Protein AF-A0A091HSC1-F1 (afdb_monomer_lite)

Secondary structure (DSSP, 8-state):
--HHHHHHHHHHHHHHHHHHHHHHHHHHHHHHHHHHHHHHHHHTT-HHHHHHHHHHHHHHHHHHHH-----GGGSHHHHHHHHHHHHHHHHHHHHHHH--S---------SSSTTTHHHHHHHHHHHHHHHHHHHHHHHHHHHHHHHHHHHHHHHHHHHHHHHHHHHHHHHHHHHHHHHHHHHHHTTS-HHHHHHHHHHHHHHHHHHTTS-S--SPPHHHHHHHHHHHHHHHHHHHHHHHHHHHHHHHHHHHHHHHHHHHHHHHHHHHHHHHHHTT-HHHHHHHHHHHHHHHHHHHHHHHHHHHHHHHHHHHHHHHHHHHHHHHHHHHHHHHHHHHHHHHHHHHHHHHHHHHHHHHHH---HHHHHHHHHHHHHHHHHHHHHHHHHHHTT-S-----------------------------------GGGHHHHHHHHHHHHHHHHHHHHHHHHHHHHHHHHHHHHHTT--

InterPro domains:
  IPR001943 UVR domain [PS50151] (28-63)
  IPR026081 Disrupted in schizophrenia 1 [PTHR14332] (1-469)
  IPR060137 DISC1, C-terminal domain [PF28234] (448-470)

pLDDT: mean 78.93, std 20.66, range [26.44, 97.94]

Radius of gyration: 44.0 Å; chains: 1; bounding box: 107×89×117 Å

Foldseek 3Di:
DCVCVVCVVCVVVQVVLVVLQVVLVVLVVVLVVLVVVLVVCVVVVVVVSNVVSVVVSVVSVVVNVVGDRDHSCPPPVNVVVVVVVVVVVVVVVVVVVVDDDDDDDDDDDDDPCPPVCVVVVVVVVVVVVVVVVVVVVVVVVVVVVVVVVVVVVVVVVVVVVVVVVVVVVVVVVVVVVVVVVVVVVVPDDPVLVVVVVVLVVVLVVLVVQQPPDPDAPPVLVVLVVVLVVLVVVLVVLVVLLVVLVVVLVVLVVLLVVLVVVLVVLVVVLVVCVVVVVVVSNVVSVVVSVVSVVVSVVSVVVSVVSVVVSVVSVVVSVVSVVVSVVSVVVSVVSVVVVLVSNLVSLVVSLVSLVVCLVVHPDPVSNVVSVVSNVVSVVSNVVSVVVVVVVPPDPPDDDDDDDDDDDDDDDDDDDDDDDDDDDDDPDDDPPPVVVVVVVVVVVVVVVVVVVVVVVVVVVVVVVVVVVVVVVVD

Organism: Calypte anna (NCBI:txid9244)

Sequence (471 aa):
HNWDSVMKKYEPVLQDCLLGNRSALKVKSLILQLQRLQEKAIEEDDYDRADKFRQRLEDLEEEKNSLKFQLPSRHPSVSSFLDKFVTQVQAALRWAAEHRVRHEETQLWHENEHKLLRSTYQERMQVWATRRNQLLQEKKCLQQEIEDLRARLAGLEAKDEQLRKEIEEQDGLIQSQDCELAAVLGCISLRELQEISKALDDTLAFSYQIPFSLELPGTIKSLQEKDQSFSMSIKETTAKVCTNQKLCSTLRSRVSAIETQLPALLQAKMLAVSGSNFGTAKDLAEDIKSLTSEKEGLEGVLNELLILSARNIQKLERIKDDYSRLKEELEEGEAAFVTSVKENAEKYMEMLEDKLHSCRSQLLQRVWEADLEACQLLIQGLQLKESSCGFEEEENHMDEMEVTADDPSAPEKRKDALLPEVFPCPKQTKLEEEFFVFSAKLGEKCAAISEKLVQLEDQLQTSICRVDEGV

Structure (mmCIF, N/CA/C/O backbone):
data_AF-A0A091HSC1-F1
#
_entry.id   AF-A0A091HSC1-F1
#
loop_
_atom_site.group_PDB
_atom_site.id
_atom_site.type_symbol
_atom_site.label_atom_id
_atom_site.label_alt_id
_atom_site.label_comp_id
_atom_site.label_asym_id
_atom_site.label_entity_id
_atom_site.label_seq_id
_atom_site.pdbx_PDB_ins_code
_atom_site.Cartn_x
_atom_site.Cartn_y
_atom_site.Cartn_z
_atom_site.occupancy
_atom_site.B_iso_or_equiv
_atom_site.auth_seq_id
_atom_site.auth_comp_id
_atom_site.auth_asym_id
_atom_site.auth_atom_id
_atom_site.pdbx_PDB_model_num
ATOM 1 N N . HIS A 1 1 ? 40.976 57.116 12.786 1.00 50.53 1 HIS A N 1
ATOM 2 C CA . HIS A 1 1 ? 41.980 56.442 11.932 1.00 50.53 1 HIS A CA 1
ATOM 3 C C . HIS A 1 1 ? 43.094 55.797 12.745 1.00 50.53 1 HIS A C 1
ATOM 5 O O . HIS A 1 1 ? 44.222 56.267 12.744 1.00 50.53 1 HIS A O 1
ATOM 11 N N . ASN A 1 2 ? 42.787 54.693 13.425 1.00 54.94 2 ASN A N 1
ATOM 12 C CA . ASN A 1 2 ? 43.822 53.814 13.979 1.00 54.94 2 ASN A CA 1
ATOM 13 C C . ASN A 1 2 ? 43.594 52.344 13.576 1.00 54.94 2 ASN A C 1
ATOM 15 O O . ASN A 1 2 ? 44.349 51.470 13.981 1.00 54.94 2 ASN A O 1
ATOM 19 N N . TRP A 1 3 ? 42.573 52.065 12.751 1.00 65.06 3 TRP A N 1
ATOM 20 C CA . TRP A 1 3 ? 42.193 50.699 12.404 1.00 65.06 3 TRP A CA 1
ATOM 21 C C . TRP A 1 3 ? 43.116 50.046 11.372 1.00 65.06 3 TRP A C 1
ATOM 23 O O . TRP A 1 3 ? 43.343 48.871 11.537 1.00 65.06 3 TRP A O 1
ATOM 33 N N . ASP A 1 4 ? 43.752 50.736 10.414 1.00 68.12 4 ASP A N 1
ATOM 34 C CA . ASP A 1 4 ? 44.707 50.096 9.470 1.00 68.12 4 ASP A CA 1
ATOM 35 C C . ASP A 1 4 ? 46.060 49.766 10.090 1.00 68.12 4 ASP A C 1
ATOM 37 O O . ASP A 1 4 ? 46.687 48.776 9.740 1.00 68.12 4 ASP A O 1
ATOM 41 N N . SER A 1 5 ? 46.520 50.588 11.033 1.00 73.19 5 SER A N 1
ATOM 42 C CA . SER A 1 5 ? 47.677 50.251 11.871 1.00 73.19 5 SER A CA 1
ATOM 43 C C . SER A 1 5 ? 47.411 48.961 12.651 1.00 73.19 5 SER A C 1
ATOM 45 O O . SER A 1 5 ? 48.294 48.123 12.813 1.00 73.19 5 SER A O 1
ATOM 47 N N . VAL A 1 6 ? 46.169 48.786 13.104 1.00 71.25 6 VAL A N 1
ATOM 48 C CA . VAL A 1 6 ? 45.699 47.611 13.834 1.00 71.25 6 VAL A CA 1
ATOM 49 C C . VAL A 1 6 ? 45.429 46.437 12.885 1.00 71.25 6 VAL A C 1
ATOM 51 O O . VAL A 1 6 ? 45.900 45.341 13.146 1.00 71.25 6 VAL A O 1
ATOM 54 N N . MET A 1 7 ? 44.782 46.656 11.744 1.00 72.94 7 MET A N 1
ATOM 55 C CA . MET A 1 7 ? 44.455 45.640 10.747 1.00 72.94 7 MET A CA 1
ATOM 56 C C . MET A 1 7 ? 45.705 45.159 10.034 1.00 72.94 7 MET A C 1
ATOM 58 O O . MET A 1 7 ? 45.887 43.962 9.977 1.00 72.94 7 MET A O 1
ATOM 62 N N . LYS A 1 8 ? 46.659 46.014 9.644 1.00 80.56 8 LYS A N 1
ATOM 63 C CA . LYS A 1 8 ? 47.961 45.570 9.104 1.00 80.56 8 LYS A CA 1
ATOM 64 C C . LYS A 1 8 ? 48.747 44.678 10.070 1.00 80.56 8 LYS A C 1
ATOM 66 O O . LYS A 1 8 ? 49.558 43.882 9.610 1.00 80.56 8 LYS A O 1
ATOM 71 N N . LYS A 1 9 ? 48.519 44.782 11.388 1.00 81.50 9 LYS A N 1
ATOM 72 C CA . LYS A 1 9 ? 49.118 43.865 12.379 1.00 81.50 9 LYS A CA 1
ATOM 73 C C . LYS A 1 9 ? 48.462 42.484 12.378 1.00 81.50 9 LYS A C 1
ATOM 75 O O . LYS A 1 9 ? 49.135 41.513 12.703 1.00 81.50 9 LYS A O 1
ATOM 80 N N . TYR A 1 10 ? 47.182 42.394 12.018 1.00 82.25 10 TYR A N 1
ATOM 81 C CA . TYR A 1 10 ? 46.435 41.135 11.958 1.00 82.25 10 TYR A CA 1
ATOM 82 C C . TYR A 1 10 ? 46.251 40.604 10.527 1.00 82.25 10 TYR A C 1
ATOM 84 O O . TYR A 1 10 ? 45.984 39.424 10.369 1.00 82.25 10 TYR A O 1
ATOM 92 N N . GLU A 1 11 ? 46.472 41.414 9.494 1.00 83.44 11 GLU A N 1
ATOM 93 C CA . GLU A 1 11 ? 46.351 41.090 8.069 1.00 83.44 11 GLU A CA 1
ATOM 94 C C . GLU A 1 11 ? 47.158 39.857 7.660 1.00 83.44 11 GLU A C 1
ATOM 96 O O . GLU A 1 11 ? 46.567 38.954 7.076 1.00 83.44 11 GLU A O 1
ATOM 101 N N . PRO A 1 12 ? 48.452 39.721 8.014 1.00 84.00 12 PRO A N 1
ATOM 102 C CA . PRO A 1 12 ? 49.180 38.503 7.672 1.00 84.00 12 PRO A CA 1
ATOM 103 C C . PRO A 1 12 ? 48.570 37.263 8.337 1.00 84.00 12 PRO A C 1
ATOM 105 O O . PRO A 1 12 ? 48.524 36.206 7.725 1.00 84.00 12 PRO A O 1
ATOM 108 N N . VAL A 1 13 ? 48.038 37.391 9.557 1.00 83.75 13 VAL A N 1
ATOM 109 C CA . VAL A 1 13 ? 47.386 36.292 10.289 1.00 83.75 13 VAL A CA 1
ATOM 110 C C . VAL A 1 13 ? 46.025 35.944 9.678 1.00 83.75 13 VAL A C 1
ATOM 112 O O . VAL A 1 13 ? 45.666 34.773 9.579 1.00 83.75 13 VAL A O 1
ATOM 115 N N . LEU A 1 14 ? 45.260 36.951 9.249 1.00 84.75 14 LEU A N 1
ATOM 116 C CA . LEU A 1 14 ? 43.990 36.768 8.551 1.00 84.75 14 LEU A CA 1
ATOM 117 C C . LEU A 1 14 ? 44.221 36.108 7.190 1.00 84.75 14 LEU A C 1
ATOM 119 O O . LEU A 1 14 ? 43.524 35.157 6.848 1.00 84.75 14 LEU A O 1
ATOM 123 N N . GLN A 1 15 ? 45.224 36.566 6.447 1.00 86.56 15 GLN A N 1
ATOM 124 C CA . GLN A 1 15 ? 45.562 36.047 5.132 1.00 86.56 15 GLN A CA 1
ATOM 125 C C . GLN A 1 15 ? 46.121 34.623 5.208 1.00 86.56 15 GLN A C 1
ATOM 127 O O . GLN A 1 15 ? 45.699 33.780 4.424 1.00 86.56 15 GLN A O 1
ATOM 132 N N . ASP A 1 16 ? 46.983 34.322 6.179 1.00 85.69 16 ASP A N 1
ATOM 133 C CA . ASP A 1 16 ? 47.495 32.968 6.416 1.00 85.69 16 ASP A CA 1
ATOM 134 C C . ASP A 1 16 ? 46.371 31.999 6.816 1.00 85.69 16 ASP A C 1
ATOM 136 O O . ASP A 1 16 ? 46.233 30.917 6.249 1.00 85.69 16 ASP A O 1
ATOM 140 N N . CYS A 1 17 ? 45.464 32.433 7.696 1.00 86.62 17 CYS A N 1
ATOM 141 C CA . CYS A 1 17 ? 44.279 31.660 8.065 1.00 86.62 17 CYS A CA 1
ATOM 142 C C . CYS A 1 17 ? 43.355 31.402 6.861 1.00 86.62 17 CYS A C 1
ATOM 144 O O . CYS A 1 17 ? 42.900 30.278 6.642 1.00 86.62 17 CYS A O 1
ATOM 146 N N . LEU A 1 18 ? 43.108 32.418 6.030 1.00 85.00 18 LEU A N 1
ATOM 147 C CA . LEU A 1 18 ? 42.306 32.278 4.813 1.00 85.00 18 LEU A CA 1
ATOM 148 C C . LEU A 1 18 ? 42.979 31.372 3.778 1.00 85.00 18 LEU A C 1
ATOM 150 O O . LEU A 1 18 ? 42.295 30.580 3.130 1.00 85.00 18 LEU A O 1
ATOM 154 N N . LEU A 1 19 ? 44.302 31.452 3.632 1.00 88.00 19 LEU A N 1
ATOM 155 C CA . LEU A 1 19 ? 45.068 30.577 2.750 1.00 88.00 19 LEU A CA 1
ATOM 156 C C . LEU A 1 19 ? 45.033 29.129 3.245 1.00 88.00 19 LEU A C 1
ATOM 158 O O . LEU A 1 19 ? 44.719 28.244 2.453 1.00 88.00 19 LEU A O 1
ATOM 162 N N . GLY A 1 20 ? 45.242 28.888 4.542 1.00 87.12 20 GLY A N 1
ATOM 163 C CA . GLY A 1 20 ? 45.118 27.566 5.159 1.00 87.12 20 GLY A CA 1
ATOM 164 C C . GLY A 1 20 ? 43.717 26.971 4.996 1.00 87.12 20 GLY A C 1
ATOM 165 O O . GLY A 1 20 ? 43.573 25.824 4.573 1.00 87.12 20 GLY A O 1
ATOM 166 N N . ASN A 1 21 ? 42.671 27.774 5.213 1.00 88.25 21 ASN A N 1
ATOM 167 C CA . ASN A 1 21 ? 41.283 27.367 4.980 1.00 88.25 21 ASN A CA 1
ATOM 168 C C . ASN A 1 21 ? 41.020 27.035 3.512 1.00 88.25 21 ASN A C 1
ATOM 170 O O . ASN A 1 21 ? 40.364 26.039 3.208 1.00 88.25 21 ASN A O 1
ATOM 174 N N . ARG A 1 22 ? 41.543 27.849 2.589 1.00 86.94 22 ARG A N 1
ATOM 175 C CA . ARG A 1 22 ? 41.398 27.617 1.152 1.00 86.94 22 ARG A CA 1
ATOM 176 C C . ARG A 1 22 ? 42.115 26.341 0.724 1.00 86.94 22 ARG A C 1
ATOM 178 O O . ARG A 1 22 ? 41.572 25.604 -0.091 1.00 86.94 22 ARG A O 1
ATOM 185 N N . SER A 1 23 ? 43.292 26.060 1.273 1.00 87.44 23 SER A N 1
ATOM 186 C CA . SER A 1 23 ? 44.015 24.809 1.032 1.00 87.44 23 SER A CA 1
ATOM 187 C C . SER A 1 23 ? 43.254 23.608 1.596 1.00 87.44 23 SER A C 1
ATOM 189 O O . SER A 1 23 ? 43.029 22.648 0.868 1.00 87.44 23 SER A O 1
ATOM 191 N N . ALA A 1 24 ? 42.735 23.692 2.823 1.00 88.50 24 ALA A N 1
ATOM 192 C CA . ALA A 1 24 ? 41.932 22.625 3.423 1.00 88.50 24 ALA A CA 1
ATOM 193 C C . ALA A 1 24 ? 40.647 22.331 2.624 1.00 88.50 24 ALA A C 1
ATOM 195 O O . ALA A 1 24 ? 40.293 21.171 2.414 1.00 88.50 24 ALA A O 1
ATOM 196 N N . LEU A 1 25 ? 39.957 23.371 2.141 1.00 87.38 25 LEU A N 1
ATOM 197 C CA . LEU A 1 25 ? 38.772 23.218 1.292 1.00 87.38 25 LEU A CA 1
ATOM 198 C C . LEU A 1 25 ? 39.119 22.642 -0.084 1.00 87.38 25 LEU A C 1
ATOM 200 O O . LEU A 1 25 ? 38.372 21.811 -0.594 1.00 87.38 25 LEU A O 1
ATOM 204 N N . LYS A 1 26 ? 40.261 23.024 -0.667 1.00 90.25 26 LYS A N 1
ATOM 205 C CA . LYS A 1 26 ? 40.754 22.428 -1.917 1.00 90.25 26 LYS A CA 1
ATOM 206 C C . LYS A 1 26 ? 41.063 20.943 -1.750 1.00 90.25 26 LYS A C 1
ATOM 208 O O . LYS A 1 26 ? 40.622 20.160 -2.580 1.00 90.25 26 LYS A O 1
ATOM 213 N N . VAL A 1 27 ? 41.748 20.548 -0.676 1.00 90.12 27 VAL A N 1
ATOM 214 C CA . VAL A 1 27 ? 42.042 19.134 -0.390 1.00 90.12 27 VAL A CA 1
ATOM 215 C C . VAL A 1 27 ? 40.745 18.345 -0.184 1.00 90.12 27 VAL A C 1
ATOM 217 O O . VAL A 1 27 ? 40.559 17.309 -0.813 1.00 90.12 27 VAL A O 1
ATOM 220 N N . LYS A 1 28 ? 39.784 18.871 0.591 1.00 89.06 28 LYS A N 1
ATOM 221 C CA . LYS A 1 28 ? 38.460 18.238 0.760 1.00 89.06 28 LYS A CA 1
ATOM 222 C C . LYS A 1 28 ? 37.688 18.100 -0.556 1.00 89.06 28 LYS A C 1
ATOM 224 O O . LYS A 1 28 ? 37.081 17.063 -0.795 1.00 89.06 28 LYS A O 1
ATOM 229 N N . SER A 1 29 ? 37.720 19.127 -1.404 1.00 89.69 29 SER A N 1
ATOM 230 C CA . SER A 1 29 ? 37.090 19.094 -2.728 1.00 89.69 29 SER A CA 1
ATOM 231 C C . SER A 1 29 ? 37.730 18.032 -3.627 1.00 89.69 29 SER A C 1
ATOM 233 O O . SER A 1 29 ? 37.021 17.238 -4.241 1.00 89.69 29 SER A O 1
ATOM 235 N N . LEU A 1 30 ? 39.063 17.945 -3.636 1.00 91.75 30 LEU A N 1
ATOM 236 C CA . LEU A 1 30 ? 39.794 16.937 -4.406 1.00 91.75 30 LEU A CA 1
ATOM 237 C C . LEU A 1 30 ? 39.522 15.511 -3.916 1.00 91.75 30 LEU A C 1
ATOM 239 O O . LEU A 1 30 ? 39.377 14.618 -4.744 1.00 91.75 30 LEU A O 1
ATOM 243 N N . ILE A 1 31 ? 39.389 15.298 -2.603 1.00 92.12 31 ILE A N 1
ATOM 244 C CA . ILE A 1 31 ? 38.998 14.000 -2.030 1.00 92.12 31 ILE A CA 1
ATOM 245 C C . ILE A 1 31 ? 37.616 13.583 -2.543 1.00 92.12 31 ILE A C 1
ATOM 247 O O . ILE A 1 31 ? 37.468 12.489 -3.075 1.00 92.12 31 ILE A O 1
ATOM 251 N N . LEU A 1 32 ? 36.619 14.470 -2.469 1.00 91.25 32 LEU A N 1
ATOM 252 C CA . LEU A 1 32 ? 35.266 14.170 -2.954 1.00 91.25 32 LEU A CA 1
ATOM 253 C C . LEU A 1 32 ? 35.236 13.900 -4.466 1.00 91.25 32 LEU A C 1
ATOM 255 O O . LEU A 1 32 ? 34.498 13.036 -4.934 1.00 91.25 32 LEU A O 1
ATOM 259 N N . GLN A 1 33 ? 36.045 14.623 -5.243 1.00 91.88 33 GLN A N 1
ATOM 260 C CA . GLN A 1 33 ? 36.172 14.376 -6.679 1.00 91.88 33 GLN A CA 1
ATOM 261 C C . GLN A 1 33 ? 36.828 13.025 -6.972 1.00 91.88 33 GLN A C 1
ATOM 263 O O . GLN A 1 33 ? 36.344 12.293 -7.831 1.00 91.88 33 GLN A O 1
ATOM 268 N N . LEU A 1 34 ? 37.898 12.673 -6.258 1.00 92.69 34 LEU A N 1
ATOM 269 C CA . LEU A 1 34 ? 38.586 11.397 -6.437 1.00 92.69 34 LEU A CA 1
ATOM 270 C C . LEU A 1 34 ? 37.739 10.209 -5.973 1.00 92.69 34 LEU A C 1
ATOM 272 O O . LEU A 1 34 ? 37.782 9.180 -6.632 1.00 92.69 34 LEU A O 1
ATOM 276 N N . GLN A 1 35 ? 36.921 10.361 -4.929 1.00 91.50 35 GLN A N 1
ATOM 277 C CA . GLN A 1 35 ? 35.960 9.337 -4.500 1.00 91.50 35 GLN A CA 1
ATOM 278 C C . GLN A 1 35 ? 34.918 9.054 -5.585 1.00 91.50 35 GLN A C 1
ATOM 280 O O . GLN A 1 35 ? 34.726 7.904 -5.957 1.00 91.50 35 GLN A O 1
ATOM 285 N N . ARG A 1 36 ? 34.333 10.095 -6.191 1.00 91.56 36 ARG A N 1
ATOM 286 C CA . ARG A 1 36 ? 33.396 9.915 -7.316 1.00 91.56 36 ARG A CA 1
ATOM 287 C C . ARG A 1 36 ? 34.060 9.284 -8.539 1.00 91.56 36 ARG A C 1
ATOM 289 O O . ARG A 1 36 ? 33.448 8.482 -9.234 1.00 91.56 36 ARG A O 1
ATOM 296 N N . LEU A 1 37 ? 35.310 9.655 -8.831 1.00 92.25 37 LEU A N 1
ATOM 297 C CA . LEU A 1 37 ? 36.072 9.045 -9.927 1.00 92.25 37 LEU A CA 1
ATOM 298 C C . LEU A 1 37 ? 36.457 7.593 -9.626 1.00 92.25 37 LEU A C 1
ATOM 300 O O . LEU A 1 37 ? 36.531 6.791 -10.552 1.00 92.25 37 LEU A O 1
ATOM 304 N N . GLN A 1 38 ? 36.685 7.255 -8.357 1.00 91.38 38 GLN A N 1
ATOM 305 C CA . GLN A 1 38 ? 36.920 5.891 -7.906 1.00 91.38 38 GLN A CA 1
ATOM 306 C C . GLN A 1 38 ? 35.652 5.041 -8.035 1.00 91.38 38 GLN A C 1
ATOM 308 O O . GLN A 1 38 ? 35.723 3.973 -8.628 1.00 91.38 38 GLN A O 1
ATOM 313 N N . GLU A 1 39 ? 34.505 5.522 -7.548 1.00 85.44 39 GLU A N 1
ATOM 314 C CA . GLU A 1 39 ? 33.199 4.854 -7.679 1.00 85.44 39 GLU A CA 1
ATOM 315 C C . GLU A 1 39 ? 32.851 4.603 -9.146 1.00 85.44 39 GLU A C 1
ATOM 317 O O . GLU A 1 39 ? 32.537 3.481 -9.526 1.00 85.44 39 GLU A O 1
ATOM 322 N N . LYS A 1 40 ? 33.038 5.612 -10.002 1.00 90.94 40 LYS A N 1
ATOM 323 C CA . LYS A 1 40 ? 32.824 5.465 -11.441 1.00 90.94 40 LYS A CA 1
ATOM 324 C C . LYS A 1 40 ? 33.777 4.453 -12.090 1.00 90.94 40 LYS A C 1
ATOM 326 O O . LYS A 1 40 ? 33.362 3.700 -12.960 1.00 90.94 40 LYS A O 1
ATOM 331 N N . ALA A 1 41 ? 35.045 4.413 -11.675 1.00 87.00 41 ALA A N 1
ATOM 332 C CA . ALA A 1 41 ? 35.989 3.411 -12.175 1.00 87.00 41 ALA A CA 1
ATOM 333 C C . ALA A 1 41 ? 35.611 1.984 -11.733 1.00 87.00 41 ALA A C 1
ATOM 335 O O . ALA A 1 41 ? 35.854 1.041 -12.478 1.00 87.00 41 ALA A O 1
ATOM 336 N N . ILE A 1 42 ? 34.992 1.830 -10.555 1.00 83.25 42 ILE A N 1
ATOM 337 C CA . ILE A 1 42 ? 34.454 0.548 -10.072 1.00 83.25 42 ILE A CA 1
ATOM 338 C C . ILE A 1 42 ? 33.220 0.138 -10.888 1.00 83.25 42 ILE A C 1
ATOM 340 O O . ILE A 1 42 ? 33.123 -1.017 -11.284 1.00 83.25 42 ILE A O 1
ATOM 344 N N . GLU A 1 43 ? 32.307 1.069 -11.179 1.00 85.69 43 GLU A N 1
ATOM 345 C CA . GLU A 1 43 ? 31.129 0.820 -12.031 1.00 85.69 43 GLU A CA 1
ATOM 346 C C . GLU A 1 43 ? 31.501 0.438 -13.475 1.00 85.69 43 GLU A C 1
ATOM 348 O O . GLU A 1 43 ? 30.749 -0.268 -14.142 1.00 85.69 43 GLU A O 1
ATOM 353 N N . GLU A 1 44 ? 32.660 0.894 -13.956 1.00 88.62 44 GLU A N 1
ATOM 354 C CA . GLU A 1 44 ? 33.209 0.577 -15.281 1.00 88.62 44 GLU A CA 1
ATOM 355 C C . GLU A 1 44 ? 34.110 -0.683 -15.285 1.00 88.62 44 GLU A C 1
ATOM 357 O O . GLU A 1 44 ? 34.729 -0.977 -16.308 1.00 88.62 44 GLU A O 1
ATOM 362 N N . ASP A 1 45 ? 34.197 -1.424 -14.168 1.00 88.38 45 ASP A N 1
ATOM 363 C CA . ASP A 1 45 ? 35.065 -2.602 -13.966 1.00 88.38 45 ASP A CA 1
ATOM 364 C C . ASP A 1 45 ? 36.580 -2.345 -14.208 1.00 88.38 45 ASP A C 1
ATOM 366 O O . ASP A 1 45 ? 37.367 -3.278 -14.403 1.00 88.38 45 ASP A O 1
ATOM 370 N N . ASP A 1 46 ? 37.037 -1.085 -14.152 1.00 88.31 46 ASP A N 1
ATOM 371 C CA . ASP A 1 46 ? 38.450 -0.686 -14.294 1.00 88.31 46 ASP A CA 1
ATOM 372 C C . ASP A 1 46 ? 39.138 -0.600 -12.917 1.00 88.31 46 ASP A C 1
ATOM 374 O O . ASP A 1 46 ? 39.419 0.471 -12.357 1.00 88.31 46 ASP A O 1
ATOM 378 N N . TYR A 1 47 ? 39.402 -1.776 -12.346 1.00 85.94 47 TYR A N 1
ATOM 379 C CA . TYR A 1 47 ? 39.925 -1.923 -10.985 1.00 85.94 47 TYR A CA 1
ATOM 380 C C . TYR A 1 47 ? 41.358 -1.391 -10.803 1.00 85.94 47 TYR A C 1
ATOM 382 O O . TYR A 1 47 ? 41.687 -0.876 -9.732 1.00 85.94 47 TYR A O 1
ATOM 390 N N . ASP A 1 48 ? 42.198 -1.424 -11.844 1.00 90.88 48 ASP A N 1
ATOM 391 C CA . ASP A 1 48 ? 43.560 -0.868 -11.794 1.00 90.88 48 ASP A CA 1
ATOM 392 C C . ASP A 1 48 ? 43.542 0.662 -11.655 1.00 90.88 48 ASP A C 1
ATOM 394 O O . ASP A 1 48 ? 44.426 1.273 -11.039 1.00 90.88 48 ASP A O 1
ATOM 398 N N . ARG A 1 49 ? 42.528 1.311 -12.236 1.00 87.62 49 ARG A N 1
ATOM 399 C CA . ARG A 1 49 ? 42.310 2.751 -12.103 1.00 87.62 49 ARG A CA 1
ATOM 400 C C . ARG A 1 49 ? 41.664 3.103 -10.765 1.00 87.62 49 ARG A C 1
ATOM 402 O O . ARG A 1 49 ? 42.067 4.096 -10.153 1.00 87.62 49 ARG A O 1
ATOM 409 N N . ALA A 1 50 ? 40.734 2.280 -10.285 1.00 88.12 50 ALA A N 1
ATOM 410 C CA . ALA A 1 50 ? 40.131 2.438 -8.965 1.00 88.12 50 ALA A CA 1
ATOM 411 C C . ALA A 1 50 ? 41.172 2.338 -7.831 1.00 88.12 50 ALA A C 1
ATOM 413 O O . ALA A 1 50 ? 41.134 3.142 -6.896 1.00 88.12 50 ALA A O 1
ATOM 414 N N . ASP A 1 51 ? 42.148 1.428 -7.929 1.00 87.12 51 ASP A N 1
ATOM 415 C CA . ASP A 1 51 ? 43.185 1.266 -6.899 1.00 87.12 51 ASP A CA 1
ATOM 416 C C . ASP A 1 51 ? 44.174 2.448 -6.858 1.00 87.12 51 ASP A C 1
ATOM 418 O O . ASP A 1 51 ? 44.556 2.921 -5.786 1.00 87.12 51 ASP A O 1
ATOM 422 N N . LYS A 1 52 ? 44.500 3.037 -8.017 1.00 92.25 52 LYS A N 1
ATOM 423 C CA . LYS A 1 52 ? 45.301 4.277 -8.081 1.00 92.25 52 LYS A CA 1
ATOM 424 C C . LYS A 1 52 ? 44.586 5.464 -7.439 1.00 92.25 52 LYS A C 1
ATOM 426 O O . LYS A 1 52 ? 45.234 6.293 -6.796 1.00 92.25 52 LYS A O 1
ATOM 431 N N . PHE A 1 53 ? 43.264 5.560 -7.594 1.00 92.25 53 PHE A N 1
ATOM 432 C CA . PHE A 1 53 ? 42.480 6.584 -6.904 1.00 92.25 53 PHE A CA 1
ATOM 433 C C . PHE A 1 53 ? 42.397 6.320 -5.397 1.00 92.25 53 PHE A C 1
ATOM 435 O O . PHE A 1 53 ? 42.523 7.274 -4.632 1.00 92.25 53 PHE A O 1
ATOM 442 N N . ARG A 1 54 ? 42.313 5.054 -4.964 1.00 93.19 54 ARG A N 1
ATOM 443 C CA . ARG A 1 54 ? 42.371 4.674 -3.543 1.00 93.19 54 ARG A CA 1
ATOM 444 C C . ARG A 1 54 ? 43.663 5.145 -2.873 1.00 93.19 54 ARG A C 1
ATOM 446 O O . ARG A 1 54 ? 43.608 5.828 -1.857 1.00 93.19 54 ARG A O 1
ATOM 453 N N . GLN A 1 55 ? 44.817 4.850 -3.470 1.00 92.06 55 GLN A N 1
ATOM 454 C CA . GLN A 1 55 ? 46.108 5.233 -2.890 1.00 92.06 55 GLN A CA 1
ATOM 455 C C . GLN A 1 55 ? 46.293 6.758 -2.854 1.00 92.06 55 GLN A C 1
ATOM 457 O O . GLN A 1 55 ? 46.817 7.309 -1.890 1.00 92.06 55 GLN A O 1
ATOM 462 N N . ARG A 1 56 ? 45.784 7.473 -3.868 1.00 92.25 56 ARG A N 1
ATOM 463 C CA . ARG A 1 56 ? 45.830 8.941 -3.889 1.00 92.25 56 ARG A CA 1
ATOM 464 C C . ARG A 1 56 ? 44.888 9.593 -2.872 1.00 92.25 56 ARG A C 1
ATOM 466 O O . ARG A 1 56 ? 45.161 10.705 -2.423 1.00 92.25 56 ARG A O 1
ATOM 473 N N . LEU A 1 57 ? 43.788 8.927 -2.532 1.00 93.50 57 LEU A N 1
ATOM 474 C CA . LEU A 1 57 ? 42.873 9.362 -1.480 1.00 93.50 57 LEU A CA 1
ATOM 475 C C . LEU A 1 57 ? 43.499 9.220 -0.090 1.00 93.50 57 LEU A C 1
ATOM 477 O O . LEU A 1 57 ? 43.331 10.126 0.720 1.00 93.50 57 LEU A O 1
ATOM 481 N N . GLU A 1 58 ? 44.258 8.150 0.161 1.00 92.25 58 GLU A N 1
ATOM 482 C CA . GLU A 1 58 ? 44.981 7.946 1.426 1.00 92.25 58 GLU A CA 1
ATOM 483 C C . GLU A 1 58 ? 46.003 9.076 1.680 1.00 92.25 58 GLU A C 1
ATOM 485 O O . GLU A 1 58 ? 45.967 9.698 2.743 1.00 92.25 58 GLU A O 1
ATOM 490 N N . ASP A 1 59 ? 46.804 9.455 0.674 1.00 91.50 59 ASP A N 1
ATOM 491 C CA . ASP A 1 59 ? 47.754 10.581 0.776 1.00 91.50 59 ASP A CA 1
ATOM 492 C C . ASP A 1 59 ? 47.060 11.926 1.090 1.00 91.50 59 ASP A C 1
ATOM 494 O O . ASP A 1 59 ? 47.528 12.726 1.906 1.00 91.50 59 ASP A O 1
ATOM 498 N N . LEU A 1 60 ? 45.933 12.203 0.422 1.00 91.06 60 LEU A N 1
ATOM 499 C CA . LEU A 1 60 ? 45.193 13.458 0.597 1.00 91.06 60 LEU A CA 1
ATOM 500 C C . LEU A 1 60 ? 44.459 13.516 1.941 1.00 91.06 60 LEU A C 1
ATOM 502 O O . LEU A 1 60 ? 44.253 14.603 2.483 1.00 91.06 60 LEU A O 1
ATOM 506 N N . GLU A 1 61 ? 44.076 12.368 2.496 1.00 86.94 61 GLU A N 1
ATOM 507 C CA . GLU A 1 61 ? 43.462 12.266 3.817 1.00 86.94 61 GLU A CA 1
ATOM 508 C C . GLU A 1 61 ? 44.485 12.576 4.929 1.00 86.94 61 GLU A C 1
ATOM 510 O O . GLU A 1 61 ? 44.163 13.298 5.879 1.00 86.94 61 GLU A O 1
ATOM 515 N N . GLU A 1 62 ? 45.743 12.142 4.782 1.00 87.69 62 GLU A N 1
ATOM 516 C CA . GLU A 1 62 ? 46.842 12.531 5.679 1.00 87.69 62 GLU A CA 1
ATOM 517 C C . GLU A 1 62 ? 47.169 14.033 5.582 1.00 87.69 62 GLU A C 1
ATOM 519 O O . GLU A 1 62 ? 47.275 14.713 6.610 1.00 87.69 62 GLU A O 1
ATOM 524 N N . GLU A 1 63 ? 47.228 14.594 4.366 1.00 88.00 63 GLU A N 1
ATOM 525 C CA . GLU A 1 63 ? 47.407 16.039 4.151 1.00 88.00 63 GLU A CA 1
ATOM 526 C C . GLU A 1 63 ? 46.253 16.842 4.777 1.00 88.00 63 GLU A C 1
ATOM 528 O O . GLU A 1 63 ? 46.482 17.840 5.472 1.00 88.00 63 GLU A O 1
ATOM 533 N N . LYS A 1 64 ? 45.008 16.369 4.633 1.00 85.94 64 LYS A N 1
ATOM 534 C CA . LYS A 1 64 ? 43.821 16.979 5.249 1.00 85.94 64 LYS A CA 1
ATOM 535 C C . LYS A 1 64 ? 43.924 17.020 6.770 1.00 85.94 64 LYS A C 1
ATOM 537 O O . LYS A 1 64 ? 43.546 18.023 7.368 1.00 85.94 64 LYS A O 1
ATOM 542 N N . ASN A 1 65 ? 44.438 15.967 7.401 1.00 82.19 65 ASN A N 1
ATOM 543 C CA . ASN A 1 65 ? 44.557 15.903 8.859 1.00 82.19 65 ASN A CA 1
ATOM 544 C C . ASN A 1 65 ? 45.622 16.870 9.415 1.00 82.19 65 ASN A C 1
ATOM 546 O O . ASN A 1 65 ? 45.519 17.304 10.566 1.00 82.19 65 ASN A O 1
ATOM 550 N N . SER A 1 66 ? 46.601 17.270 8.596 1.00 81.00 66 SER A N 1
ATOM 551 C CA . SER A 1 66 ? 47.597 18.296 8.944 1.00 81.00 66 SER A CA 1
ATOM 552 C C . SER A 1 66 ? 47.070 19.738 8.827 1.00 81.00 66 SER A C 1
ATOM 554 O O . SER A 1 66 ? 47.570 20.645 9.497 1.00 81.00 66 SER A O 1
ATOM 556 N N . LEU A 1 67 ? 46.018 19.953 8.029 1.00 80.06 67 LEU A N 1
ATOM 557 C CA . LEU A 1 67 ? 45.421 21.260 7.760 1.00 80.06 67 LEU A CA 1
ATOM 558 C C . LEU A 1 67 ? 44.157 21.472 8.607 1.00 80.06 67 LEU A C 1
ATOM 560 O O . LEU A 1 67 ? 43.166 20.755 8.489 1.00 80.06 67 LEU A O 1
ATOM 564 N N . LYS A 1 68 ? 44.144 22.508 9.450 1.00 74.25 68 LYS A N 1
ATOM 565 C CA . LYS A 1 68 ? 43.002 22.806 10.331 1.00 74.25 68 LYS A CA 1
ATOM 566 C C . LYS A 1 68 ? 42.208 24.002 9.822 1.00 74.25 68 LYS A C 1
ATOM 568 O O . LYS A 1 68 ? 42.723 25.114 9.768 1.00 74.25 68 LYS A O 1
ATOM 573 N N . PHE A 1 69 ? 40.936 23.768 9.497 1.00 82.00 69 PHE A N 1
ATOM 574 C CA . PHE A 1 69 ? 40.006 24.837 9.142 1.00 82.00 69 PHE A CA 1
ATOM 575 C C . PHE A 1 69 ? 39.574 25.599 10.397 1.00 82.00 69 PHE A C 1
ATOM 577 O O . PHE A 1 69 ? 39.056 25.003 11.343 1.00 82.00 69 PHE A O 1
ATOM 584 N N . GLN A 1 70 ? 39.746 26.916 10.397 1.00 84.12 70 GLN A N 1
ATOM 585 C CA . GLN A 1 70 ? 39.336 27.774 11.506 1.00 84.12 70 GLN A CA 1
ATOM 586 C C . GLN A 1 70 ? 38.884 29.141 11.003 1.00 84.12 70 GLN A C 1
ATOM 588 O O . GLN A 1 70 ? 39.436 29.687 10.055 1.00 84.12 70 GLN A O 1
ATOM 593 N N . LEU A 1 71 ? 37.884 29.739 11.649 1.00 84.81 71 LEU A N 1
ATOM 594 C CA . LEU A 1 71 ? 37.464 31.093 11.289 1.00 84.81 71 LEU A CA 1
ATOM 595 C C . LEU A 1 71 ? 38.543 32.105 11.701 1.00 84.81 71 LEU A C 1
ATOM 597 O O . LEU A 1 71 ? 39.034 32.020 12.830 1.00 84.81 71 LEU A O 1
ATOM 601 N N . PRO A 1 72 ? 38.867 33.109 10.865 1.00 83.06 72 PRO A N 1
ATOM 602 C CA . PRO A 1 72 ? 39.866 34.113 11.222 1.00 83.06 72 PRO A CA 1
ATOM 603 C C . PRO A 1 72 ? 39.534 34.863 12.520 1.00 83.06 72 PRO A C 1
ATOM 605 O O . PRO A 1 72 ? 40.433 35.166 13.292 1.00 83.06 72 PRO A O 1
ATOM 608 N N . SER A 1 73 ? 38.250 35.067 12.835 1.00 81.94 73 SER A N 1
ATOM 609 C CA . SER A 1 73 ? 37.791 35.655 14.106 1.00 81.94 73 SER A CA 1
ATOM 610 C C . SER A 1 73 ? 38.022 34.768 15.335 1.00 81.94 73 SER A C 1
ATOM 612 O O . SER A 1 73 ? 38.072 35.282 16.447 1.00 81.94 73 SER A O 1
ATOM 614 N N . ARG A 1 74 ? 38.183 33.453 15.142 1.00 81.38 74 ARG A N 1
ATOM 615 C CA . ARG A 1 74 ? 38.508 32.465 16.185 1.00 81.38 74 ARG A CA 1
ATOM 616 C C . ARG A 1 74 ? 40.001 32.151 16.253 1.00 81.38 74 ARG A C 1
ATOM 618 O O . ARG A 1 74 ? 40.425 31.398 17.126 1.00 81.38 74 ARG A O 1
ATOM 625 N N . HIS A 1 75 ? 40.800 32.741 15.362 1.00 84.31 75 HIS A N 1
ATOM 626 C CA . HIS A 1 75 ? 42.248 32.659 15.448 1.00 84.31 75 HIS A CA 1
ATOM 627 C C . HIS A 1 75 ? 42.708 33.319 16.761 1.00 84.31 75 HIS A C 1
ATOM 629 O O . HIS A 1 75 ? 42.301 34.456 17.015 1.00 84.31 75 HIS A O 1
ATOM 635 N N . PRO A 1 76 ? 43.575 32.691 17.578 1.00 85.25 76 PRO A N 1
ATOM 636 C CA . PRO A 1 76 ? 43.898 33.168 18.929 1.00 85.25 76 PRO A CA 1
ATOM 637 C C . PRO A 1 76 ? 44.277 34.658 19.012 1.00 85.25 76 PRO A C 1
ATOM 639 O O . PRO A 1 76 ? 43.772 35.388 19.865 1.00 85.25 76 PRO A O 1
ATOM 642 N N . SER A 1 77 ? 45.098 35.144 18.075 1.00 83.25 77 SER A N 1
ATOM 643 C CA . SER A 1 77 ? 45.532 36.550 18.016 1.00 83.25 77 SER A CA 1
ATOM 644 C C . SER A 1 77 ? 44.410 37.532 17.653 1.00 83.25 77 SER A C 1
ATOM 646 O O . SER A 1 77 ? 44.383 38.649 18.162 1.00 83.25 77 SER A O 1
ATOM 648 N N . VAL A 1 78 ? 43.472 37.120 16.796 1.00 84.75 78 VAL A N 1
ATOM 649 C CA . VAL A 1 78 ? 42.361 37.961 16.325 1.00 84.75 78 VAL A CA 1
ATOM 650 C C . VAL A 1 78 ? 41.209 37.912 17.325 1.00 84.75 78 VAL A C 1
ATOM 652 O O . VAL A 1 78 ? 40.669 38.953 17.673 1.00 84.75 78 VAL A O 1
ATOM 655 N N . SER A 1 79 ? 40.899 36.737 17.877 1.00 83.69 79 SER A N 1
ATOM 656 C CA . SER A 1 79 ? 39.886 36.564 18.923 1.00 83.69 79 SER A CA 1
ATOM 657 C C . SER A 1 79 ? 40.240 37.356 20.183 1.00 83.69 79 SER A C 1
ATOM 659 O O . SER A 1 79 ? 39.389 38.047 20.731 1.00 83.69 79 SER A O 1
ATOM 661 N N . SER A 1 80 ? 41.511 37.337 20.610 1.00 86.06 80 SER A N 1
ATOM 662 C CA . SER A 1 80 ? 41.966 38.135 21.759 1.00 86.06 80 SER A CA 1
ATOM 663 C C . SER A 1 80 ? 41.854 39.644 21.509 1.00 86.06 80 SER A C 1
ATOM 665 O O . SER A 1 80 ? 41.553 40.416 22.423 1.00 86.06 80 SER A O 1
ATOM 667 N N . PHE A 1 81 ? 42.087 40.081 20.269 1.00 87.25 81 PHE A N 1
ATOM 668 C CA . PHE A 1 81 ? 41.882 41.469 19.871 1.00 87.25 81 PHE A CA 1
ATOM 669 C C . PHE A 1 81 ? 40.397 41.838 19.847 1.00 87.25 81 PHE A C 1
ATOM 671 O O . PHE A 1 81 ? 40.038 42.888 20.374 1.00 87.25 81 PHE A O 1
ATOM 678 N N . LEU A 1 82 ? 39.540 40.969 19.307 1.00 86.31 82 LEU A N 1
ATOM 679 C CA . LEU A 1 82 ? 38.097 41.177 19.255 1.00 86.31 82 LEU A CA 1
ATOM 680 C C . LEU A 1 82 ? 37.477 41.240 20.656 1.00 86.31 82 LEU A C 1
ATOM 682 O O . LEU A 1 82 ? 36.689 42.144 20.895 1.00 86.31 82 LEU A O 1
ATOM 686 N N . ASP A 1 83 ? 37.887 40.402 21.612 1.00 81.62 83 ASP A N 1
ATOM 687 C CA . ASP A 1 83 ? 37.398 40.475 23.003 1.00 81.62 83 ASP A CA 1
ATOM 688 C C . ASP A 1 83 ? 37.780 41.795 23.690 1.00 81.62 83 ASP A C 1
ATOM 690 O O . ASP A 1 83 ? 36.975 42.423 24.388 1.00 81.62 83 ASP A O 1
ATOM 694 N N . LYS A 1 84 ? 39.003 42.281 23.450 1.00 85.62 84 LYS A N 1
ATOM 695 C CA . LYS A 1 84 ? 39.448 43.591 23.954 1.00 85.62 84 LYS A CA 1
ATOM 696 C C . LYS A 1 84 ? 38.729 44.733 23.247 1.00 85.62 84 LYS A C 1
ATOM 698 O O . LYS A 1 84 ? 38.379 45.724 23.887 1.00 85.62 84 LYS A O 1
ATOM 703 N N . PHE A 1 85 ? 38.481 44.583 21.950 1.00 83.81 85 PHE A N 1
ATOM 704 C CA . PHE A 1 85 ? 37.743 45.549 21.156 1.00 83.81 85 PHE A CA 1
ATOM 705 C C . PHE A 1 85 ? 36.283 45.627 21.609 1.00 83.81 85 PHE A C 1
ATOM 707 O O . PHE A 1 85 ? 35.788 46.723 21.831 1.00 83.81 85 PHE A O 1
ATOM 714 N N . VAL A 1 86 ? 35.631 44.496 21.885 1.00 82.06 86 VAL A N 1
ATOM 715 C CA . VAL A 1 86 ? 34.285 44.430 22.473 1.00 82.06 86 VAL A CA 1
ATOM 716 C C . VAL A 1 86 ? 34.265 45.087 23.851 1.00 82.06 86 VAL A C 1
ATOM 718 O O . VAL A 1 86 ? 33.388 45.905 24.115 1.00 82.06 86 VAL A O 1
ATOM 721 N N . THR A 1 87 ? 35.261 44.823 24.700 1.00 78.44 87 THR A N 1
ATOM 722 C CA . THR A 1 87 ? 35.381 45.468 26.020 1.00 78.44 87 THR A CA 1
ATOM 723 C C . THR A 1 87 ? 35.526 46.995 25.899 1.00 78.44 87 THR A C 1
ATOM 725 O O . THR A 1 87 ? 34.893 47.734 26.651 1.00 78.44 87 THR A O 1
ATOM 728 N N . GLN A 1 88 ? 36.294 47.490 24.918 1.00 81.94 88 GLN A N 1
ATOM 729 C CA . GLN A 1 88 ? 36.447 48.926 24.640 1.00 81.94 88 GLN A CA 1
ATOM 730 C C . GLN A 1 88 ? 35.205 49.554 24.004 1.00 81.94 88 GLN A C 1
ATOM 732 O O . GLN A 1 88 ? 34.834 50.666 24.365 1.00 81.94 88 GLN A O 1
ATOM 737 N N . VAL A 1 89 ? 34.533 48.849 23.099 1.00 76.69 89 VAL A N 1
ATOM 738 C CA . VAL A 1 89 ? 33.298 49.306 22.454 1.00 76.69 89 VAL A CA 1
ATOM 739 C C . VAL A 1 89 ? 32.153 49.342 23.463 1.00 76.69 89 VAL A C 1
ATOM 741 O O . VAL A 1 89 ? 31.387 50.295 23.469 1.00 76.69 89 VAL A O 1
ATOM 744 N N . GLN A 1 90 ? 32.066 48.380 24.384 1.00 76.19 90 GLN A N 1
ATOM 745 C CA . GLN A 1 90 ? 31.079 48.380 25.469 1.00 76.19 90 GLN A CA 1
ATOM 746 C C . GLN A 1 90 ? 31.389 49.410 26.561 1.00 76.19 90 GLN A C 1
ATOM 748 O O . GLN A 1 90 ? 30.459 49.915 27.188 1.00 76.19 90 GLN A O 1
ATOM 753 N N . ALA A 1 91 ? 32.662 49.739 26.797 1.00 71.62 91 ALA A N 1
ATOM 754 C CA . ALA A 1 91 ? 33.051 50.866 27.644 1.00 71.62 91 ALA A CA 1
ATOM 755 C C . ALA A 1 91 ? 32.711 52.205 26.972 1.00 71.62 91 ALA A C 1
ATOM 757 O O . ALA A 1 91 ? 32.165 53.083 27.627 1.00 71.62 91 ALA A O 1
ATOM 758 N N . ALA A 1 92 ? 32.934 52.330 25.660 1.00 69.00 92 ALA A N 1
ATOM 759 C CA . ALA A 1 92 ? 32.558 53.500 24.870 1.00 69.00 92 ALA A CA 1
ATOM 760 C C . ALA A 1 92 ? 31.035 53.646 24.708 1.00 69.00 92 ALA A C 1
ATOM 762 O O . ALA A 1 92 ? 30.541 54.761 24.703 1.00 69.00 92 ALA A O 1
ATOM 763 N N . LEU A 1 93 ? 30.277 52.548 24.629 1.00 69.25 93 LEU A N 1
ATOM 764 C CA . LEU A 1 93 ? 28.808 52.549 24.623 1.00 69.25 93 LEU A CA 1
ATOM 765 C C . LEU A 1 93 ? 28.227 52.894 25.999 1.00 69.25 93 LEU A C 1
ATOM 767 O O . LEU A 1 93 ? 27.241 53.619 26.060 1.00 69.25 93 LEU A O 1
ATOM 771 N N . ARG A 1 94 ? 28.852 52.439 27.099 1.00 59.09 94 ARG A N 1
ATOM 772 C CA . ARG A 1 94 ? 28.550 52.909 28.466 1.00 59.09 94 ARG A CA 1
ATOM 773 C C . ARG A 1 94 ? 28.864 54.404 28.620 1.00 59.09 94 ARG A C 1
ATOM 775 O O . ARG A 1 94 ? 28.036 55.131 29.149 1.00 59.09 94 ARG A O 1
ATOM 782 N N . TRP A 1 95 ? 29.956 54.874 28.011 1.00 55.56 95 TRP A N 1
ATOM 783 C CA . TRP A 1 95 ? 30.315 56.294 27.900 1.00 55.56 95 TRP A CA 1
ATOM 784 C C . TRP A 1 95 ? 29.347 57.088 26.992 1.00 55.56 95 TRP A C 1
ATOM 786 O O . TRP A 1 95 ? 29.035 58.233 27.283 1.00 55.56 95 TRP A O 1
ATOM 796 N N . ALA A 1 96 ? 28.810 56.489 25.921 1.00 53.34 96 ALA A N 1
ATOM 797 C CA . ALA A 1 96 ? 27.879 57.113 24.969 1.00 53.34 96 ALA A CA 1
ATOM 798 C C . ALA A 1 96 ? 26.411 57.115 25.445 1.00 53.34 96 ALA A C 1
ATOM 800 O O . ALA A 1 96 ? 25.665 58.029 25.114 1.00 53.34 96 ALA A O 1
ATOM 801 N N . ALA A 1 97 ? 25.996 56.148 26.268 1.00 58.22 97 ALA A N 1
ATOM 802 C CA . ALA A 1 97 ? 24.724 56.187 26.995 1.00 58.22 97 ALA A CA 1
ATOM 803 C C . ALA A 1 97 ? 24.761 57.202 28.161 1.00 58.22 97 ALA A C 1
ATOM 805 O O . ALA A 1 97 ? 23.735 57.792 28.497 1.00 58.22 97 ALA A O 1
ATOM 806 N N . GLU A 1 98 ? 25.950 57.463 28.720 1.00 52.62 98 GLU A N 1
ATOM 807 C CA . GLU A 1 98 ? 26.242 58.578 29.637 1.00 52.62 98 GLU A CA 1
ATOM 808 C C . GLU A 1 98 ? 26.407 59.931 28.891 1.00 52.62 98 GLU A C 1
ATOM 810 O O . GLU A 1 98 ? 26.158 60.990 29.470 1.00 52.62 98 GLU A O 1
ATOM 815 N N . HIS A 1 99 ? 26.700 59.911 27.580 1.00 48.47 99 HIS A N 1
ATOM 816 C CA . HIS A 1 99 ? 26.775 61.062 26.667 1.00 48.47 99 HIS A CA 1
ATOM 817 C C . HIS A 1 99 ? 25.577 61.151 25.705 1.00 48.47 99 HIS A C 1
ATOM 819 O O . HIS A 1 99 ? 25.667 61.027 24.485 1.00 48.47 99 HIS A O 1
ATOM 825 N N . ARG A 1 100 ? 24.449 61.575 26.274 1.00 50.69 100 ARG A N 1
ATOM 826 C CA . ARG A 1 100 ? 23.605 62.615 25.668 1.00 50.69 100 ARG A CA 1
ATOM 827 C C . ARG A 1 100 ? 24.450 63.593 24.814 1.00 50.69 100 ARG A C 1
ATOM 829 O O . ARG A 1 100 ? 25.577 63.949 25.158 1.00 50.69 100 ARG A O 1
ATOM 836 N N . VAL A 1 101 ? 23.793 64.241 23.859 1.00 50.81 101 VAL A N 1
ATOM 837 C CA . VAL A 1 101 ? 24.000 65.690 23.637 1.00 50.81 101 VAL A CA 1
ATOM 838 C C . VAL A 1 101 ? 25.252 66.127 22.870 1.00 50.81 101 VAL A C 1
ATOM 840 O O . VAL A 1 101 ? 25.364 67.317 22.592 1.00 50.81 101 VAL A O 1
ATOM 843 N N . ARG A 1 102 ? 26.160 65.258 22.424 1.00 42.88 102 ARG A N 1
ATOM 844 C CA . ARG A 1 102 ? 27.343 65.762 21.709 1.00 42.88 102 ARG A CA 1
ATOM 845 C C . ARG A 1 102 ? 27.674 64.982 20.434 1.00 42.88 102 ARG A C 1
ATOM 847 O O . ARG A 1 102 ? 28.410 64.012 20.482 1.00 42.88 102 ARG A O 1
ATOM 854 N N . HIS A 1 103 ? 27.195 65.548 19.325 1.00 32.38 103 HIS A N 1
ATOM 855 C CA . HIS A 1 103 ? 27.860 65.627 18.018 1.00 32.38 103 HIS A CA 1
ATOM 856 C C . HIS A 1 103 ? 27.877 64.422 17.055 1.00 32.38 103 HIS A C 1
ATOM 858 O O . HIS A 1 103 ? 28.522 63.411 17.300 1.00 32.38 103 HIS A O 1
ATOM 864 N N . GLU A 1 104 ? 27.290 64.690 15.876 1.00 37.72 104 GLU A N 1
ATOM 865 C CA . GLU A 1 104 ? 27.898 64.494 14.542 1.00 37.72 104 GLU A CA 1
ATOM 866 C C . GLU A 1 104 ? 27.994 63.037 14.059 1.00 37.72 104 GLU A C 1
ATOM 868 O O . GLU A 1 104 ? 28.921 62.305 14.369 1.00 37.72 104 GLU A O 1
ATOM 873 N N . GLU A 1 105 ? 27.079 62.518 13.240 1.00 45.09 105 GLU A N 1
ATOM 874 C CA . GLU A 1 105 ? 26.464 63.160 12.070 1.00 45.09 105 GLU A CA 1
ATOM 875 C C . GLU A 1 105 ? 27.476 63.900 11.190 1.00 45.09 105 GLU A C 1
ATOM 877 O O . GLU A 1 105 ? 27.303 65.064 10.843 1.00 45.09 105 GLU A O 1
ATOM 882 N N . THR A 1 106 ? 28.554 63.229 10.784 1.00 33.38 106 THR A N 1
ATOM 883 C CA . THR A 1 106 ? 29.229 63.638 9.547 1.00 33.38 106 THR A CA 1
ATOM 884 C C . THR A 1 106 ? 29.920 62.462 8.864 1.00 33.38 106 THR A C 1
ATOM 886 O O . THR A 1 106 ? 31.055 62.111 9.155 1.00 33.38 106 THR A O 1
ATOM 889 N N . GLN A 1 107 ? 29.181 61.877 7.925 1.00 37.25 107 GLN A N 1
ATOM 890 C CA . GLN A 1 107 ? 29.670 61.596 6.578 1.00 37.25 107 GLN A CA 1
ATOM 891 C C . GLN A 1 107 ? 30.851 60.599 6.453 1.00 37.25 107 GLN A C 1
ATOM 893 O O . GLN A 1 107 ? 32.008 60.962 6.601 1.00 37.25 107 GLN A O 1
ATOM 898 N N . LEU A 1 108 ? 30.715 59.307 6.151 1.00 42.28 108 LEU A N 1
ATOM 899 C CA . LEU A 1 108 ? 29.883 58.667 5.133 1.00 42.28 108 LEU A CA 1
ATOM 900 C C . LEU A 1 108 ? 29.654 59.550 3.900 1.00 42.28 108 LEU A C 1
ATOM 902 O O . LEU A 1 108 ? 29.091 60.629 3.993 1.00 42.28 108 LEU A O 1
ATOM 906 N N . TRP A 1 109 ? 30.002 59.006 2.738 1.00 36.41 109 TRP A N 1
ATOM 907 C CA . TRP A 1 109 ? 29.480 59.437 1.450 1.00 36.41 109 TRP A CA 1
ATOM 908 C C . TRP A 1 109 ? 30.184 60.620 0.799 1.00 36.41 109 TRP A C 1
ATOM 910 O O . TRP A 1 109 ? 29.894 61.768 1.040 1.00 36.41 109 TRP A O 1
ATOM 920 N N . HIS A 1 110 ? 31.052 60.423 -0.163 1.00 47.94 110 HIS A N 1
ATOM 921 C CA . HIS A 1 110 ? 30.635 60.123 -1.528 1.00 47.94 110 HIS A CA 1
ATOM 922 C C . HIS A 1 110 ? 31.970 60.212 -2.287 1.00 47.94 110 HIS A C 1
ATOM 924 O O . HIS A 1 110 ? 32.816 61.030 -1.957 1.00 47.94 110 HIS A O 1
ATOM 930 N N . GLU A 1 111 ? 32.314 59.378 -3.256 1.00 43.69 111 GLU A N 1
ATOM 931 C CA . GLU A 1 111 ? 31.706 59.571 -4.569 1.00 43.69 111 GLU A CA 1
ATOM 932 C C . GLU A 1 111 ? 32.009 58.429 -5.555 1.00 43.69 111 GLU A C 1
ATOM 934 O O . GLU A 1 111 ? 31.410 58.387 -6.623 1.00 43.69 111 GLU A O 1
ATOM 939 N N . ASN A 1 112 ? 32.884 57.467 -5.231 1.00 42.56 112 ASN A N 1
ATOM 940 C CA . ASN A 1 112 ? 33.395 56.516 -6.236 1.00 42.56 112 ASN A CA 1
ATOM 941 C C . ASN A 1 112 ? 32.686 55.153 -6.308 1.00 42.56 112 ASN A C 1
ATOM 943 O O . ASN 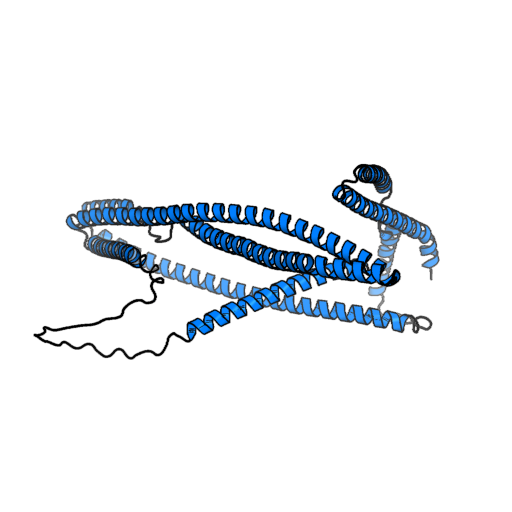A 1 112 ? 32.951 54.373 -7.220 1.00 42.56 112 ASN A O 1
ATOM 947 N N . GLU A 1 113 ? 31.737 54.866 -5.418 1.00 50.62 113 GLU A N 1
ATOM 948 C CA . GLU A 1 113 ? 31.000 53.595 -5.429 1.00 50.62 113 GLU A CA 1
ATOM 949 C C . GLU A 1 113 ? 29.833 53.567 -6.439 1.00 50.62 113 GLU A C 1
ATOM 951 O O . GLU A 1 113 ? 29.412 52.510 -6.903 1.00 50.62 113 GLU A O 1
ATOM 956 N N . HIS A 1 114 ? 29.307 54.716 -6.866 1.00 50.91 114 HIS A N 1
ATOM 957 C CA . HIS A 1 114 ? 27.933 54.778 -7.380 1.00 50.91 114 HIS A CA 1
ATOM 958 C C . HIS A 1 114 ? 27.672 54.292 -8.813 1.00 50.91 114 HIS A C 1
ATOM 960 O O . HIS A 1 114 ? 26.498 54.232 -9.191 1.00 50.91 114 HIS A O 1
ATOM 966 N N . LYS A 1 115 ? 28.685 53.947 -9.621 1.00 49.75 115 LYS A N 1
ATOM 967 C CA . LYS A 1 115 ? 28.467 53.629 -11.050 1.00 49.75 115 LYS A CA 1
ATOM 968 C C . LYS A 1 115 ? 28.700 52.166 -11.441 1.00 49.75 115 LYS A C 1
ATOM 970 O O . LYS A 1 115 ? 27.985 51.685 -12.311 1.00 49.75 115 LYS A O 1
ATOM 975 N N . LEU A 1 116 ? 29.605 51.447 -10.767 1.00 45.00 116 LEU A N 1
ATOM 976 C CA . LEU A 1 116 ? 29.816 50.001 -10.973 1.00 45.00 116 LEU A CA 1
ATOM 977 C C . LEU A 1 116 ? 29.020 49.145 -9.973 1.00 45.00 116 LEU A C 1
ATOM 979 O O . LEU A 1 116 ? 28.538 48.071 -10.331 1.00 45.00 116 LEU A O 1
ATOM 983 N N . LEU A 1 117 ? 28.794 49.653 -8.750 1.00 52.09 117 LEU A N 1
ATOM 984 C CA . LEU A 1 117 ? 27.831 49.035 -7.842 1.00 52.09 117 LEU A CA 1
ATOM 985 C C . LEU A 1 117 ? 26.435 49.113 -8.437 1.00 52.09 117 LEU A C 1
ATOM 987 O O . LEU A 1 117 ? 25.749 48.123 -8.389 1.00 52.09 117 LEU A O 1
ATOM 991 N N . ARG A 1 118 ? 26.000 50.200 -9.084 1.00 49.47 118 ARG A N 1
ATOM 992 C CA . ARG A 1 118 ? 24.582 50.351 -9.464 1.00 49.47 118 ARG A CA 1
ATOM 993 C C . ARG A 1 118 ? 24.014 49.222 -10.344 1.00 49.47 118 ARG A C 1
ATOM 995 O O . ARG A 1 118 ? 22.858 48.900 -10.136 1.00 49.47 118 ARG A O 1
ATOM 1002 N N . SER A 1 119 ? 24.771 48.578 -11.242 1.00 48.62 119 SER A N 1
ATOM 1003 C CA . SER A 1 119 ? 24.247 47.444 -12.038 1.00 48.62 119 SER A CA 1
ATOM 1004 C C . SER A 1 119 ? 24.318 46.097 -11.304 1.00 48.62 119 SER A C 1
ATOM 1006 O O . SER A 1 119 ? 23.318 45.389 -11.234 1.00 48.62 119 SER A O 1
ATOM 1008 N N . THR A 1 120 ? 25.449 45.779 -10.667 1.00 53.06 120 THR A N 1
ATOM 1009 C CA . THR A 1 120 ? 25.625 44.545 -9.871 1.00 53.06 120 THR A CA 1
ATOM 1010 C C . THR A 1 120 ? 24.814 44.560 -8.570 1.00 53.06 120 THR A C 1
ATOM 1012 O O . THR A 1 120 ? 24.301 43.536 -8.133 1.00 53.06 120 THR A O 1
ATOM 1015 N N . TYR A 1 121 ? 24.638 45.734 -7.968 1.00 58.75 121 TYR A N 1
ATOM 1016 C CA . TYR A 1 121 ? 23.749 46.024 -6.845 1.00 58.75 121 TYR A CA 1
ATOM 1017 C C . TYR A 1 121 ? 22.291 45.911 -7.260 1.00 58.75 121 TYR A C 1
ATOM 1019 O O . TYR A 1 121 ? 21.506 45.397 -6.482 1.00 58.75 121 TYR A O 1
ATOM 1027 N N . GLN A 1 122 ? 21.916 46.329 -8.472 1.00 58.28 122 GLN A N 1
ATOM 1028 C CA . GLN A 1 122 ? 20.537 46.218 -8.942 1.00 58.28 122 GLN A CA 1
ATOM 1029 C C . GLN A 1 122 ? 20.176 44.766 -9.290 1.00 58.28 122 GLN A C 1
ATOM 1031 O O . GLN A 1 122 ? 19.104 44.322 -8.897 1.00 58.28 122 GLN A O 1
ATOM 1036 N N . GLU A 1 123 ? 21.080 43.977 -9.880 1.00 61.50 123 GLU A N 1
ATOM 1037 C CA . GLU A 1 123 ? 20.902 42.522 -10.049 1.00 61.50 123 GLU A CA 1
ATOM 1038 C C . GLU A 1 123 ? 20.907 41.768 -8.713 1.00 61.50 123 GLU A C 1
ATOM 1040 O O . GLU A 1 123 ? 20.001 40.977 -8.452 1.00 61.50 123 GLU A O 1
ATOM 1045 N N . ARG A 1 124 ? 21.849 42.061 -7.802 1.00 70.31 124 ARG A N 1
ATOM 1046 C CA . ARG A 1 124 ? 21.829 41.494 -6.441 1.00 70.31 124 ARG A CA 1
ATOM 1047 C C . ARG A 1 124 ? 20.596 41.921 -5.662 1.00 70.31 124 ARG A C 1
ATOM 1049 O O . ARG A 1 124 ? 20.073 41.101 -4.923 1.00 70.31 124 ARG A O 1
ATOM 1056 N N . MET A 1 125 ? 20.107 43.151 -5.831 1.00 72.25 125 MET A N 1
ATOM 1057 C CA . MET A 1 125 ? 18.846 43.615 -5.250 1.00 72.25 125 MET A CA 1
ATOM 1058 C C . MET A 1 125 ? 17.655 42.887 -5.852 1.00 72.25 125 MET A C 1
ATOM 1060 O O . MET A 1 125 ? 16.710 42.648 -5.119 1.00 72.25 125 MET A O 1
ATOM 1064 N N . GLN A 1 126 ? 17.674 42.523 -7.136 1.00 73.75 126 GLN A N 1
ATOM 1065 C CA . GLN A 1 126 ? 16.616 41.711 -7.742 1.00 73.75 126 GLN A CA 1
ATOM 1066 C C . GLN A 1 126 ? 16.657 40.268 -7.219 1.00 73.75 126 GLN A C 1
ATOM 1068 O O . GLN A 1 126 ? 15.618 39.728 -6.847 1.00 73.75 126 GLN A O 1
ATOM 1073 N N . VAL A 1 127 ? 17.840 39.661 -7.073 1.00 79.44 127 VAL A N 1
ATOM 1074 C CA . VAL A 1 127 ? 18.004 38.336 -6.437 1.00 79.44 127 VAL A CA 1
ATOM 1075 C C . VAL A 1 127 ? 17.613 38.379 -4.953 1.00 79.44 127 VAL A C 1
ATOM 1077 O O . VAL A 1 127 ? 16.929 37.492 -4.451 1.00 79.44 127 VAL A O 1
ATOM 1080 N N . TRP A 1 128 ? 17.964 39.447 -4.239 1.00 77.25 128 TRP A N 1
ATOM 1081 C CA . TRP A 1 128 ? 17.534 39.658 -2.857 1.00 77.25 128 TRP A CA 1
ATOM 1082 C C . TRP A 1 128 ? 16.045 39.957 -2.749 1.00 77.25 128 TRP A C 1
ATOM 1084 O O . TRP A 1 128 ? 15.407 39.482 -1.821 1.00 77.25 128 TRP A O 1
ATOM 1094 N N . ALA A 1 129 ? 15.471 40.726 -3.670 1.00 83.31 129 ALA A N 1
ATOM 1095 C CA . ALA A 1 129 ? 14.048 41.031 -3.683 1.00 83.31 129 ALA A CA 1
ATOM 1096 C C . ALA A 1 129 ? 13.236 39.774 -3.991 1.00 83.31 129 ALA A C 1
ATOM 1098 O O . ALA A 1 129 ? 12.240 39.535 -3.318 1.00 83.31 129 ALA A O 1
ATOM 1099 N N . THR A 1 130 ? 13.683 38.941 -4.933 1.00 83.69 130 THR A N 1
ATOM 1100 C CA . THR A 1 130 ? 13.059 37.645 -5.236 1.00 83.69 130 THR A CA 1
ATOM 1101 C C . THR A 1 130 ? 13.195 36.679 -4.066 1.00 83.69 130 THR A C 1
ATOM 1103 O O . THR A 1 130 ? 12.174 36.173 -3.616 1.00 83.69 130 THR A O 1
ATOM 1106 N N . ARG A 1 131 ? 14.387 36.519 -3.469 1.00 90.62 131 ARG A N 1
ATOM 1107 C CA . ARG A 1 131 ? 14.572 35.698 -2.257 1.00 90.62 131 ARG A CA 1
ATOM 1108 C C . ARG A 1 131 ? 13.774 36.225 -1.063 1.00 90.62 131 ARG A C 1
ATOM 1110 O O . ARG A 1 131 ? 13.180 35.448 -0.328 1.00 90.62 131 ARG A O 1
ATOM 1117 N N . ARG A 1 132 ? 13.694 37.544 -0.874 1.00 93.38 132 ARG A N 1
ATOM 1118 C CA . ARG A 1 132 ? 12.864 38.176 0.165 1.00 93.38 132 ARG A CA 1
ATOM 1119 C C . ARG A 1 132 ? 11.382 37.925 -0.087 1.00 93.38 132 ARG A C 1
ATOM 1121 O O . ARG A 1 132 ? 10.658 37.636 0.856 1.00 93.38 132 ARG A O 1
ATOM 1128 N N . ASN A 1 133 ? 10.924 38.050 -1.329 1.00 93.75 133 ASN A N 1
ATOM 1129 C CA . ASN A 1 133 ? 9.533 37.794 -1.688 1.00 93.75 133 ASN A CA 1
ATOM 1130 C C . ASN A 1 133 ? 9.194 36.303 -1.533 1.00 93.75 133 ASN A C 1
ATOM 1132 O O . ASN A 1 133 ? 8.128 35.997 -1.011 1.00 93.75 133 ASN A O 1
ATOM 1136 N N . GLN A 1 134 ? 10.118 35.401 -1.878 1.00 94.00 134 GLN A N 1
ATOM 1137 C CA . GLN A 1 134 ? 10.005 33.965 -1.628 1.00 94.00 134 GLN A CA 1
ATOM 1138 C C . GLN A 1 134 ? 9.890 33.673 -0.128 1.00 94.00 134 GLN A C 1
ATOM 1140 O O . GLN A 1 134 ? 8.925 33.050 0.289 1.00 94.00 134 GLN A O 1
ATOM 1145 N N . LEU A 1 135 ? 10.786 34.216 0.702 1.00 95.12 135 LEU A N 1
ATOM 1146 C CA . LEU A 1 135 ? 10.717 34.064 2.160 1.00 95.12 135 LEU A CA 1
ATOM 1147 C C . LEU A 1 135 ? 9.451 34.691 2.762 1.00 95.12 135 LEU A C 1
ATOM 1149 O O . LEU A 1 135 ? 8.909 34.176 3.735 1.00 95.12 135 LEU A O 1
ATOM 1153 N N . LEU A 1 136 ? 8.953 35.801 2.208 1.00 95.81 136 LEU A N 1
ATOM 1154 C CA . LEU A 1 136 ? 7.675 36.390 2.620 1.00 95.81 136 LEU A CA 1
ATOM 1155 C C . LEU A 1 136 ? 6.494 35.487 2.252 1.00 95.81 136 LEU A C 1
ATOM 1157 O O . LEU A 1 136 ? 5.542 35.395 3.025 1.00 95.81 136 LEU A O 1
ATOM 1161 N N . GLN A 1 137 ? 6.555 34.819 1.101 1.00 95.06 137 GLN A N 1
ATOM 1162 C CA . GLN A 1 137 ? 5.543 33.865 0.668 1.00 95.06 137 GLN A CA 1
ATOM 1163 C C . GLN A 1 137 ? 5.597 32.580 1.499 1.00 95.06 137 GLN A C 1
ATOM 1165 O O . GLN A 1 137 ? 4.556 32.155 1.982 1.00 95.06 137 GLN A O 1
ATOM 1170 N N . GLU A 1 138 ? 6.783 32.027 1.760 1.00 93.12 138 GLU A N 1
ATOM 1171 C CA . GLU A 1 138 ? 6.992 30.902 2.681 1.00 93.12 138 GLU A CA 1
ATOM 1172 C C . GLU A 1 138 ? 6.509 31.248 4.088 1.00 93.12 138 GLU A C 1
ATOM 1174 O O . GLU A 1 138 ? 5.748 30.491 4.681 1.00 93.12 138 GLU A O 1
ATOM 1179 N N . LYS A 1 139 ? 6.849 32.438 4.599 1.00 94.88 139 LYS A N 1
ATOM 1180 C CA . LYS A 1 139 ? 6.325 32.931 5.876 1.00 94.88 139 LYS A CA 1
ATOM 1181 C C . LYS A 1 139 ? 4.799 32.980 5.869 1.00 94.88 139 LYS A C 1
ATOM 1183 O O . LYS A 1 139 ? 4.193 32.585 6.857 1.00 94.88 139 LYS A O 1
ATOM 1188 N N . LYS A 1 140 ? 4.176 33.453 4.786 1.00 97.25 140 LYS A N 1
ATOM 1189 C CA . LYS A 1 140 ? 2.714 33.491 4.661 1.00 97.25 140 LYS A CA 1
ATOM 1190 C C . LYS A 1 140 ? 2.113 32.080 4.611 1.00 97.25 140 LYS A C 1
ATOM 1192 O O . LYS A 1 140 ? 1.106 31.848 5.269 1.00 97.25 140 LYS A O 1
ATOM 1197 N N . CYS A 1 141 ? 2.737 31.146 3.891 1.00 95.38 141 CYS A N 1
ATOM 1198 C CA . CYS A 1 141 ? 2.328 29.740 3.852 1.00 95.38 141 CYS A CA 1
ATOM 1199 C C . CYS A 1 141 ? 2.418 29.094 5.241 1.00 95.38 141 CYS A C 1
ATOM 1201 O O . CYS A 1 141 ? 1.441 28.515 5.700 1.00 95.38 141 CYS A O 1
ATOM 1203 N N . LEU A 1 142 ? 3.539 29.271 5.944 1.00 96.31 142 LEU A N 1
ATOM 1204 C CA . LEU A 1 142 ? 3.727 28.759 7.304 1.00 96.31 142 LEU A CA 1
ATOM 1205 C C . LEU A 1 142 ? 2.755 29.401 8.298 1.00 96.31 142 LEU A C 1
ATOM 1207 O O . LEU A 1 142 ? 2.256 28.730 9.192 1.00 96.31 142 LEU A O 1
ATOM 1211 N N . GLN A 1 143 ? 2.451 30.694 8.151 1.00 97.31 143 GLN A N 1
ATOM 1212 C CA . GLN A 1 143 ? 1.422 31.350 8.963 1.00 97.31 143 GLN A CA 1
ATOM 1213 C C . GLN A 1 143 ? 0.047 30.712 8.746 1.00 97.31 143 GLN A C 1
ATOM 1215 O O . GLN A 1 143 ? -0.644 30.438 9.722 1.00 97.31 143 GLN A O 1
ATOM 1220 N N . GLN A 1 144 ? -0.313 30.425 7.495 1.00 97.06 144 GLN A N 1
ATOM 1221 C CA . GLN A 1 144 ? -1.575 29.773 7.164 1.00 97.06 144 GLN A CA 1
ATOM 1222 C C . GLN A 1 144 ? -1.629 28.319 7.664 1.00 97.06 144 GLN A C 1
ATOM 1224 O O . GLN A 1 144 ? -2.665 27.883 8.152 1.00 97.06 144 GLN A O 1
ATOM 1229 N N . GLU A 1 145 ? -0.519 27.582 7.606 1.00 96.88 145 GLU A N 1
ATOM 1230 C CA . GLU A 1 145 ? -0.418 26.229 8.167 1.00 96.88 145 GLU A CA 1
ATOM 1231 C C . GLU A 1 145 ? -0.534 26.236 9.697 1.00 96.88 145 GLU A C 1
ATOM 1233 O O . GLU A 1 145 ? -1.256 25.426 10.269 1.00 96.88 145 GLU A O 1
ATOM 1238 N N . ILE A 1 146 ? 0.102 27.197 10.374 1.00 96.62 146 ILE A N 1
ATOM 1239 C CA . ILE A 1 146 ? -0.055 27.387 11.821 1.00 96.62 146 ILE A CA 1
ATOM 1240 C C . ILE A 1 146 ? -1.513 27.714 12.171 1.00 96.62 146 ILE A C 1
ATOM 1242 O O . ILE A 1 146 ? -2.016 27.239 13.188 1.00 96.62 146 ILE A O 1
ATOM 1246 N N . GLU A 1 147 ? -2.197 28.527 11.364 1.00 97.56 147 GLU A N 1
ATOM 1247 C CA . GLU A 1 147 ? -3.622 28.821 11.545 1.00 97.56 147 GLU A CA 1
ATOM 1248 C C . GLU A 1 147 ? -4.499 27.576 11.336 1.00 97.56 147 GLU A C 1
ATOM 1250 O O . GLU A 1 147 ? -5.370 27.321 12.168 1.00 97.56 147 GLU A O 1
ATOM 1255 N N . ASP A 1 148 ? -4.229 26.755 10.314 1.00 96.88 148 ASP A N 1
ATOM 1256 C CA . ASP A 1 148 ? -4.930 25.481 10.086 1.00 96.88 148 ASP A CA 1
ATOM 1257 C C . ASP A 1 148 ? -4.705 24.497 11.242 1.00 96.88 148 ASP A C 1
ATOM 1259 O O . ASP A 1 148 ? -5.654 23.930 11.783 1.00 96.88 148 ASP A O 1
ATOM 1263 N N . LEU A 1 149 ? -3.460 24.345 11.701 1.00 97.62 149 LEU A N 1
ATOM 1264 C CA . LEU A 1 149 ? -3.126 23.495 12.844 1.00 97.62 149 LEU A CA 1
ATOM 1265 C C . LEU A 1 149 ? -3.797 23.978 14.132 1.00 97.62 149 LEU A C 1
ATOM 1267 O O . LEU A 1 149 ? -4.302 23.160 14.898 1.00 97.62 149 LEU A O 1
ATOM 1271 N N . ARG A 1 150 ? -3.863 25.294 14.365 1.00 97.56 150 ARG A N 1
ATOM 1272 C CA . ARG A 1 150 ? -4.608 25.863 15.499 1.00 97.56 150 ARG A CA 1
ATOM 1273 C C . ARG A 1 150 ? -6.106 25.594 15.390 1.00 97.56 150 ARG A C 1
ATOM 1275 O O . ARG A 1 150 ? -6.723 25.286 16.403 1.00 97.56 150 ARG A O 1
ATOM 1282 N N . ALA A 1 151 ? -6.686 25.668 14.191 1.00 96.81 151 ALA A N 1
ATOM 1283 C CA . ALA A 1 151 ? -8.092 25.335 13.973 1.00 96.81 151 ALA A CA 1
ATOM 1284 C C . ALA A 1 151 ? -8.371 23.843 14.224 1.00 96.81 151 ALA A C 1
ATOM 1286 O O . ALA A 1 151 ? -9.351 23.505 14.888 1.00 96.81 151 ALA A O 1
ATOM 1287 N N . ARG A 1 152 ? -7.485 22.947 13.766 1.00 97.44 152 ARG A N 1
ATOM 1288 C CA . ARG A 1 152 ? -7.569 21.505 14.057 1.00 97.44 152 ARG A CA 1
ATOM 1289 C C . ARG A 1 152 ? -7.436 21.220 15.548 1.00 97.44 152 ARG A C 1
ATOM 1291 O O . ARG A 1 152 ? -8.210 20.422 16.067 1.00 97.44 152 ARG A O 1
ATOM 1298 N N . LEU A 1 153 ? -6.501 21.883 16.231 1.00 97.25 153 LEU A N 1
ATOM 1299 C CA . LEU A 1 153 ? -6.327 21.752 17.676 1.00 97.25 153 LEU A CA 1
ATOM 1300 C C . LEU A 1 153 ? -7.589 22.194 18.423 1.00 97.25 153 LEU A C 1
ATOM 1302 O O . LEU A 1 153 ? -8.100 21.423 19.222 1.00 97.25 153 LEU A O 1
ATOM 1306 N N . ALA A 1 154 ? -8.153 23.358 18.090 1.00 97.06 154 ALA A N 1
ATOM 1307 C CA . ALA A 1 154 ? -9.402 23.828 18.690 1.00 97.06 154 ALA A CA 1
ATOM 1308 C C . ALA A 1 154 ? -10.575 22.861 18.434 1.00 97.06 154 ALA A C 1
ATOM 1310 O O . ALA A 1 154 ? -11.404 22.634 19.312 1.00 97.06 154 ALA A O 1
ATOM 1311 N N . GLY A 1 155 ? -10.636 22.249 17.245 1.00 97.94 155 GLY A N 1
ATOM 1312 C CA . GLY A 1 155 ? -11.621 21.213 16.934 1.00 97.94 155 GLY A CA 1
ATOM 1313 C C . GLY A 1 155 ? -11.438 19.933 17.757 1.00 97.94 155 GLY A C 1
ATOM 1314 O O . GLY A 1 155 ? -12.424 19.307 18.137 1.00 97.94 155 GLY A O 1
ATOM 1315 N N . LEU A 1 156 ? -10.195 19.545 18.052 1.00 96.62 156 LEU A N 1
ATOM 1316 C CA . LEU A 1 156 ? -9.894 18.411 18.928 1.00 96.62 156 LEU A CA 1
ATOM 1317 C C . LEU A 1 156 ? -10.191 18.728 20.395 1.00 96.62 156 LEU A C 1
ATOM 1319 O O . LEU A 1 156 ? -10.799 17.903 21.062 1.00 96.62 156 LEU A O 1
ATOM 1323 N N . GLU A 1 157 ? -9.840 19.918 20.878 1.00 97.38 157 GLU A N 1
ATOM 1324 C CA . GLU A 1 157 ? -10.168 20.377 22.234 1.00 97.38 157 GLU A CA 1
ATOM 1325 C C . GLU A 1 157 ? -11.687 20.441 22.450 1.00 97.38 157 GLU A C 1
ATOM 1327 O O . GLU A 1 157 ? -12.181 20.016 23.489 1.00 97.38 157 GLU A O 1
ATOM 1332 N N . ALA A 1 158 ? -12.452 20.891 21.449 1.00 97.50 158 ALA A N 1
ATOM 1333 C CA . ALA A 1 158 ? -13.912 20.874 21.509 1.00 97.50 158 ALA A CA 1
ATOM 1334 C C . ALA A 1 158 ? -14.484 19.448 21.577 1.00 97.50 158 ALA A C 1
ATOM 1336 O O . ALA A 1 158 ? -15.440 19.213 22.312 1.00 97.50 158 ALA A O 1
ATOM 1337 N N . LYS A 1 159 ? -13.900 18.495 20.835 1.00 97.00 159 LYS A N 1
ATOM 1338 C CA . LYS A 1 159 ? -14.279 17.074 20.912 1.00 97.00 159 LYS A CA 1
ATOM 1339 C C . LYS A 1 159 ? -13.915 16.459 22.258 1.00 97.00 159 LYS A C 1
ATOM 1341 O O . LYS A 1 159 ? -14.703 15.698 22.797 1.00 97.00 159 LYS A O 1
ATOM 1346 N N . ASP A 1 160 ? -12.748 16.787 22.795 1.00 97.00 160 ASP A N 1
ATOM 1347 C CA . ASP A 1 160 ? -12.311 16.321 24.110 1.00 97.00 160 ASP A CA 1
ATOM 1348 C C . ASP A 1 160 ? -13.247 16.835 25.212 1.00 97.00 160 ASP A C 1
ATOM 1350 O O . ASP A 1 160 ? -13.726 16.059 26.030 1.00 97.00 160 ASP A O 1
ATOM 1354 N N . GLU A 1 161 ? -13.608 18.116 25.175 1.00 97.50 161 GLU A N 1
ATOM 1355 C CA . GLU A 1 161 ? -14.582 18.698 26.101 1.00 97.50 161 GLU A CA 1
ATOM 1356 C C . GLU A 1 161 ? -15.986 18.094 25.932 1.00 97.50 161 GLU A C 1
ATOM 1358 O O . GLU A 1 161 ? -16.691 17.867 26.914 1.00 97.50 161 GLU A O 1
ATOM 1363 N N . GLN A 1 162 ? -16.403 17.807 24.694 1.00 97.56 162 GLN A N 1
ATOM 1364 C CA . GLN A 1 162 ? -17.653 17.094 24.425 1.00 97.56 162 GLN A CA 1
ATOM 1365 C C . GLN A 1 162 ? -17.636 15.694 25.049 1.00 97.56 162 GLN A C 1
ATOM 1367 O O . GLN A 1 162 ? -18.583 15.334 25.741 1.00 97.56 162 GLN A O 1
ATOM 1372 N N . LEU A 1 163 ? -16.562 14.930 24.840 1.00 96.81 163 LEU A N 1
ATOM 1373 C CA . LEU A 1 163 ? -16.413 13.587 25.399 1.00 96.81 163 LEU A CA 1
ATOM 1374 C C . LEU A 1 163 ? -16.354 13.614 26.926 1.00 96.81 163 LEU A C 1
ATOM 1376 O O . LEU A 1 163 ? -16.953 12.760 27.565 1.00 96.81 163 LEU A O 1
ATOM 1380 N N . ARG A 1 164 ? -15.689 14.605 27.533 1.00 97.31 164 ARG A N 1
ATOM 1381 C CA . ARG A 1 164 ? -15.694 14.778 28.996 1.00 97.31 164 ARG A CA 1
ATOM 1382 C C . ARG A 1 164 ? -17.105 14.966 29.539 1.00 97.31 164 ARG A C 1
ATOM 1384 O O . ARG A 1 164 ? -17.444 14.334 30.531 1.00 97.31 164 ARG A O 1
ATOM 1391 N N . LYS A 1 165 ? -17.920 15.799 28.887 1.00 96.06 165 LYS A N 1
ATOM 1392 C CA . LYS A 1 165 ? -19.322 16.001 29.280 1.00 96.06 165 LYS A CA 1
ATOM 1393 C C . LYS A 1 165 ? -20.148 14.738 29.097 1.00 96.06 165 LYS A C 1
ATOM 1395 O O . LYS A 1 165 ? -20.915 14.405 29.985 1.00 96.06 165 LYS A O 1
ATOM 1400 N N . GLU A 1 166 ? -19.962 14.022 27.992 1.00 95.31 166 GLU A N 1
ATOM 1401 C CA . GLU A 1 166 ? -20.639 12.744 27.754 1.00 95.31 166 GLU A CA 1
ATOM 1402 C C . GLU A 1 166 ? -20.264 11.708 28.823 1.00 95.31 166 GLU A C 1
ATOM 1404 O O . GLU A 1 166 ? -21.142 11.035 29.351 1.00 95.31 166 GLU A O 1
ATOM 1409 N N . ILE A 1 167 ? -18.989 11.634 29.219 1.00 94.75 167 ILE A N 1
ATOM 1410 C CA . ILE A 1 167 ? -18.537 10.783 30.329 1.00 94.75 167 ILE A CA 1
ATOM 1411 C C . ILE A 1 167 ? -19.199 11.207 31.644 1.00 94.75 167 ILE A C 1
ATOM 1413 O O . ILE A 1 167 ? -19.718 10.358 32.355 1.00 94.75 167 ILE A O 1
ATOM 1417 N N . GLU A 1 168 ? -19.227 12.502 31.964 1.00 95.56 168 GLU A N 1
ATOM 1418 C CA . GLU A 1 168 ? -19.826 12.999 33.210 1.00 95.56 168 GLU A CA 1
ATOM 1419 C C . GLU A 1 168 ? -21.350 12.780 33.258 1.00 95.56 168 GLU A C 1
ATOM 1421 O O . GLU A 1 168 ? -21.901 12.425 34.301 1.00 95.56 168 GLU A O 1
ATOM 1426 N N . GLU A 1 169 ? -22.039 12.928 32.123 1.00 93.94 169 GLU A N 1
ATOM 1427 C CA . GLU A 1 169 ? -23.459 12.595 31.979 1.00 93.94 169 GLU A CA 1
ATOM 1428 C C . GLU A 1 169 ? -23.705 11.093 32.189 1.00 93.94 169 GLU A C 1
ATOM 1430 O O . GLU A 1 169 ? -24.625 10.723 32.925 1.00 93.94 169 GLU A O 1
ATOM 1435 N N . GLN A 1 170 ? -22.866 10.228 31.606 1.00 92.25 170 GLN A N 1
ATOM 1436 C CA . GLN A 1 170 ? -22.924 8.778 31.817 1.00 92.25 170 GLN A CA 1
ATOM 1437 C C . GLN A 1 170 ? -22.623 8.403 33.276 1.00 92.25 170 GLN A C 1
ATOM 1439 O O . GLN A 1 170 ? -23.355 7.607 33.856 1.00 92.25 170 GLN A O 1
ATOM 1444 N N . ASP A 1 171 ? -21.624 9.014 33.913 1.00 92.19 171 ASP A N 1
ATOM 1445 C CA . ASP A 1 171 ? -21.303 8.787 35.328 1.00 92.19 171 ASP A CA 1
ATOM 1446 C C . ASP A 1 171 ? -22.465 9.204 36.244 1.00 92.19 171 ASP A C 1
ATOM 1448 O O . ASP A 1 171 ? -22.786 8.504 37.208 1.00 92.19 171 ASP A O 1
ATOM 1452 N N . GLY A 1 172 ? -23.138 10.317 35.934 1.00 90.88 172 GLY A N 1
ATOM 1453 C CA . GLY A 1 172 ? -24.350 10.739 36.636 1.00 90.88 172 GLY A CA 1
ATOM 1454 C C . GLY A 1 172 ? -25.506 9.747 36.468 1.00 90.88 172 GLY A C 1
ATOM 1455 O O . GLY A 1 172 ? -26.205 9.436 37.439 1.00 90.88 172 GLY A O 1
ATOM 1456 N N . LEU A 1 173 ? -25.684 9.201 35.260 1.00 89.00 173 LEU A N 1
ATOM 1457 C CA . LEU A 1 173 ? -26.658 8.142 34.979 1.00 89.00 173 LEU A CA 1
ATOM 1458 C C . LEU A 1 173 ? -26.338 6.872 35.776 1.00 89.00 173 LEU A C 1
ATOM 1460 O O . LEU A 1 173 ? -27.223 6.365 36.463 1.00 89.00 173 LEU A O 1
ATOM 1464 N N . ILE A 1 174 ? -25.086 6.413 35.767 1.00 87.06 174 ILE A N 1
ATOM 1465 C CA . ILE A 1 174 ? -24.633 5.237 36.524 1.00 87.06 174 ILE A CA 1
ATOM 1466 C C . ILE A 1 174 ? -24.908 5.424 38.017 1.00 87.06 174 ILE A C 1
ATOM 1468 O O . ILE A 1 174 ? -25.540 4.574 38.635 1.00 87.06 174 ILE A O 1
ATOM 1472 N N . GLN A 1 175 ? -24.537 6.571 38.593 1.00 87.12 175 GLN A N 1
ATOM 1473 C CA . GLN A 1 175 ? -24.769 6.845 40.016 1.00 87.12 175 GLN A CA 1
ATOM 1474 C C . GLN A 1 175 ? -26.258 6.832 40.390 1.00 87.12 175 GLN A C 1
ATOM 1476 O O . GLN A 1 175 ? -26.625 6.348 41.464 1.00 87.12 175 GLN A O 1
ATOM 1481 N N . SER A 1 176 ? -27.129 7.364 39.525 1.00 81.25 176 SER A N 1
ATOM 1482 C CA . SER A 1 176 ? -28.579 7.333 39.765 1.00 81.25 176 SER A CA 1
ATOM 1483 C C . SER A 1 176 ? -29.152 5.915 39.672 1.00 81.25 176 SER A C 1
ATOM 1485 O O . SER A 1 176 ? -29.919 5.516 40.550 1.00 81.25 176 SER A O 1
ATOM 1487 N N . GLN A 1 177 ? -28.703 5.125 38.693 1.00 83.31 177 GLN A N 1
ATOM 1488 C CA . GLN A 1 177 ? -29.050 3.709 38.561 1.00 83.31 177 GLN A CA 1
ATOM 1489 C C . GLN A 1 177 ? -28.554 2.883 39.753 1.00 83.31 177 GLN A C 1
ATOM 1491 O O . GLN A 1 177 ? -29.314 2.072 40.273 1.00 83.31 177 GLN A O 1
ATOM 1496 N N . ASP A 1 178 ? -27.335 3.120 40.245 1.00 83.62 178 ASP A N 1
ATOM 1497 C CA . ASP A 1 178 ? -26.771 2.444 41.421 1.00 83.62 178 ASP A CA 1
ATOM 1498 C C . ASP A 1 178 ? -27.608 2.700 42.683 1.00 83.62 178 ASP A C 1
ATOM 1500 O O . ASP A 1 178 ? -27.819 1.795 43.496 1.00 83.62 178 ASP A O 1
ATOM 1504 N N . CYS A 1 179 ? -28.138 3.918 42.841 1.00 78.88 179 CYS A N 1
ATOM 1505 C CA . CYS A 1 179 ? -29.029 4.263 43.951 1.00 78.88 179 CYS A CA 1
ATOM 1506 C C . CYS A 1 179 ? -30.372 3.516 43.867 1.00 78.88 179 CYS A C 1
ATOM 1508 O O . CYS A 1 179 ? -30.874 3.031 44.885 1.00 78.88 179 CYS A O 1
ATOM 1510 N N . GLU A 1 180 ? -30.948 3.399 42.668 1.00 82.56 180 GLU A N 1
ATOM 1511 C CA . GLU A 1 180 ? -32.187 2.650 42.422 1.00 82.56 180 GLU A CA 1
ATOM 1512 C C . GLU A 1 180 ? -31.984 1.137 42.597 1.00 82.56 180 GLU A C 1
ATOM 1514 O O . GLU A 1 180 ? -32.775 0.474 43.273 1.00 82.56 180 GLU A O 1
ATOM 1519 N N . LEU A 1 181 ? -30.882 0.594 42.072 1.00 81.00 181 LEU A N 1
ATOM 1520 C CA . LEU A 1 181 ? -30.471 -0.801 42.238 1.00 81.00 181 LEU A CA 1
ATOM 1521 C C . LEU A 1 181 ? -30.268 -1.154 43.710 1.00 81.00 181 LEU A C 1
ATOM 1523 O O . LEU A 1 181 ? -30.798 -2.165 44.170 1.00 81.00 181 LEU A O 1
ATOM 1527 N N . ALA A 1 182 ? -29.565 -0.316 44.475 1.00 80.88 182 ALA A N 1
ATOM 1528 C CA . ALA A 1 182 ? -29.369 -0.531 45.907 1.00 80.88 182 ALA A CA 1
ATOM 1529 C C . ALA A 1 182 ? -30.705 -0.585 46.672 1.00 80.88 182 ALA A C 1
ATOM 1531 O O . ALA A 1 182 ? -30.870 -1.413 47.573 1.00 80.88 182 ALA A O 1
ATOM 1532 N N . ALA A 1 183 ? -31.680 0.250 46.291 1.00 79.62 183 ALA A N 1
ATOM 1533 C CA . ALA A 1 183 ? -33.017 0.239 46.878 1.00 79.62 183 ALA A CA 1
ATOM 1534 C C . ALA A 1 183 ? -33.799 -1.046 46.539 1.00 79.62 183 ALA A C 1
ATOM 1536 O O . ALA A 1 183 ? -34.429 -1.625 47.424 1.00 79.62 183 ALA A O 1
ATOM 1537 N N . VAL A 1 184 ? -33.726 -1.524 45.290 1.00 77.56 184 VAL A N 1
ATOM 1538 C CA . VAL A 1 184 ? -34.397 -2.759 44.836 1.00 77.56 184 VAL A CA 1
ATOM 1539 C C . VAL A 1 184 ? -33.765 -4.008 45.460 1.00 77.56 184 VAL A C 1
ATOM 1541 O O . VAL A 1 184 ? -34.479 -4.882 45.956 1.00 77.56 184 VAL A O 1
ATOM 1544 N N . LEU A 1 185 ? -32.432 -4.082 45.500 1.00 79.69 185 LEU A N 1
ATOM 1545 C CA . LEU A 1 185 ? -31.691 -5.205 46.084 1.00 79.69 185 LEU A CA 1
ATOM 1546 C C . LEU A 1 185 ? -31.912 -5.322 47.599 1.00 79.69 185 LEU A C 1
ATOM 1548 O O . LEU A 1 185 ? -31.916 -6.431 48.132 1.00 79.69 185 LEU A O 1
ATOM 1552 N N . GLY A 1 186 ? -32.175 -4.206 48.290 1.00 76.56 186 GLY A N 1
ATOM 1553 C CA . GLY A 1 186 ? -32.529 -4.190 49.713 1.00 76.56 186 GLY A CA 1
ATOM 1554 C C . GLY A 1 186 ? -33.861 -4.877 50.054 1.00 76.56 186 GLY A C 1
ATOM 1555 O O . GLY A 1 186 ? -34.100 -5.191 51.220 1.00 76.56 186 GLY A O 1
ATOM 1556 N N . CYS A 1 187 ? -34.723 -5.132 49.063 1.00 76.88 187 CYS A N 1
ATOM 1557 C CA . CYS A 1 187 ? -36.024 -5.788 49.236 1.00 76.88 187 CYS A CA 1
ATOM 1558 C C . CYS A 1 187 ? -36.031 -7.284 48.864 1.00 76.88 187 CYS A C 1
ATOM 1560 O O . CYS A 1 187 ? -37.067 -7.934 49.012 1.00 76.88 187 CYS A O 1
ATOM 1562 N N . ILE A 1 188 ? -34.907 -7.834 48.394 1.00 82.25 188 ILE A N 1
ATOM 1563 C CA . ILE A 1 188 ? -34.789 -9.220 47.914 1.00 82.25 188 ILE A CA 1
ATOM 1564 C C . ILE A 1 188 ? -34.179 -10.109 49.008 1.00 82.25 188 ILE A C 1
ATOM 1566 O O . ILE A 1 188 ? -33.352 -9.668 49.809 1.00 82.25 188 ILE A O 1
ATOM 1570 N N . SER A 1 189 ? -34.578 -11.383 49.077 1.00 82.69 189 SER A N 1
ATOM 1571 C CA . SER A 1 189 ? -33.998 -12.311 50.053 1.00 82.69 189 SER A CA 1
ATOM 1572 C C . SER A 1 189 ? -32.558 -12.707 49.688 1.00 82.69 189 SER A C 1
ATOM 1574 O O . SER A 1 189 ? -32.201 -12.823 48.518 1.00 82.69 189 SER A O 1
ATOM 1576 N N . LEU A 1 190 ? -31.722 -13.008 50.692 1.00 84.62 190 LEU A N 1
ATOM 1577 C CA . LEU A 1 190 ? -30.326 -13.422 50.467 1.00 84.62 190 LEU A CA 1
ATOM 1578 C C . LEU A 1 190 ? -30.204 -14.648 49.540 1.00 84.62 190 LEU A C 1
ATOM 1580 O O . LEU A 1 190 ? -29.250 -14.747 48.775 1.00 84.62 190 LEU A O 1
ATOM 1584 N N . ARG A 1 191 ? -31.166 -15.578 49.600 1.00 81.88 191 ARG A N 1
ATOM 1585 C CA . ARG A 1 191 ? -31.187 -16.773 48.745 1.00 81.88 191 ARG A CA 1
ATOM 1586 C C . ARG A 1 191 ? -31.439 -16.411 47.282 1.00 81.88 191 ARG A C 1
ATOM 1588 O O . ARG A 1 191 ? -30.712 -16.879 46.418 1.00 81.88 191 ARG A O 1
ATOM 1595 N N . GLU A 1 192 ? -32.444 -15.581 47.017 1.00 80.19 192 GLU A N 1
ATOM 1596 C CA . GLU A 1 192 ? -32.751 -15.117 45.658 1.00 80.19 192 GLU A CA 1
ATOM 1597 C C . GLU A 1 192 ? -31.590 -14.296 45.093 1.00 80.19 192 GLU A C 1
ATOM 1599 O O . GLU A 1 192 ? -31.225 -14.468 43.936 1.00 80.19 192 GLU A O 1
ATOM 1604 N N . LEU A 1 193 ? -30.938 -13.481 45.926 1.00 83.25 193 LEU A N 1
ATOM 1605 C CA . LEU A 1 193 ? -29.751 -12.725 45.533 1.00 83.25 193 LEU A CA 1
ATOM 1606 C C . LEU A 1 193 ? -28.573 -13.637 45.148 1.00 83.25 193 LEU A C 1
ATOM 1608 O O . LEU A 1 193 ? -27.880 -13.363 44.174 1.00 83.25 193 LEU A O 1
ATOM 1612 N N . GLN A 1 194 ? -28.359 -14.739 45.874 1.00 84.19 194 GLN A N 1
ATOM 1613 C CA . GLN A 1 194 ? -27.333 -15.736 45.543 1.00 84.19 194 GLN A CA 1
ATOM 1614 C C . GLN A 1 194 ? -27.649 -16.496 44.247 1.00 84.19 194 GLN A C 1
ATOM 1616 O O . GLN A 1 194 ? -26.742 -16.760 43.460 1.00 84.19 194 GLN A O 1
ATOM 1621 N N . GLU A 1 195 ? -28.919 -16.834 44.011 1.00 82.38 195 GLU A N 1
ATOM 1622 C CA . GLU A 1 195 ? -29.369 -17.464 42.762 1.00 82.38 195 GLU A CA 1
ATOM 1623 C C . GLU A 1 195 ? -29.187 -16.516 41.564 1.00 82.38 195 GLU A C 1
ATOM 1625 O O . GLU A 1 195 ? -28.672 -16.935 40.528 1.00 82.38 195 GLU A O 1
ATOM 1630 N N . ILE A 1 196 ? -29.526 -15.232 41.730 1.00 83.75 196 ILE A N 1
ATOM 1631 C CA . ILE A 1 196 ? -29.328 -14.173 40.729 1.00 83.75 196 ILE A CA 1
ATOM 1632 C C . ILE A 1 196 ? -27.838 -13.939 40.460 1.00 83.75 196 ILE A C 1
ATOM 1634 O O . ILE A 1 196 ? -27.441 -13.918 39.301 1.00 83.75 196 ILE A O 1
ATOM 1638 N N . SER A 1 197 ? -27.007 -13.813 41.503 1.00 85.06 197 SER A N 1
ATOM 1639 C CA . SER A 1 197 ? -25.553 -13.628 41.365 1.00 85.06 197 SER A CA 1
ATOM 1640 C C . SER A 1 197 ? -24.932 -14.771 40.576 1.00 85.06 197 SER A C 1
ATOM 1642 O O . SER A 1 197 ? -24.224 -14.531 39.609 1.00 85.06 197 SER A O 1
ATOM 1644 N N . LYS A 1 198 ? -25.260 -16.019 40.931 1.00 86.19 198 LYS A N 1
ATOM 1645 C CA . LYS A 1 198 ? -24.744 -17.191 40.224 1.00 86.19 198 LYS A CA 1
ATOM 1646 C C . LYS A 1 198 ? -25.198 -17.225 38.763 1.00 86.19 198 LYS A C 1
ATOM 1648 O O . LYS A 1 198 ? -24.408 -17.549 37.886 1.00 86.19 198 LYS A O 1
ATOM 1653 N N . ALA A 1 199 ? -26.465 -16.907 38.493 1.00 82.94 199 ALA A N 1
ATOM 1654 C CA . ALA A 1 199 ? -26.975 -16.860 37.127 1.00 82.94 199 ALA A CA 1
ATOM 1655 C C . ALA A 1 199 ? -26.310 -15.751 36.297 1.00 82.94 199 ALA A C 1
ATOM 1657 O O . ALA A 1 199 ? -26.042 -15.957 35.115 1.00 82.94 199 ALA A O 1
ATOM 1658 N N . LEU A 1 200 ? -26.014 -14.606 36.912 1.00 85.94 200 LEU A N 1
ATOM 1659 C CA . LEU A 1 200 ? -25.299 -13.504 36.278 1.00 85.94 200 LEU A CA 1
ATOM 1660 C C . LEU A 1 200 ? -23.838 -13.875 35.990 1.00 85.94 200 LEU A C 1
ATOM 1662 O O . LEU A 1 200 ? -23.381 -13.659 34.873 1.00 85.94 200 LEU A O 1
ATOM 1666 N N . ASP A 1 201 ? -23.141 -14.488 36.950 1.00 85.31 201 ASP A N 1
ATOM 1667 C CA . ASP A 1 201 ? -21.763 -14.968 36.780 1.00 85.31 201 ASP A CA 1
ATOM 1668 C C . ASP A 1 201 ? -21.667 -15.995 35.638 1.00 85.31 201 ASP A C 1
ATOM 1670 O O . ASP A 1 201 ? -20.786 -15.895 34.782 1.00 85.31 201 ASP A O 1
ATOM 1674 N N . ASP A 1 202 ? -22.613 -16.941 35.581 1.00 81.50 202 ASP A N 1
ATOM 1675 C CA . ASP A 1 202 ? -22.720 -17.911 34.487 1.00 81.50 202 ASP A CA 1
ATOM 1676 C C . ASP A 1 202 ? -22.982 -17.198 33.143 1.00 81.50 202 ASP A C 1
ATOM 1678 O O . ASP A 1 202 ? -22.334 -17.508 32.147 1.00 81.50 202 ASP A O 1
ATOM 1682 N N . THR A 1 203 ? -23.884 -16.207 33.109 1.00 84.25 203 THR A N 1
ATOM 1683 C CA . THR A 1 203 ? -24.199 -15.441 31.885 1.00 84.25 203 THR A CA 1
ATOM 1684 C C . THR A 1 203 ? -22.975 -14.685 31.377 1.00 84.25 203 THR A C 1
ATOM 1686 O O . THR A 1 203 ? -22.650 -14.768 30.196 1.00 84.25 203 THR A O 1
ATOM 1689 N N . LEU A 1 204 ? -22.264 -13.987 32.266 1.00 83.88 204 LEU A N 1
ATOM 1690 C CA . LEU A 1 204 ? -21.053 -13.242 31.929 1.00 83.88 204 LEU A CA 1
ATOM 1691 C C . LEU A 1 204 ? -19.966 -14.174 31.381 1.00 83.88 204 LEU A C 1
ATOM 1693 O O . LEU A 1 204 ? -19.350 -13.874 30.362 1.00 83.88 204 LEU A O 1
ATOM 1697 N N . ALA A 1 205 ? -19.762 -15.340 31.998 1.00 83.94 205 ALA A N 1
ATOM 1698 C CA . ALA A 1 205 ? -18.758 -16.304 31.550 1.00 83.94 205 ALA A CA 1
ATOM 1699 C C . ALA A 1 205 ? -18.974 -16.794 30.104 1.00 83.94 205 ALA A C 1
ATOM 1701 O O . ALA A 1 205 ? -18.000 -17.102 29.410 1.00 83.94 205 ALA A O 1
ATOM 1702 N N . PHE A 1 206 ? -20.225 -16.869 29.644 1.00 74.94 206 PHE A N 1
ATOM 1703 C CA . PHE A 1 206 ? -20.552 -17.256 28.272 1.00 74.94 206 PHE A CA 1
ATOM 1704 C C . PHE A 1 206 ? -20.692 -16.065 27.318 1.00 74.94 206 PHE A C 1
ATOM 1706 O O . PHE A 1 206 ? -20.292 -16.187 26.163 1.00 74.94 206 PHE A O 1
ATOM 1713 N N . SER A 1 207 ? -21.180 -14.908 27.773 1.00 79.81 207 SER A N 1
ATOM 1714 C CA . SER A 1 207 ? -21.323 -13.728 26.912 1.00 79.81 207 SER A CA 1
ATOM 1715 C C . SER A 1 207 ? -19.967 -13.222 26.414 1.00 79.81 207 SER A C 1
ATOM 1717 O O . SER A 1 207 ? -19.841 -12.860 25.249 1.00 79.81 207 SER A O 1
ATOM 1719 N N . TYR A 1 208 ? -18.909 -13.319 27.232 1.00 75.31 208 TYR A N 1
ATOM 1720 C CA . TYR A 1 208 ? -17.538 -13.004 26.810 1.00 75.31 208 TYR A CA 1
ATOM 1721 C C . TYR A 1 208 ? -16.967 -13.950 25.737 1.00 75.31 208 TYR A C 1
ATOM 1723 O O . TYR A 1 208 ? -15.917 -13.650 25.168 1.00 75.31 208 TYR A O 1
ATOM 1731 N N . GLN A 1 209 ? -17.614 -15.088 25.457 1.00 72.25 209 GLN A N 1
ATOM 1732 C CA . GLN A 1 209 ? -17.189 -16.018 24.402 1.00 72.25 209 GLN A CA 1
ATOM 1733 C C . GLN A 1 209 ? -17.757 -15.645 23.029 1.00 72.25 209 GLN A C 1
ATOM 1735 O O . GLN A 1 209 ? -17.210 -16.076 22.010 1.00 72.25 209 GLN A O 1
ATOM 1740 N N . ILE A 1 210 ? -18.820 -14.836 22.982 1.00 74.38 210 ILE A N 1
ATOM 1741 C CA . ILE A 1 210 ? -19.307 -14.261 21.733 1.00 74.38 210 ILE A CA 1
ATOM 1742 C C . ILE A 1 210 ? -18.443 -13.039 21.420 1.00 74.38 210 ILE A C 1
ATOM 1744 O O . ILE A 1 210 ? -18.387 -12.099 22.217 1.00 74.38 210 ILE A O 1
ATOM 1748 N N . PRO A 1 211 ? -17.764 -13.003 20.264 1.00 65.25 211 PRO A N 1
ATOM 1749 C CA . PRO A 1 211 ? -17.058 -11.805 19.848 1.00 65.25 211 PRO A CA 1
ATOM 1750 C C . PRO A 1 211 ? -18.063 -10.661 19.666 1.00 65.25 211 PRO A C 1
ATOM 1752 O O . PRO A 1 211 ? -18.861 -10.667 18.735 1.00 65.25 211 PRO A O 1
ATOM 1755 N N . PHE A 1 212 ? -18.009 -9.653 20.540 1.00 59.47 212 PHE A N 1
ATOM 1756 C CA . PHE A 1 212 ? -18.812 -8.429 20.396 1.00 59.47 212 PHE A CA 1
ATOM 1757 C C . PHE A 1 212 ? -18.420 -7.613 19.157 1.00 59.47 212 PHE A C 1
ATOM 1759 O O . PHE A 1 212 ? -19.189 -6.787 18.672 1.00 59.47 212 PHE A O 1
ATOM 1766 N N . SER A 1 213 ? -17.211 -7.845 18.644 1.00 60.91 213 SER A N 1
ATOM 1767 C CA . SER A 1 213 ? -16.746 -7.263 17.397 1.00 60.91 213 SER A CA 1
ATOM 1768 C C . SER A 1 213 ? -17.005 -8.237 16.253 1.00 60.91 213 SER A C 1
ATOM 1770 O O . SER A 1 213 ? -16.333 -9.258 16.129 1.00 60.91 213 SER A O 1
ATOM 1772 N N . LEU A 1 214 ? -17.954 -7.877 15.388 1.00 67.62 214 LEU A N 1
ATOM 1773 C CA . LEU A 1 214 ? -18.157 -8.481 14.066 1.00 67.62 214 LEU A CA 1
ATOM 1774 C C . LEU A 1 214 ? -16.990 -8.211 13.101 1.00 67.62 214 LEU A C 1
ATOM 1776 O O . LEU A 1 214 ? -17.037 -8.607 11.935 1.00 67.62 214 LEU A O 1
ATOM 1780 N N . GLU A 1 215 ? -15.960 -7.488 13.545 1.00 76.75 215 GLU A N 1
ATOM 1781 C CA . GLU A 1 215 ? -14.799 -7.234 12.718 1.00 76.75 215 GLU A CA 1
ATOM 1782 C C . GLU A 1 215 ? -14.011 -8.513 12.456 1.00 76.75 215 GLU A C 1
ATOM 1784 O O . GLU A 1 215 ? -13.706 -9.293 13.359 1.00 76.75 215 GLU A O 1
ATOM 1789 N N . LEU A 1 216 ? -13.606 -8.665 11.197 1.00 77.88 216 LEU A N 1
ATOM 1790 C CA . LEU A 1 216 ? -12.715 -9.731 10.774 1.00 77.88 216 LEU A CA 1
ATOM 1791 C C . LEU A 1 216 ? -11.432 -9.749 11.630 1.00 77.88 216 LEU A C 1
ATOM 1793 O O . LEU A 1 216 ? -10.838 -8.687 11.871 1.00 77.88 216 LEU A O 1
ATOM 1797 N N . PRO A 1 217 ? -10.954 -10.938 12.038 1.00 84.69 217 PRO A N 1
ATOM 1798 C CA . PRO A 1 217 ? -9.670 -11.096 12.701 1.00 84.69 217 PRO A CA 1
ATOM 1799 C C . PRO A 1 217 ? -8.533 -10.423 11.926 1.00 84.69 217 PRO A C 1
ATOM 1801 O O . PRO A 1 217 ? -8.519 -10.402 10.694 1.00 84.69 217 PRO A O 1
ATOM 1804 N N . GLY A 1 218 ? -7.530 -9.915 12.649 1.00 86.19 218 GLY A N 1
ATOM 1805 C CA . GLY A 1 218 ? -6.386 -9.222 12.042 1.00 86.19 218 GLY A CA 1
ATOM 1806 C C . GLY A 1 218 ? -5.619 -10.067 11.016 1.00 86.19 218 GLY A C 1
ATOM 1807 O O . GLY A 1 218 ? -5.051 -9.521 10.074 1.00 86.19 218 GLY A O 1
ATOM 1808 N N . THR A 1 219 ? -5.652 -11.395 11.150 1.00 87.62 219 THR A N 1
ATOM 1809 C CA . THR A 1 219 ? -5.097 -12.332 10.164 1.00 87.62 219 THR A CA 1
ATOM 1810 C C . THR A 1 219 ? -5.824 -12.248 8.824 1.00 87.62 219 THR A C 1
ATOM 1812 O O . THR A 1 219 ? -5.168 -12.167 7.792 1.00 87.62 219 THR A O 1
ATOM 1815 N N . ILE A 1 220 ? -7.158 -12.187 8.837 1.00 89.12 220 ILE A N 1
ATOM 1816 C CA . ILE A 1 220 ? -7.984 -12.098 7.628 1.00 89.12 220 ILE A CA 1
ATOM 1817 C C . ILE A 1 220 ? -7.877 -10.701 7.009 1.00 89.12 220 ILE A C 1
ATOM 1819 O O . ILE A 1 220 ? -7.660 -10.581 5.808 1.00 89.12 220 ILE A O 1
ATOM 1823 N N . LYS A 1 221 ? -7.893 -9.638 7.827 1.00 89.62 221 LYS A N 1
ATOM 1824 C CA . LYS A 1 221 ? -7.629 -8.266 7.348 1.00 89.62 221 LYS A CA 1
ATOM 1825 C C . LYS A 1 221 ? -6.261 -8.160 6.655 1.00 89.62 221 LYS A C 1
ATOM 1827 O O . LYS A 1 221 ? -6.155 -7.571 5.585 1.00 89.62 221 LYS A O 1
ATOM 1832 N N . SER A 1 222 ? -5.225 -8.800 7.206 1.00 92.88 222 SER A N 1
ATOM 1833 C CA . SER A 1 222 ? -3.901 -8.864 6.569 1.00 92.88 222 SER A CA 1
ATOM 1834 C C . SER A 1 222 ? -3.912 -9.635 5.242 1.00 92.88 222 SER A C 1
ATOM 1836 O O . SER A 1 222 ? -3.196 -9.257 4.314 1.00 92.88 222 SER A O 1
ATOM 1838 N N . LEU A 1 223 ? -4.712 -10.701 5.121 1.00 93.19 223 LEU A N 1
ATOM 1839 C CA . LEU A 1 223 ? -4.900 -11.408 3.850 1.00 93.19 223 LEU A CA 1
ATOM 1840 C C . LEU A 1 223 ? -5.631 -10.535 2.819 1.00 93.19 223 LEU A C 1
ATOM 1842 O O . LEU A 1 223 ? -5.209 -10.506 1.668 1.00 93.19 223 LEU A O 1
ATOM 1846 N N . GLN A 1 224 ? -6.633 -9.749 3.223 1.00 91.81 224 GLN A N 1
ATOM 1847 C CA . GLN A 1 224 ? -7.317 -8.789 2.343 1.00 91.81 224 GLN A CA 1
ATOM 1848 C C . GLN A 1 224 ? -6.376 -7.678 1.842 1.00 91.81 224 GLN A C 1
ATOM 1850 O O . GLN A 1 224 ? -6.395 -7.316 0.667 1.00 91.81 224 GLN A O 1
ATOM 1855 N N . GLU A 1 225 ? -5.494 -7.156 2.697 1.00 93.75 225 GLU A N 1
ATOM 1856 C CA . GLU A 1 225 ? -4.450 -6.211 2.271 1.00 93.75 225 GLU A CA 1
ATOM 1857 C C . GLU A 1 225 ? -3.477 -6.854 1.270 1.00 93.75 225 GLU A C 1
ATOM 1859 O O . GLU A 1 225 ? -3.069 -6.233 0.280 1.00 93.75 225 GLU A O 1
ATOM 1864 N N . LYS A 1 226 ? -3.119 -8.124 1.494 1.00 93.94 226 LYS A N 1
ATOM 1865 C CA . LYS A 1 226 ? -2.288 -8.883 0.556 1.00 93.94 226 LYS A CA 1
ATOM 1866 C C . LYS A 1 226 ? -3.004 -9.128 -0.772 1.00 93.94 226 LYS A C 1
ATOM 1868 O O . LYS A 1 226 ? -2.345 -8.969 -1.797 1.00 93.94 226 LYS A O 1
ATOM 1873 N N . ASP A 1 227 ? -4.301 -9.434 -0.786 1.00 92.31 227 ASP A N 1
ATOM 1874 C CA . ASP A 1 227 ? -5.117 -9.557 -2.008 1.00 92.31 227 ASP A CA 1
ATOM 1875 C C . ASP A 1 227 ? -5.010 -8.286 -2.867 1.00 92.31 227 ASP A C 1
ATOM 1877 O O . ASP A 1 227 ? -4.644 -8.354 -4.046 1.00 92.31 227 ASP A O 1
ATOM 1881 N N . GLN A 1 228 ? -5.164 -7.110 -2.248 1.00 94.00 228 GLN A N 1
ATOM 1882 C CA . GLN A 1 228 ? -4.980 -5.827 -2.934 1.00 94.00 228 GLN A CA 1
ATOM 1883 C C . GLN A 1 228 ? -3.555 -5.668 -3.484 1.00 94.00 228 GLN A C 1
ATOM 1885 O O . GLN A 1 228 ? -3.367 -5.236 -4.627 1.00 94.00 228 GLN A O 1
ATOM 1890 N N . SER A 1 229 ? -2.537 -6.049 -2.705 1.00 94.38 229 SER A N 1
ATOM 1891 C CA . SER A 1 229 ? -1.136 -5.976 -3.139 1.00 94.38 229 SER A CA 1
ATOM 1892 C C . SER A 1 229 ? -0.837 -6.898 -4.332 1.00 94.38 229 SER A C 1
ATOM 1894 O O . SER A 1 229 ? -0.168 -6.487 -5.286 1.00 94.38 229 SER A O 1
ATOM 1896 N N . PHE A 1 230 ? -1.390 -8.115 -4.331 1.00 95.56 230 PHE A N 1
ATOM 1897 C CA . PHE A 1 230 ? -1.259 -9.071 -5.424 1.00 95.56 230 PHE A CA 1
ATOM 1898 C C . PHE A 1 230 ? -2.003 -8.594 -6.669 1.00 95.56 230 PHE A C 1
ATOM 1900 O O . PHE A 1 230 ? -1.428 -8.628 -7.755 1.00 95.56 230 PHE A O 1
ATOM 1907 N N . SER A 1 231 ? -3.219 -8.059 -6.524 1.00 95.06 231 SER A N 1
ATOM 1908 C CA . SER A 1 231 ? -3.980 -7.455 -7.624 1.00 95.06 231 SER A CA 1
ATOM 1909 C C . SER A 1 231 ? -3.172 -6.362 -8.334 1.00 95.06 231 SER A C 1
ATOM 1911 O O . SER A 1 231 ? -3.071 -6.344 -9.566 1.00 95.06 231 SER A O 1
ATOM 1913 N N . MET A 1 232 ? -2.503 -5.493 -7.570 1.00 95.38 232 MET A N 1
ATOM 1914 C CA . MET A 1 232 ? -1.605 -4.478 -8.125 1.00 95.38 232 MET A CA 1
ATOM 1915 C C . MET A 1 232 ? -0.374 -5.095 -8.806 1.00 95.38 232 MET A C 1
ATOM 1917 O O . MET A 1 232 ? -0.020 -4.682 -9.912 1.00 95.38 232 MET A O 1
ATOM 1921 N N . SER A 1 233 ? 0.241 -6.119 -8.207 1.00 96.25 233 SER A N 1
ATOM 1922 C CA . SER A 1 233 ? 1.415 -6.803 -8.772 1.00 96.25 233 SER A CA 1
ATOM 1923 C C . SER A 1 233 ? 1.113 -7.550 -10.080 1.00 96.25 233 SER A C 1
ATOM 1925 O O . SER A 1 233 ? 1.903 -7.501 -11.032 1.00 96.25 233 SER A O 1
ATOM 1927 N N . ILE A 1 234 ? -0.056 -8.193 -10.166 1.00 96.56 234 ILE A N 1
ATOM 1928 C CA . ILE A 1 234 ? -0.567 -8.848 -11.376 1.00 96.56 234 ILE A CA 1
ATOM 1929 C C . ILE A 1 234 ? -0.788 -7.803 -12.465 1.00 96.56 234 ILE A C 1
ATOM 1931 O O . ILE A 1 234 ? -0.296 -7.984 -13.581 1.00 96.56 234 ILE A O 1
ATOM 1935 N N . LYS A 1 235 ? -1.464 -6.687 -12.156 1.00 96.38 235 LYS A N 1
ATOM 1936 C CA . LYS A 1 235 ? -1.690 -5.588 -13.111 1.00 96.38 235 LYS A CA 1
ATOM 1937 C C . LYS A 1 235 ? -0.373 -5.016 -13.636 1.00 96.38 235 LYS A C 1
ATOM 1939 O O . LYS A 1 235 ? -0.209 -4.866 -14.846 1.00 96.38 235 LYS A O 1
ATOM 1944 N N . GLU A 1 236 ? 0.587 -4.754 -12.753 1.00 96.69 236 GLU A N 1
ATOM 1945 C CA . GLU A 1 236 ? 1.902 -4.220 -13.118 1.00 96.69 236 GLU A CA 1
ATOM 1946 C C . GLU A 1 236 ? 2.689 -5.193 -14.010 1.00 96.69 236 GLU A C 1
ATOM 1948 O O . GLU A 1 236 ? 3.216 -4.813 -15.060 1.00 96.69 236 GLU A O 1
ATOM 1953 N N . THR A 1 237 ? 2.760 -6.467 -13.620 1.00 94.81 237 THR A N 1
ATOM 1954 C CA . THR A 1 237 ? 3.510 -7.482 -14.373 1.00 94.81 237 THR A CA 1
ATOM 1955 C C . THR A 1 237 ? 2.839 -7.770 -15.719 1.00 94.81 237 THR A C 1
ATOM 1957 O O . THR A 1 237 ? 3.526 -7.856 -16.737 1.00 94.81 237 THR A O 1
ATOM 1960 N N . THR A 1 238 ? 1.504 -7.802 -15.765 1.00 96.25 238 THR A N 1
ATOM 1961 C CA . THR A 1 238 ? 0.729 -7.913 -17.013 1.00 96.25 238 THR A CA 1
ATOM 1962 C C . THR A 1 238 ? 1.008 -6.729 -17.937 1.00 96.25 238 THR A C 1
ATOM 1964 O O . THR A 1 238 ? 1.269 -6.922 -19.124 1.00 96.25 238 THR A O 1
ATOM 1967 N N . ALA A 1 239 ? 1.061 -5.501 -17.410 1.00 96.31 239 ALA A N 1
ATOM 1968 C CA . ALA A 1 239 ? 1.417 -4.325 -18.199 1.00 96.31 239 ALA A CA 1
ATOM 1969 C C . ALA A 1 239 ? 2.834 -4.433 -18.795 1.00 96.31 239 ALA A C 1
ATOM 1971 O O . ALA A 1 239 ? 3.027 -4.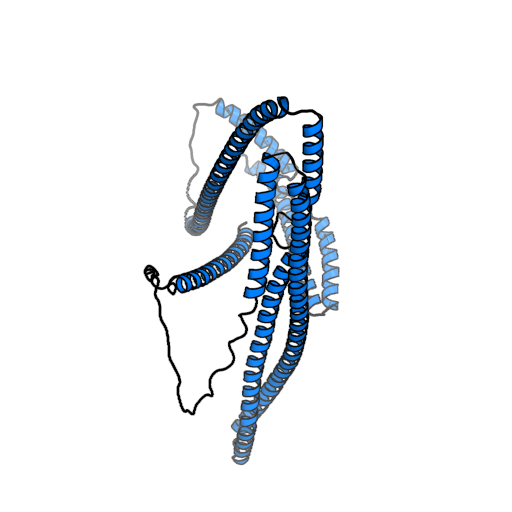113 -19.970 1.00 96.31 239 ALA A O 1
ATOM 1972 N N . LYS A 1 240 ? 3.815 -4.938 -18.032 1.00 95.88 240 LYS A N 1
ATOM 1973 C CA . LYS A 1 240 ? 5.187 -5.189 -18.521 1.00 95.88 240 LYS A CA 1
ATOM 1974 C C . LYS A 1 240 ? 5.236 -6.241 -19.633 1.00 95.88 240 LYS A C 1
ATOM 1976 O O . LYS A 1 240 ? 5.978 -6.070 -20.599 1.00 95.88 240 LYS A O 1
ATOM 1981 N N . VAL A 1 241 ? 4.445 -7.310 -19.529 1.00 96.69 241 VAL A N 1
ATOM 1982 C CA . VAL A 1 241 ? 4.331 -8.325 -20.591 1.00 96.69 241 VAL A CA 1
ATOM 1983 C C . VAL A 1 241 ? 3.715 -7.710 -21.850 1.00 96.69 241 VAL A C 1
ATOM 1985 O O . VAL A 1 241 ? 4.287 -7.835 -22.933 1.00 96.69 241 VAL A O 1
ATOM 1988 N N . CYS A 1 242 ? 2.615 -6.967 -21.710 1.00 94.62 242 CYS A N 1
ATOM 1989 C CA . CYS A 1 242 ? 1.926 -6.316 -22.824 1.00 94.62 242 CYS A CA 1
ATOM 1990 C C . CYS A 1 242 ? 2.806 -5.289 -23.554 1.00 94.62 242 CYS A C 1
ATOM 1992 O O . CYS A 1 242 ? 2.797 -5.224 -24.785 1.00 94.62 242 CYS A O 1
ATOM 1994 N N . THR A 1 243 ? 3.576 -4.474 -22.828 1.00 95.00 243 THR A N 1
ATOM 1995 C CA . THR A 1 243 ? 4.486 -3.494 -23.445 1.00 95.00 243 THR A CA 1
ATOM 1996 C C . THR A 1 243 ? 5.650 -4.176 -24.155 1.00 95.00 243 THR A C 1
ATOM 1998 O O . THR A 1 243 ? 5.946 -3.820 -25.296 1.00 95.00 243 THR A O 1
ATOM 2001 N N . ASN A 1 244 ? 6.257 -5.201 -23.549 1.00 95.50 244 ASN A N 1
ATOM 2002 C CA . ASN A 1 244 ? 7.315 -5.982 -24.187 1.00 95.50 244 ASN A CA 1
ATOM 2003 C C . ASN A 1 244 ? 6.803 -6.675 -25.465 1.00 95.50 244 ASN A C 1
ATOM 2005 O O . ASN A 1 244 ? 7.443 -6.590 -26.512 1.00 95.50 244 ASN A O 1
ATOM 2009 N N . GLN A 1 245 ? 5.603 -7.260 -25.432 1.00 95.38 245 GLN A N 1
ATOM 2010 C CA . GLN A 1 245 ? 4.992 -7.883 -26.606 1.00 95.38 245 GLN A CA 1
ATOM 2011 C C . GLN A 1 245 ? 4.764 -6.881 -27.747 1.00 95.38 245 GLN A C 1
ATOM 2013 O O . GLN A 1 245 ? 5.064 -7.191 -28.904 1.00 95.38 245 GLN A O 1
ATOM 2018 N N . LYS A 1 246 ? 4.298 -5.662 -27.433 1.00 96.69 246 LYS A N 1
ATOM 2019 C CA . LYS A 1 246 ? 4.170 -4.570 -28.413 1.00 96.69 246 LYS A CA 1
ATOM 2020 C C . LYS A 1 246 ? 5.527 -4.210 -29.021 1.00 96.69 246 LYS A C 1
ATOM 2022 O O . LYS A 1 246 ? 5.644 -4.179 -30.244 1.00 96.69 246 LYS A O 1
ATOM 2027 N N . LEU A 1 247 ? 6.564 -4.022 -28.204 1.00 96.19 247 LEU A N 1
ATOM 2028 C CA . LEU A 1 247 ? 7.920 -3.727 -28.684 1.00 96.19 247 LEU A CA 1
ATOM 2029 C C . LEU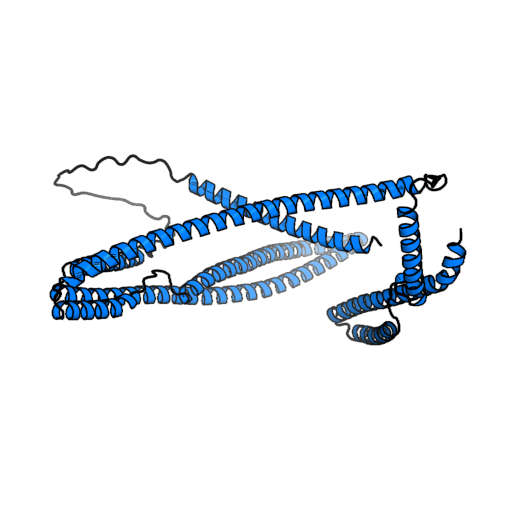 A 1 247 ? 8.475 -4.846 -29.576 1.00 96.19 247 LEU A C 1
ATOM 2031 O O . LEU A 1 247 ? 8.978 -4.570 -30.664 1.00 96.19 247 LEU A O 1
ATOM 2035 N N . CYS A 1 248 ? 8.304 -6.106 -29.172 1.00 96.31 248 CYS A N 1
ATOM 2036 C CA . CYS A 1 248 ? 8.687 -7.265 -29.973 1.00 96.31 248 CYS A CA 1
ATOM 2037 C C . CYS A 1 248 ? 7.976 -7.290 -31.333 1.00 96.31 248 CYS A C 1
ATOM 2039 O O . CYS A 1 248 ? 8.591 -7.653 -32.334 1.00 96.31 248 CYS A O 1
ATOM 2041 N N . SER A 1 249 ? 6.692 -6.914 -31.390 1.00 95.88 249 SER A N 1
ATOM 2042 C CA . SER A 1 249 ? 5.941 -6.858 -32.651 1.00 95.88 249 SER A CA 1
ATOM 2043 C C . SER A 1 249 ? 6.470 -5.772 -33.595 1.00 95.88 249 SER A C 1
ATOM 2045 O O . SER A 1 249 ? 6.690 -6.043 -34.776 1.00 95.88 249 SER A O 1
ATOM 2047 N N . THR A 1 250 ? 6.780 -4.585 -33.064 1.00 97.00 250 THR A N 1
ATOM 2048 C CA . THR A 1 250 ? 7.362 -3.473 -33.828 1.00 97.00 250 THR A CA 1
ATOM 2049 C C . THR A 1 250 ? 8.751 -3.825 -34.359 1.00 97.00 250 THR A C 1
ATOM 2051 O O . THR A 1 250 ? 9.044 -3.592 -35.531 1.00 97.00 250 THR A O 1
ATOM 2054 N N . LEU A 1 251 ? 9.601 -4.431 -33.524 1.00 96.62 251 LEU A N 1
ATOM 2055 C CA . LEU A 1 251 ? 10.944 -4.855 -33.922 1.00 96.62 251 LEU A CA 1
ATOM 2056 C C . LEU A 1 251 ? 10.901 -5.956 -34.983 1.00 96.62 251 LEU A C 1
ATOM 2058 O O . LEU A 1 251 ? 11.574 -5.825 -36.001 1.00 96.62 251 LEU A O 1
ATOM 2062 N N . ARG A 1 252 ? 10.052 -6.982 -34.813 1.00 97.38 252 ARG A N 1
ATOM 2063 C CA . ARG A 1 252 ? 9.845 -8.023 -35.838 1.00 97.38 252 ARG A CA 1
ATOM 2064 C C . ARG A 1 252 ? 9.397 -7.434 -37.172 1.00 97.38 252 ARG A C 1
ATOM 2066 O O . ARG A 1 252 ? 9.914 -7.833 -38.211 1.00 97.38 252 ARG A O 1
ATOM 2073 N N . SER A 1 253 ? 8.489 -6.456 -37.153 1.00 96.94 253 SER A N 1
ATOM 2074 C CA . SER A 1 253 ? 8.061 -5.766 -38.374 1.00 96.94 253 SER A CA 1
ATOM 2075 C C . SER A 1 253 ? 9.205 -5.000 -39.042 1.00 96.94 253 SER A C 1
ATOM 2077 O O . SER A 1 253 ? 9.284 -4.999 -40.268 1.00 96.94 253 SER A O 1
ATOM 2079 N N . ARG A 1 254 ? 10.087 -4.348 -38.272 1.00 96.88 254 ARG A N 1
ATOM 2080 C CA . ARG A 1 254 ? 11.226 -3.597 -38.824 1.00 96.88 254 ARG A CA 1
ATOM 2081 C C . ARG A 1 254 ? 12.312 -4.517 -39.377 1.00 96.88 254 ARG A C 1
ATOM 2083 O O . ARG A 1 254 ? 12.794 -4.262 -40.474 1.00 96.88 254 ARG A O 1
ATOM 2090 N N . VAL A 1 255 ? 12.641 -5.600 -38.669 1.00 97.75 255 VAL A N 1
ATOM 2091 C CA . VAL A 1 255 ? 13.559 -6.642 -39.163 1.00 97.75 255 VAL A CA 1
ATOM 2092 C C . VAL A 1 255 ? 13.031 -7.209 -40.479 1.00 97.75 255 VAL A C 1
ATOM 2094 O O . VAL A 1 255 ? 13.747 -7.187 -41.476 1.00 97.75 255 VAL A O 1
ATOM 2097 N N . SER A 1 256 ? 11.751 -7.592 -40.526 1.00 96.81 256 SER A N 1
ATOM 2098 C CA . SER A 1 256 ? 11.115 -8.093 -41.750 1.00 96.81 256 SER A CA 1
ATOM 2099 C C . SER A 1 256 ? 11.142 -7.064 -42.890 1.00 96.81 256 SER A C 1
ATOM 2101 O O . SER A 1 256 ? 11.440 -7.412 -44.032 1.00 96.81 256 SER A O 1
ATOM 2103 N N . ALA A 1 257 ? 10.916 -5.778 -42.601 1.00 97.31 257 ALA A N 1
ATOM 2104 C CA . ALA A 1 257 ? 11.020 -4.723 -43.607 1.00 97.31 257 ALA A CA 1
ATOM 2105 C C . ALA A 1 257 ? 12.440 -4.628 -44.199 1.00 97.31 257 ALA A C 1
ATOM 2107 O O . ALA A 1 257 ? 12.581 -4.590 -45.421 1.00 97.31 257 ALA A O 1
ATOM 2108 N N . ILE A 1 258 ? 13.488 -4.659 -43.369 1.00 96.25 258 ILE A N 1
ATOM 2109 C CA . ILE A 1 258 ? 14.884 -4.637 -43.843 1.00 96.25 258 ILE A CA 1
ATOM 2110 C C . ILE A 1 258 ? 15.200 -5.898 -44.665 1.00 96.25 258 ILE A C 1
ATOM 2112 O O . ILE A 1 258 ? 15.780 -5.800 -45.748 1.00 96.25 258 ILE A O 1
ATOM 2116 N N . GLU A 1 259 ? 14.760 -7.073 -44.208 1.00 96.56 259 GLU A N 1
ATOM 2117 C CA . GLU A 1 259 ? 14.925 -8.342 -44.932 1.00 96.56 259 GLU A CA 1
ATOM 2118 C C . GLU A 1 259 ? 14.307 -8.313 -46.329 1.00 96.56 259 GLU A C 1
ATOM 2120 O O . GLU A 1 259 ? 14.909 -8.813 -47.278 1.00 96.56 259 GLU A O 1
ATOM 2125 N N . THR A 1 260 ? 13.134 -7.694 -46.482 1.00 95.88 260 THR A N 1
ATOM 2126 C CA . THR A 1 260 ? 12.485 -7.552 -47.795 1.00 95.88 260 THR A CA 1
ATOM 2127 C C . THR A 1 260 ? 13.169 -6.528 -48.706 1.00 95.88 260 THR A C 1
ATOM 2129 O O . THR A 1 260 ? 13.121 -6.678 -49.927 1.00 95.88 260 THR A O 1
ATOM 2132 N N . GLN A 1 261 ? 13.833 -5.507 -48.149 1.00 96.56 261 GLN A N 1
ATOM 2133 C CA . GLN A 1 261 ? 14.533 -4.466 -48.918 1.00 96.56 261 GLN A CA 1
ATOM 2134 C C . GLN A 1 261 ? 15.905 -4.924 -49.438 1.00 96.56 261 GLN A C 1
ATOM 2136 O O . GLN A 1 261 ? 16.316 -4.530 -50.534 1.00 96.56 261 GLN A O 1
ATOM 2141 N N . LEU A 1 262 ? 16.609 -5.780 -48.689 1.00 96.69 262 LEU A N 1
ATOM 2142 C CA . LEU A 1 262 ? 17.968 -6.233 -49.012 1.00 96.69 262 LEU A CA 1
ATOM 2143 C C . LEU A 1 262 ? 18.118 -6.849 -50.426 1.00 96.69 262 LEU A C 1
ATOM 2145 O O . LEU A 1 262 ? 19.055 -6.463 -51.133 1.00 96.69 262 LEU A O 1
ATOM 2149 N N . PRO A 1 263 ? 17.225 -7.741 -50.907 1.00 96.31 263 PRO A N 1
ATOM 2150 C CA . PRO A 1 263 ? 17.319 -8.305 -52.257 1.00 96.31 263 PRO A CA 1
ATOM 2151 C C . PRO A 1 263 ? 17.232 -7.258 -53.375 1.00 96.31 263 PRO A C 1
ATOM 2153 O O . PRO A 1 263 ? 17.973 -7.340 -54.356 1.00 96.31 263 PRO A O 1
ATOM 2156 N N . ALA A 1 264 ? 16.364 -6.253 -53.223 1.00 96.06 264 ALA A N 1
ATOM 2157 C CA . ALA A 1 264 ? 16.197 -5.193 -54.216 1.00 96.06 264 ALA A CA 1
ATOM 2158 C C . ALA A 1 264 ? 17.455 -4.314 -54.319 1.00 96.06 264 ALA A C 1
ATOM 2160 O O . ALA A 1 264 ? 17.902 -3.990 -55.421 1.00 96.06 264 ALA A O 1
ATOM 2161 N N . LEU A 1 265 ? 18.080 -3.992 -53.181 1.00 96.38 265 LEU A N 1
ATOM 2162 C CA . LEU A 1 265 ? 19.343 -3.249 -53.143 1.00 96.38 265 LEU A CA 1
ATOM 2163 C C . LEU A 1 265 ? 20.502 -4.054 -53.743 1.00 96.38 265 LEU A C 1
ATOM 2165 O O . LEU A 1 265 ? 21.305 -3.509 -54.504 1.00 96.38 265 LEU A O 1
ATOM 2169 N N . LEU A 1 266 ? 20.568 -5.361 -53.470 1.00 95.88 266 LEU A N 1
ATOM 2170 C CA . LEU A 1 266 ? 21.554 -6.255 -54.086 1.00 95.88 266 LEU A CA 1
ATOM 2171 C C . LEU A 1 266 ? 21.405 -6.290 -55.613 1.00 95.88 266 LEU A C 1
ATOM 2173 O O . LEU A 1 266 ? 22.402 -6.191 -56.332 1.00 95.88 266 LEU A O 1
ATOM 2177 N N . GLN A 1 267 ? 20.172 -6.365 -56.117 1.00 96.56 267 GLN A N 1
ATOM 2178 C CA . GLN A 1 267 ? 19.894 -6.309 -57.551 1.00 96.56 267 GLN A CA 1
ATOM 2179 C C . GLN A 1 267 ? 20.296 -4.955 -58.156 1.00 96.56 267 GLN A C 1
ATOM 2181 O O . GLN A 1 267 ? 20.980 -4.924 -59.181 1.00 96.56 267 GLN A O 1
ATOM 2186 N N . ALA A 1 268 ? 19.935 -3.840 -57.511 1.00 95.25 268 ALA A N 1
ATOM 2187 C CA . ALA A 1 268 ? 20.313 -2.495 -57.947 1.00 95.25 268 ALA A CA 1
ATOM 2188 C C . ALA A 1 268 ? 21.841 -2.322 -58.007 1.00 95.25 268 ALA A C 1
ATOM 2190 O O . ALA A 1 268 ? 22.371 -1.780 -58.979 1.00 95.25 268 ALA A O 1
ATOM 2191 N N . LYS A 1 269 ? 22.565 -2.869 -57.022 1.00 96.94 269 LYS A N 1
ATOM 2192 C CA . LYS A 1 269 ? 24.031 -2.888 -57.008 1.00 96.94 269 LYS A CA 1
ATOM 2193 C C . LYS A 1 269 ? 24.594 -3.668 -58.198 1.00 96.94 269 LYS A C 1
ATOM 2195 O O . LYS A 1 269 ? 25.498 -3.171 -58.867 1.00 96.94 269 LYS A O 1
ATOM 2200 N N . MET A 1 270 ? 24.066 -4.861 -58.498 1.00 95.25 270 MET A N 1
ATOM 2201 C CA . MET A 1 270 ? 24.518 -5.650 -59.656 1.00 95.25 270 MET A CA 1
ATOM 2202 C C . MET A 1 270 ? 24.289 -4.921 -60.989 1.00 95.25 270 MET A C 1
ATOM 2204 O O . MET A 1 270 ? 25.154 -4.957 -61.869 1.00 95.25 270 MET A O 1
ATOM 2208 N N . LEU A 1 271 ? 23.156 -4.224 -61.132 1.00 94.81 271 LEU A N 1
ATOM 2209 C CA . LEU A 1 271 ? 22.856 -3.406 -62.310 1.00 94.81 271 LEU A CA 1
ATOM 2210 C C . LEU A 1 271 ? 23.819 -2.216 -62.439 1.00 94.81 271 LEU A C 1
ATOM 2212 O O . LEU A 1 271 ? 24.327 -1.968 -63.531 1.00 94.81 271 LEU A O 1
ATOM 2216 N N . ALA A 1 272 ? 24.133 -1.525 -61.339 1.00 91.75 272 ALA A N 1
ATOM 2217 C CA . ALA A 1 272 ? 25.089 -0.416 -61.333 1.00 91.75 272 ALA A CA 1
ATOM 2218 C C . ALA A 1 272 ? 26.511 -0.858 -61.728 1.00 91.75 272 ALA A C 1
ATOM 2220 O O . ALA A 1 272 ? 27.167 -0.174 -62.514 1.00 91.75 272 ALA A O 1
ATOM 2221 N N . VAL A 1 273 ? 26.965 -2.025 -61.248 1.00 90.62 273 VAL A N 1
ATOM 2222 C CA . VAL A 1 273 ? 28.252 -2.629 -61.648 1.00 90.62 273 VAL A CA 1
ATOM 2223 C C . VAL A 1 273 ? 28.259 -2.970 -63.140 1.00 90.62 273 VAL A C 1
ATOM 2225 O O . VAL A 1 273 ? 29.211 -2.634 -63.841 1.00 90.62 273 VAL A O 1
ATOM 2228 N N . SER A 1 274 ? 27.183 -3.582 -63.641 1.00 90.88 274 SER A N 1
ATOM 2229 C CA . SER A 1 274 ? 27.049 -3.946 -65.061 1.00 90.88 274 SER A CA 1
ATOM 2230 C C . SER A 1 274 ? 26.981 -2.715 -65.975 1.00 90.88 274 SER A C 1
ATOM 2232 O O . SER A 1 274 ? 27.471 -2.745 -67.100 1.00 90.88 274 SER A O 1
ATOM 2234 N N . GLY A 1 275 ? 26.416 -1.610 -65.477 1.00 90.50 275 GLY A N 1
ATOM 2235 C CA . GLY A 1 275 ? 26.364 -0.309 -66.145 1.00 90.50 275 GLY A CA 1
ATOM 2236 C C . GLY A 1 275 ? 27.620 0.555 -65.979 1.00 90.50 275 GLY A C 1
ATOM 2237 O O . GLY A 1 275 ? 27.598 1.711 -66.383 1.00 90.50 275 GLY A O 1
ATOM 2238 N N . SER A 1 276 ? 28.704 0.029 -65.392 1.00 90.56 276 SER A N 1
ATOM 2239 C CA . SER A 1 276 ? 29.960 0.755 -65.108 1.00 90.56 276 SER A CA 1
ATOM 2240 C C . SER A 1 276 ? 29.827 1.990 -64.194 1.00 90.56 276 SER A C 1
ATOM 2242 O O . SER A 1 276 ? 30.737 2.818 -64.132 1.00 90.56 276 SER A O 1
ATOM 2244 N N . ASN A 1 277 ? 28.734 2.118 -63.433 1.00 90.56 277 ASN A N 1
ATOM 2245 C CA . ASN A 1 277 ? 28.525 3.207 -62.474 1.00 90.56 277 ASN A CA 1
ATOM 2246 C C . ASN A 1 277 ? 29.065 2.814 -61.088 1.00 90.56 277 ASN A C 1
ATOM 2248 O O . ASN A 1 277 ? 28.325 2.483 -60.157 1.00 90.56 277 ASN A O 1
ATOM 2252 N N . PHE A 1 278 ? 30.392 2.838 -60.950 1.00 87.00 278 PHE A N 1
ATOM 2253 C CA . PHE A 1 278 ? 31.083 2.353 -59.749 1.00 87.00 278 PHE A CA 1
ATOM 2254 C C . PHE A 1 278 ? 30.855 3.211 -58.498 1.00 87.00 278 PHE A C 1
ATOM 2256 O O . PHE A 1 278 ? 30.868 2.664 -57.399 1.00 87.00 278 PHE A O 1
ATOM 2263 N N . GLY A 1 279 ? 30.607 4.518 -58.651 1.00 89.31 279 GLY A N 1
ATOM 2264 C CA . GLY A 1 279 ? 30.242 5.402 -57.534 1.00 89.31 279 GLY A CA 1
ATOM 2265 C C . GLY A 1 279 ? 28.953 4.936 -56.855 1.00 89.31 279 GLY A C 1
ATOM 2266 O O . GLY A 1 279 ? 28.981 4.529 -55.701 1.00 89.31 279 GLY A O 1
ATOM 2267 N N . THR A 1 280 ? 27.864 4.822 -57.622 1.00 91.00 280 THR A N 1
ATOM 2268 C CA . THR A 1 280 ? 26.577 4.314 -57.114 1.00 91.00 280 THR A CA 1
ATOM 2269 C C . THR A 1 280 ? 26.655 2.874 -56.606 1.00 91.00 280 THR A C 1
ATOM 2271 O O . THR A 1 280 ? 25.974 2.518 -55.652 1.00 91.00 280 THR A O 1
ATOM 2274 N N . ALA A 1 281 ? 27.486 2.021 -57.217 1.00 89.00 281 ALA A N 1
ATOM 2275 C CA . ALA A 1 281 ? 27.671 0.649 -56.744 1.00 89.00 281 ALA A CA 1
ATOM 2276 C C . ALA A 1 281 ? 28.403 0.581 -55.391 1.00 89.00 281 ALA A C 1
ATOM 2278 O O . ALA A 1 281 ? 28.152 -0.344 -54.614 1.00 89.00 281 ALA A O 1
ATOM 2279 N N . LYS A 1 282 ? 29.307 1.533 -55.121 1.00 94.81 282 LYS A N 1
ATOM 2280 C CA . LYS A 1 282 ? 29.990 1.681 -53.833 1.00 94.81 282 LYS A CA 1
ATOM 2281 C C . LYS A 1 282 ? 29.015 2.171 -52.764 1.00 94.81 282 LYS A C 1
ATOM 2283 O O . LYS A 1 282 ? 28.933 1.529 -51.723 1.00 94.81 282 LYS A O 1
ATOM 2288 N N . ASP A 1 283 ? 28.239 3.210 -53.063 1.00 93.94 283 ASP A N 1
ATOM 2289 C CA . ASP A 1 283 ? 27.237 3.759 -52.141 1.00 93.94 283 ASP A CA 1
ATOM 2290 C C . ASP A 1 283 ? 26.208 2.678 -51.752 1.00 93.94 283 ASP A C 1
ATOM 2292 O O . ASP A 1 283 ? 26.026 2.378 -50.576 1.00 93.94 283 ASP A O 1
ATOM 2296 N N . LEU A 1 284 ? 25.660 1.950 -52.737 1.00 94.88 284 LEU A N 1
ATOM 2297 C CA . LEU A 1 284 ? 24.754 0.818 -52.492 1.00 94.88 284 LEU A CA 1
ATOM 2298 C C . LEU A 1 284 ? 25.405 -0.314 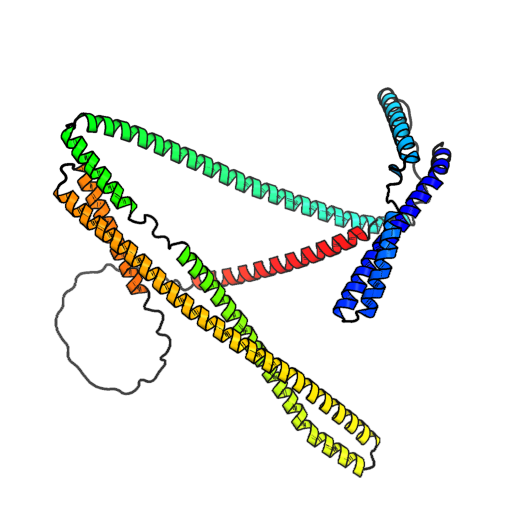-51.677 1.00 94.88 284 LEU A C 1
ATOM 2300 O O . LEU A 1 284 ? 24.722 -1.026 -50.945 1.00 94.88 284 LEU A O 1
ATOM 2304 N N . ALA A 1 285 ? 26.715 -0.536 -51.811 1.00 94.25 285 ALA A N 1
ATOM 2305 C CA . ALA A 1 285 ? 27.417 -1.541 -51.015 1.00 94.25 285 ALA A CA 1
ATOM 2306 C C . ALA A 1 285 ? 27.563 -1.118 -49.547 1.00 94.25 285 ALA A C 1
ATOM 2308 O O . ALA A 1 285 ? 27.483 -1.978 -48.667 1.00 94.25 285 ALA A O 1
ATOM 2309 N N . GLU A 1 286 ? 27.777 0.172 -49.293 1.00 95.81 286 GLU A N 1
ATOM 2310 C CA . GLU A 1 286 ? 27.811 0.746 -47.948 1.00 95.81 286 GLU A CA 1
ATOM 2311 C C . GLU A 1 286 ? 26.418 0.705 -47.306 1.00 95.81 286 GLU A C 1
ATOM 2313 O O . GLU A 1 286 ? 26.300 0.228 -46.178 1.00 95.81 286 GLU A O 1
ATOM 2318 N N . ASP A 1 287 ? 25.363 1.053 -48.051 1.00 95.44 287 ASP A N 1
ATOM 2319 C CA . ASP A 1 287 ? 23.970 0.970 -47.590 1.00 95.44 287 ASP A CA 1
ATOM 2320 C C . ASP A 1 287 ? 23.566 -0.462 -47.222 1.00 95.44 287 ASP A C 1
ATOM 2322 O O . ASP A 1 287 ? 23.022 -0.702 -46.145 1.00 95.44 287 ASP A O 1
ATOM 2326 N N . ILE A 1 288 ? 23.881 -1.445 -48.076 1.00 96.25 288 ILE A N 1
ATOM 2327 C CA . ILE A 1 288 ? 23.610 -2.864 -47.795 1.00 96.25 288 ILE A CA 1
ATOM 2328 C C . ILE A 1 288 ? 24.349 -3.315 -46.534 1.00 96.25 288 ILE A C 1
ATOM 2330 O O . ILE A 1 288 ? 23.768 -4.011 -45.700 1.00 96.25 288 ILE A O 1
ATOM 2334 N N . LYS A 1 289 ? 25.620 -2.926 -46.371 1.00 97.38 289 LYS A N 1
ATOM 2335 C CA . LYS A 1 289 ? 26.404 -3.270 -45.178 1.00 97.38 289 LYS A CA 1
ATOM 2336 C C . LYS A 1 289 ? 25.802 -2.635 -43.921 1.00 97.38 289 LYS A C 1
ATOM 2338 O O . LYS A 1 289 ? 25.673 -3.320 -42.910 1.00 97.38 289 LYS A O 1
ATOM 2343 N N . SER A 1 290 ? 25.410 -1.364 -44.003 1.00 97.25 290 SER A N 1
ATOM 2344 C CA . SER A 1 290 ? 24.765 -0.618 -42.921 1.00 97.25 290 SER A CA 1
ATOM 2345 C C . SER A 1 290 ? 23.439 -1.265 -42.508 1.00 97.25 290 SER A C 1
ATOM 2347 O O . SER A 1 290 ? 23.282 -1.650 -41.352 1.00 97.25 290 SER A O 1
ATOM 2349 N N . LEU A 1 291 ? 22.536 -1.515 -43.462 1.00 96.81 291 LEU A N 1
ATOM 2350 C CA . LEU A 1 291 ? 21.244 -2.164 -43.214 1.00 96.81 291 LEU A CA 1
ATOM 2351 C C . LEU A 1 291 ? 21.388 -3.586 -42.669 1.00 96.81 291 LEU A C 1
ATOM 2353 O O . LEU A 1 291 ? 20.617 -3.990 -41.804 1.00 96.81 291 LEU A O 1
ATOM 2357 N N . THR A 1 292 ? 22.384 -4.342 -43.138 1.00 96.50 292 THR A N 1
ATOM 2358 C CA . THR A 1 292 ? 22.670 -5.681 -42.599 1.00 96.50 292 THR A CA 1
ATOM 2359 C C . THR A 1 292 ? 23.102 -5.591 -41.134 1.00 96.50 292 THR A C 1
ATOM 2361 O O . THR A 1 292 ? 22.576 -6.324 -40.304 1.00 96.50 292 THR A O 1
ATOM 2364 N N . SER A 1 293 ? 23.977 -4.639 -40.787 1.00 96.75 293 SER A N 1
ATOM 2365 C CA . SER A 1 293 ? 24.386 -4.425 -39.392 1.00 96.75 293 SER A CA 1
ATOM 2366 C C . SER A 1 293 ? 23.252 -3.902 -38.500 1.00 96.75 293 SER A C 1
ATOM 2368 O O . SER A 1 293 ? 23.143 -4.313 -37.347 1.00 96.75 293 SER A O 1
ATOM 2370 N N . GLU A 1 294 ? 22.367 -3.045 -39.027 1.00 96.31 294 GLU A N 1
ATOM 2371 C CA . GLU A 1 294 ? 21.163 -2.606 -38.312 1.00 96.31 294 GLU A CA 1
ATOM 2372 C C . GLU A 1 294 ? 20.236 -3.795 -38.048 1.00 96.31 294 GLU A C 1
ATOM 2374 O O . GLU A 1 294 ? 19.776 -3.966 -36.921 1.00 96.31 294 GLU A O 1
ATOM 2379 N N . LYS A 1 295 ? 20.000 -4.647 -39.055 1.00 97.06 295 LYS A N 1
ATOM 2380 C CA . LYS A 1 295 ? 19.187 -5.859 -38.921 1.00 97.06 295 LYS A CA 1
ATOM 2381 C C . LYS A 1 295 ? 19.727 -6.770 -37.813 1.00 97.06 295 LYS A C 1
ATOM 2383 O O . LYS A 1 295 ? 18.967 -7.122 -36.916 1.00 97.06 295 LYS A O 1
ATOM 2388 N N . GLU A 1 296 ? 21.018 -7.097 -37.850 1.00 97.00 296 GLU A N 1
ATOM 2389 C CA . GLU A 1 296 ? 21.674 -7.938 -36.837 1.00 97.00 296 GLU A CA 1
ATOM 2390 C C . GLU A 1 296 ? 21.551 -7.326 -35.428 1.00 97.00 296 GLU A C 1
ATOM 2392 O O . GLU A 1 296 ? 21.244 -8.026 -34.461 1.00 97.00 296 GLU A O 1
ATOM 2397 N N . GLY A 1 297 ? 21.712 -6.003 -35.305 1.00 96.88 297 GLY A N 1
ATOM 2398 C CA . GLY A 1 297 ? 21.508 -5.287 -34.044 1.00 96.88 297 GLY A CA 1
ATOM 2399 C C . GLY A 1 297 ? 20.062 -5.355 -33.535 1.00 96.88 297 GLY A C 1
ATOM 2400 O O . GLY A 1 297 ? 19.833 -5.616 -32.352 1.00 96.88 297 GLY A O 1
ATOM 2401 N N . LEU A 1 298 ? 19.075 -5.167 -34.418 1.00 96.75 298 LEU A N 1
ATOM 2402 C CA . LEU A 1 298 ? 17.651 -5.272 -34.080 1.00 96.75 298 LEU A CA 1
ATOM 2403 C C . LEU A 1 298 ? 17.250 -6.703 -33.690 1.00 96.75 298 LEU A C 1
ATOM 2405 O O . LEU A 1 298 ? 16.459 -6.876 -32.763 1.00 96.75 298 LEU A O 1
ATOM 2409 N N . GLU A 1 299 ? 17.797 -7.721 -34.356 1.00 97.12 299 GLU A N 1
ATOM 2410 C CA . GLU A 1 299 ? 17.607 -9.134 -34.003 1.00 97.12 299 GLU A CA 1
ATOM 2411 C C . GLU A 1 299 ? 18.203 -9.461 -32.626 1.00 97.12 299 GLU A C 1
ATOM 2413 O O . GLU A 1 299 ? 17.571 -10.163 -31.835 1.00 97.12 299 GLU A O 1
ATOM 2418 N N . GLY A 1 300 ? 19.371 -8.897 -32.298 1.00 96.81 300 GLY A N 1
ATOM 2419 C CA . GLY A 1 300 ? 19.966 -8.999 -30.964 1.00 96.81 300 GLY A CA 1
ATOM 2420 C C . GLY A 1 300 ? 19.049 -8.434 -29.875 1.00 96.81 300 GLY A C 1
ATOM 2421 O O . GLY A 1 300 ? 18.733 -9.125 -28.908 1.00 96.81 300 GLY A O 1
ATOM 2422 N N . VAL A 1 301 ? 18.539 -7.212 -30.067 1.00 96.25 301 VAL A N 1
ATOM 2423 C CA . VAL A 1 301 ? 17.589 -6.582 -29.129 1.00 96.25 301 VAL A CA 1
ATOM 2424 C C . VAL A 1 301 ? 16.283 -7.377 -29.027 1.00 96.25 301 VAL A C 1
ATOM 2426 O O . VAL A 1 301 ? 15.730 -7.524 -27.937 1.00 96.25 301 VAL A O 1
ATOM 2429 N N . LEU A 1 302 ? 15.785 -7.915 -30.144 1.00 97.00 302 LEU A N 1
ATOM 2430 C CA . LEU A 1 302 ? 14.588 -8.752 -30.155 1.00 97.00 302 LEU A CA 1
ATOM 2431 C C . LEU A 1 302 ? 14.780 -10.021 -29.310 1.00 97.00 302 LEU A C 1
ATOM 2433 O O . LEU A 1 302 ? 13.889 -10.358 -28.531 1.00 97.00 302 LEU A O 1
ATOM 2437 N N . ASN A 1 303 ? 15.927 -10.697 -29.418 1.00 96.31 303 ASN A N 1
ATOM 2438 C CA . ASN A 1 303 ? 16.230 -11.886 -28.615 1.00 96.31 303 ASN A CA 1
ATOM 2439 C C . ASN A 1 303 ? 16.259 -11.575 -27.113 1.00 96.31 303 ASN A C 1
ATOM 2441 O O . ASN A 1 303 ? 15.643 -12.299 -26.328 1.00 96.31 303 ASN A O 1
ATOM 2445 N N . GLU A 1 304 ? 16.891 -10.471 -26.713 1.00 96.94 304 GLU A N 1
ATOM 2446 C CA . GLU A 1 304 ? 16.902 -10.033 -25.311 1.00 96.94 304 GLU A CA 1
ATOM 2447 C C . GLU A 1 304 ? 15.487 -9.739 -24.790 1.00 96.94 304 GLU A C 1
ATOM 2449 O O . GLU A 1 304 ? 15.104 -10.181 -23.702 1.00 96.94 304 GLU A O 1
ATOM 2454 N N . LEU A 1 305 ? 14.658 -9.054 -25.585 1.00 96.62 305 LEU A N 1
ATOM 2455 C CA . LEU A 1 305 ? 13.270 -8.782 -25.210 1.00 96.62 305 LEU A CA 1
ATOM 2456 C C . LEU A 1 305 ? 12.427 -10.055 -25.099 1.00 96.62 305 LEU A C 1
ATOM 2458 O O . LEU A 1 305 ? 11.609 -10.133 -24.183 1.00 96.62 305 LEU A O 1
ATOM 2462 N N . LEU A 1 306 ? 12.642 -11.056 -25.959 1.00 95.81 306 LEU A N 1
ATOM 2463 C CA . LEU A 1 306 ? 11.969 -12.356 -25.871 1.00 95.81 306 LEU A CA 1
ATOM 2464 C C . LEU A 1 306 ? 12.356 -13.113 -24.594 1.00 95.81 306 LEU A C 1
ATOM 2466 O O . LEU A 1 306 ? 11.480 -13.654 -23.919 1.00 95.81 306 LEU A O 1
ATOM 2470 N N . ILE A 1 307 ? 13.637 -13.101 -24.212 1.00 96.38 307 ILE A N 1
ATOM 2471 C CA . ILE A 1 307 ? 14.105 -13.698 -22.950 1.00 96.38 307 ILE A CA 1
ATOM 2472 C C . ILE A 1 307 ? 13.469 -12.980 -21.752 1.00 96.38 307 ILE A C 1
ATOM 2474 O O . ILE A 1 307 ? 12.964 -13.626 -20.830 1.00 96.38 307 ILE A O 1
ATOM 2478 N N . LEU A 1 308 ? 13.451 -11.644 -21.763 1.00 94.75 308 LEU A N 1
ATOM 2479 C CA . LEU A 1 308 ? 12.793 -10.845 -20.726 1.00 94.75 308 LEU A CA 1
ATOM 2480 C C . LEU A 1 308 ? 11.282 -11.104 -20.670 1.00 94.75 308 LEU A C 1
ATOM 2482 O O . LEU A 1 308 ? 10.718 -11.197 -19.581 1.00 94.75 308 LEU A O 1
ATOM 2486 N N . SER A 1 309 ? 10.628 -11.251 -21.824 1.00 93.88 309 SER A N 1
ATOM 2487 C CA . SER A 1 309 ? 9.208 -11.588 -21.925 1.00 93.88 309 SER A CA 1
ATOM 2488 C C . SER A 1 309 ? 8.922 -12.946 -21.287 1.00 93.88 309 SER A C 1
ATOM 2490 O O . SER A 1 309 ? 8.054 -13.024 -20.421 1.00 93.88 309 SER A O 1
ATOM 2492 N N . ALA A 1 310 ? 9.706 -13.980 -21.607 1.00 96.06 310 ALA A N 1
ATOM 2493 C CA . ALA A 1 310 ? 9.564 -15.309 -21.014 1.00 96.06 310 ALA A CA 1
ATOM 2494 C C . ALA A 1 310 ? 9.731 -15.287 -19.483 1.00 96.06 310 ALA A C 1
ATOM 2496 O O . ALA A 1 310 ? 8.930 -15.880 -18.762 1.00 96.06 310 ALA A O 1
ATOM 2497 N N . ARG A 1 311 ? 10.720 -14.541 -18.967 1.00 96.12 311 ARG A N 1
ATOM 2498 C CA . ARG A 1 311 ? 10.910 -14.357 -17.516 1.00 96.12 311 ARG A CA 1
ATOM 2499 C C . ARG A 1 311 ? 9.723 -13.652 -16.859 1.00 96.12 311 ARG A C 1
ATOM 2501 O O . ARG A 1 311 ? 9.306 -14.049 -15.774 1.00 96.12 311 ARG A O 1
ATOM 2508 N N . ASN A 1 312 ? 9.179 -12.617 -17.498 1.00 95.19 312 ASN A N 1
ATOM 2509 C CA . ASN A 1 312 ? 8.029 -11.879 -16.974 1.00 95.19 312 ASN A CA 1
ATOM 2510 C C . ASN A 1 312 ? 6.740 -12.710 -17.006 1.00 95.19 312 ASN A C 1
ATOM 2512 O O . ASN A 1 312 ? 5.967 -12.627 -16.058 1.00 95.19 312 ASN A O 1
ATOM 2516 N N . ILE A 1 313 ? 6.530 -13.527 -18.043 1.00 97.19 313 ILE A N 1
ATOM 2517 C CA . ILE A 1 313 ? 5.404 -14.471 -18.123 1.00 97.19 313 ILE A CA 1
ATOM 2518 C C . ILE A 1 313 ? 5.505 -15.496 -16.993 1.00 97.19 313 ILE A C 1
ATOM 2520 O O . ILE A 1 313 ? 4.565 -15.637 -16.219 1.00 97.19 313 ILE A O 1
ATOM 2524 N N . GLN A 1 314 ? 6.673 -16.118 -16.808 1.00 97.06 314 GLN A N 1
ATOM 2525 C CA . GLN A 1 314 ? 6.877 -17.072 -15.718 1.00 97.06 314 GLN A CA 1
ATOM 2526 C C . GLN A 1 314 ? 6.686 -16.423 -14.337 1.00 97.06 314 GLN A C 1
ATOM 2528 O O . GLN A 1 314 ? 6.163 -17.041 -13.412 1.00 97.06 314 GLN A O 1
ATOM 2533 N N . LYS A 1 315 ? 7.117 -15.167 -14.168 1.00 97.19 315 LYS A N 1
ATOM 2534 C CA . LYS A 1 315 ? 6.875 -14.410 -12.935 1.00 97.19 315 LYS A CA 1
ATOM 2535 C C . LYS A 1 315 ? 5.379 -14.159 -12.721 1.00 97.19 315 LYS A C 1
ATOM 2537 O O . LYS A 1 315 ? 4.914 -14.308 -11.599 1.00 97.19 315 LYS A O 1
ATOM 2542 N N . LEU A 1 316 ? 4.648 -13.787 -13.771 1.00 97.31 316 LEU A N 1
ATOM 2543 C CA . LEU A 1 316 ? 3.205 -13.557 -13.716 1.00 97.31 316 LEU A CA 1
ATOM 2544 C C . LEU A 1 316 ? 2.443 -14.830 -13.333 1.00 97.31 316 LEU A C 1
ATOM 2546 O O . LEU A 1 316 ? 1.554 -14.755 -12.494 1.00 97.31 316 LEU A O 1
ATOM 2550 N N . GLU A 1 317 ? 2.818 -15.978 -13.900 1.00 97.06 317 GLU A N 1
ATOM 2551 C CA . GLU A 1 317 ? 2.248 -17.285 -13.549 1.00 97.06 317 GLU A CA 1
ATOM 2552 C C . GLU A 1 317 ? 2.433 -17.585 -12.061 1.00 97.06 317 GLU A C 1
ATOM 2554 O O . GLU A 1 317 ? 1.452 -17.817 -11.367 1.00 97.06 317 GLU A O 1
ATOM 2559 N N . ARG A 1 318 ? 3.657 -17.441 -11.533 1.00 97.12 318 ARG A N 1
ATOM 2560 C CA . ARG A 1 318 ? 3.923 -17.647 -10.097 1.00 97.12 318 ARG A CA 1
ATOM 2561 C C . ARG A 1 318 ? 3.087 -16.729 -9.207 1.00 97.12 318 ARG A C 1
ATOM 2563 O O . ARG A 1 318 ? 2.508 -17.188 -8.234 1.00 97.12 318 ARG A O 1
ATOM 2570 N N . ILE A 1 319 ? 3.002 -15.441 -9.551 1.00 96.50 319 ILE A N 1
ATOM 2571 C CA . ILE A 1 319 ? 2.194 -14.470 -8.797 1.00 96.50 319 ILE A CA 1
ATOM 2572 C C . ILE A 1 319 ? 0.709 -14.856 -8.842 1.00 96.50 319 ILE A C 1
ATOM 2574 O O . ILE A 1 319 ? 0.017 -14.708 -7.841 1.00 96.50 319 ILE A O 1
ATOM 2578 N N . LYS A 1 320 ? 0.210 -15.341 -9.984 1.00 96.88 320 LYS A N 1
ATOM 2579 C CA . LYS A 1 320 ? -1.182 -15.777 -10.135 1.00 96.88 320 LYS A CA 1
ATOM 2580 C C . LYS A 1 320 ? -1.473 -17.043 -9.324 1.00 96.88 320 LYS A C 1
ATOM 2582 O O . LYS A 1 320 ? -2.529 -17.118 -8.703 1.00 96.88 320 LYS A O 1
ATOM 2587 N N . ASP A 1 321 ? -0.543 -17.993 -9.296 1.00 96.94 321 ASP A N 1
ATOM 2588 C CA . ASP A 1 321 ? -0.661 -19.204 -8.480 1.00 96.94 321 ASP A CA 1
ATOM 2589 C C . ASP A 1 321 ? -0.687 -18.845 -6.985 1.00 96.94 321 ASP A C 1
ATOM 2591 O O . ASP A 1 321 ? -1.578 -19.278 -6.253 1.00 96.94 321 ASP A O 1
ATOM 2595 N N . ASP A 1 322 ? 0.226 -17.977 -6.538 1.00 95.50 322 ASP A N 1
ATOM 2596 C CA . ASP A 1 322 ? 0.249 -17.470 -5.161 1.00 95.50 322 ASP A CA 1
ATOM 2597 C C . ASP A 1 322 ? -1.035 -16.696 -4.815 1.00 95.50 322 ASP A C 1
ATOM 2599 O O . ASP A 1 322 ? -1.569 -16.841 -3.717 1.00 95.50 322 ASP A O 1
ATOM 2603 N N . TYR A 1 323 ? -1.569 -15.921 -5.764 1.00 96.12 323 TYR A N 1
ATOM 2604 C CA . TYR A 1 323 ? -2.834 -15.205 -5.613 1.00 96.12 323 TYR A CA 1
ATOM 2605 C C . TYR A 1 323 ? -4.026 -16.152 -5.448 1.00 96.12 323 TYR A C 1
ATOM 2607 O O . TYR A 1 323 ? -4.856 -15.936 -4.570 1.00 96.12 323 TYR A O 1
ATOM 2615 N N . SER A 1 324 ? -4.101 -17.217 -6.253 1.00 95.25 324 SER A N 1
ATOM 2616 C CA . SER A 1 324 ? -5.173 -18.212 -6.132 1.00 95.25 324 SER A CA 1
ATOM 2617 C C . SER A 1 324 ? -5.152 -18.916 -4.775 1.00 95.25 324 SER A C 1
ATOM 2619 O O . SER A 1 324 ? -6.186 -18.996 -4.121 1.00 95.25 324 SER A O 1
ATOM 2621 N N . ARG A 1 325 ? -3.963 -19.301 -4.290 1.00 96.75 325 ARG A N 1
ATOM 2622 C CA . ARG A 1 325 ? -3.789 -19.873 -2.949 1.00 96.75 325 ARG A CA 1
ATOM 2623 C C . ARG A 1 325 ? -4.223 -18.898 -1.857 1.00 96.75 325 ARG A C 1
ATOM 2625 O O . ARG A 1 325 ? -4.913 -19.289 -0.927 1.00 96.75 325 ARG A O 1
ATOM 2632 N N . LEU A 1 326 ? -3.833 -17.627 -1.970 1.00 95.81 326 LEU A N 1
ATOM 2633 C CA . LEU A 1 326 ? -4.234 -16.605 -1.006 1.00 95.81 326 LEU A CA 1
ATOM 2634 C C . LEU A 1 326 ? -5.753 -16.400 -0.988 1.00 95.81 326 LEU A C 1
ATOM 2636 O O . LEU A 1 326 ? -6.319 -16.161 0.074 1.00 95.81 326 LEU A O 1
ATOM 2640 N N . LYS A 1 327 ? -6.407 -16.489 -2.148 1.00 93.69 327 LYS A N 1
ATOM 2641 C CA . LYS A 1 327 ? -7.859 -16.365 -2.248 1.00 93.69 327 LYS A CA 1
ATOM 2642 C C . LYS A 1 327 ? -8.575 -17.544 -1.584 1.00 93.69 327 LYS A C 1
ATOM 2644 O O . LYS A 1 327 ? -9.492 -17.311 -0.806 1.00 93.69 327 LYS A O 1
ATOM 2649 N N . GLU A 1 328 ? -8.088 -18.766 -1.791 1.00 94.38 328 GLU A N 1
ATOM 2650 C CA . GLU A 1 328 ? -8.565 -19.955 -1.069 1.00 94.38 328 GLU A CA 1
ATOM 2651 C C . GLU A 1 328 ? -8.366 -19.812 0.453 1.00 94.38 328 GLU A C 1
ATOM 2653 O O . GLU A 1 328 ? -9.299 -20.040 1.217 1.00 94.38 328 GLU A O 1
ATOM 2658 N N . GLU A 1 329 ? -7.186 -19.364 0.907 1.00 94.50 329 GLU A N 1
ATOM 2659 C CA . GLU A 1 329 ? -6.904 -19.116 2.334 1.00 94.50 329 GLU A CA 1
ATOM 2660 C C . GLU A 1 329 ? -7.817 -18.033 2.935 1.00 94.50 329 GLU A C 1
ATOM 2662 O O . GLU A 1 329 ? -8.209 -18.117 4.103 1.00 94.50 329 GLU A O 1
ATOM 2667 N N . LEU A 1 330 ? -8.147 -17.000 2.153 1.00 93.12 330 LEU A N 1
ATOM 2668 C CA . LEU A 1 330 ? -9.042 -15.926 2.570 1.00 93.12 330 LEU A CA 1
ATOM 2669 C C . LEU A 1 330 ? -10.476 -16.440 2.730 1.00 93.12 330 LEU A C 1
ATOM 2671 O O . LEU A 1 330 ? -11.089 -16.204 3.769 1.00 93.12 330 LEU A O 1
ATOM 2675 N N . GLU A 1 331 ? -10.984 -17.167 1.736 1.00 91.50 331 GLU A N 1
ATOM 2676 C CA . GLU A 1 331 ? -12.324 -17.760 1.757 1.00 91.50 331 GLU A CA 1
ATOM 2677 C C . GLU A 1 331 ? -12.468 -18.785 2.893 1.00 91.50 331 GLU A C 1
ATOM 2679 O O . GLU A 1 331 ? -13.434 -18.729 3.657 1.00 91.50 331 GLU A O 1
ATOM 2684 N N . GLU A 1 332 ? -11.482 -19.672 3.075 1.00 92.50 332 GLU A N 1
ATOM 2685 C CA . GLU A 1 332 ? -11.458 -20.638 4.180 1.00 92.50 332 GLU A CA 1
ATOM 2686 C C . GLU A 1 332 ? -11.411 -19.929 5.542 1.00 92.50 332 GLU A C 1
ATOM 2688 O O . GLU A 1 332 ? -12.155 -20.284 6.460 1.00 92.50 332 GLU A O 1
ATOM 2693 N N . GLY A 1 333 ? -10.579 -18.893 5.676 1.00 90.56 333 GLY A N 1
ATOM 2694 C CA . GLY A 1 333 ? -10.473 -18.103 6.900 1.00 90.56 333 GLY A CA 1
ATOM 2695 C C . GLY A 1 333 ? -11.771 -17.375 7.252 1.00 90.56 333 GLY A C 1
ATOM 2696 O O . GLY A 1 333 ? -12.186 -17.384 8.415 1.00 90.56 333 GLY A O 1
ATOM 2697 N N . GLU A 1 334 ? -12.427 -16.758 6.266 1.00 90.06 334 GLU A N 1
ATOM 2698 C CA . GLU A 1 334 ? -13.709 -16.072 6.449 1.00 90.06 334 GLU A CA 1
ATOM 2699 C C . GLU A 1 334 ? -14.820 -17.061 6.823 1.00 90.06 334 GLU A C 1
ATOM 2701 O O . GLU A 1 334 ? -15.544 -16.823 7.793 1.00 90.06 334 GLU A O 1
ATOM 2706 N N . ALA A 1 335 ? -14.909 -18.203 6.136 1.00 90.19 335 ALA A N 1
ATOM 2707 C CA . ALA A 1 335 ? -15.885 -19.249 6.440 1.00 90.19 335 ALA A CA 1
ATOM 2708 C C . ALA A 1 335 ? -15.678 -19.851 7.841 1.00 90.19 335 ALA A C 1
ATOM 2710 O O . ALA A 1 335 ? -16.641 -20.026 8.595 1.00 90.19 335 ALA A O 1
ATOM 2711 N N . ALA A 1 336 ? -14.428 -20.123 8.231 1.00 90.88 336 ALA A N 1
ATOM 2712 C CA . ALA A 1 336 ? -14.097 -20.632 9.560 1.00 90.88 336 ALA A CA 1
ATOM 2713 C C . ALA A 1 336 ? -14.454 -19.624 10.663 1.00 90.88 336 ALA A C 1
ATOM 2715 O O . ALA A 1 336 ? -14.993 -20.008 11.704 1.00 90.88 336 ALA A O 1
ATOM 2716 N N . PHE A 1 337 ? -14.206 -18.331 10.431 1.00 89.81 337 PHE A N 1
ATOM 2717 C CA . PHE A 1 337 ? -14.595 -17.274 11.362 1.00 89.81 337 PHE A CA 1
ATOM 2718 C C . PHE A 1 337 ? -16.117 -17.182 11.513 1.00 89.81 337 PHE A C 1
ATOM 2720 O O . PHE A 1 337 ? -16.616 -17.210 12.638 1.00 89.81 337 PHE A O 1
ATOM 2727 N N . VAL A 1 338 ? -16.858 -17.133 10.401 1.00 89.75 338 VAL A N 1
ATOM 2728 C CA . VAL A 1 338 ? -18.330 -17.091 10.412 1.00 89.75 338 VAL A CA 1
ATOM 2729 C C . VAL A 1 338 ? -18.905 -18.305 11.141 1.00 89.75 338 VAL A C 1
ATOM 2731 O O . VAL A 1 338 ? -19.758 -18.148 12.016 1.00 89.75 338 VAL A O 1
ATOM 2734 N N . THR A 1 339 ? -18.386 -19.501 10.854 1.00 90.06 339 THR A N 1
ATOM 2735 C CA . THR A 1 339 ? -18.808 -20.744 11.515 1.00 90.06 339 THR A CA 1
ATOM 2736 C C . THR A 1 339 ? -18.527 -20.697 13.016 1.00 90.06 339 THR A C 1
ATOM 2738 O O . THR A 1 339 ? -19.412 -20.994 13.812 1.00 90.06 339 THR A O 1
ATOM 2741 N N . SER A 1 340 ? -17.338 -20.247 13.430 1.00 90.19 340 SER A N 1
ATOM 2742 C CA . SER A 1 340 ? -16.990 -20.128 14.850 1.00 90.19 340 SER A CA 1
ATOM 2743 C C . SER A 1 340 ? -17.880 -19.127 15.594 1.00 90.19 340 SER A C 1
ATOM 2745 O O . SER A 1 340 ? -18.281 -19.403 16.725 1.00 90.19 340 SER A O 1
ATOM 2747 N N . VAL A 1 341 ? -18.196 -17.978 14.987 1.00 89.06 341 VAL A N 1
ATOM 2748 C CA . VAL A 1 341 ? -19.104 -16.983 15.583 1.00 89.06 341 VAL A CA 1
ATOM 2749 C C . VAL A 1 341 ? -20.507 -17.566 15.727 1.00 89.06 341 VAL A C 1
ATOM 2751 O O . VAL A 1 341 ? -21.117 -17.430 16.786 1.00 89.06 341 VAL A O 1
ATOM 2754 N N . LYS A 1 342 ? -20.994 -18.259 14.692 1.00 90.44 342 LYS A N 1
ATOM 2755 C CA . LYS A 1 342 ? -22.295 -18.930 14.703 1.00 90.44 342 LYS A CA 1
ATOM 2756 C C . LYS A 1 342 ? -22.371 -20.005 15.788 1.00 90.44 342 LYS A C 1
ATOM 2758 O O . LYS A 1 342 ? -23.299 -19.976 16.586 1.00 90.44 342 LYS A O 1
ATOM 2763 N N . GLU A 1 343 ? -21.381 -20.892 15.879 1.00 90.81 343 GLU A N 1
ATOM 2764 C CA . GLU A 1 343 ? -21.326 -21.929 16.918 1.00 90.81 343 GLU A CA 1
ATOM 2765 C C . GLU A 1 343 ? -21.301 -21.338 18.334 1.00 90.81 343 GLU A C 1
ATOM 2767 O O . GLU A 1 343 ? -21.933 -21.875 19.245 1.00 90.81 343 GLU A O 1
ATOM 2772 N N . ASN A 1 344 ? -20.568 -20.242 18.549 1.00 89.81 344 ASN A N 1
ATOM 2773 C CA . ASN A 1 344 ? -20.524 -19.578 19.853 1.00 89.81 344 ASN A CA 1
ATOM 2774 C C . ASN A 1 344 ? -21.866 -18.916 20.195 1.00 89.81 344 ASN A C 1
ATOM 2776 O O . ASN A 1 344 ? -22.316 -19.019 21.336 1.00 89.81 344 ASN A O 1
ATOM 2780 N N . ALA A 1 345 ? -22.519 -18.286 19.214 1.00 90.56 345 ALA A N 1
ATOM 2781 C CA . ALA A 1 345 ? -23.855 -17.721 19.378 1.00 90.56 345 ALA A CA 1
ATOM 2782 C C . ALA A 1 345 ? -24.893 -18.814 19.684 1.00 90.56 345 ALA A C 1
ATOM 2784 O O . ALA A 1 345 ? -25.683 -18.654 20.607 1.00 90.56 345 ALA A O 1
ATOM 2785 N N . GLU A 1 346 ? -24.853 -19.951 18.986 1.00 90.62 346 GLU A N 1
ATOM 2786 C CA . GLU A 1 346 ? -25.732 -21.102 19.237 1.00 90.62 346 GLU A CA 1
ATOM 2787 C C . GLU A 1 346 ? -25.552 -21.680 20.647 1.00 90.62 346 GLU A C 1
ATOM 2789 O O . GLU A 1 346 ? -26.541 -21.867 21.355 1.00 90.62 346 GLU A O 1
ATOM 2794 N N . LYS A 1 347 ? -24.308 -21.871 21.107 1.00 90.19 347 LYS A N 1
ATOM 2795 C CA . LYS A 1 347 ? -24.024 -22.323 22.484 1.00 90.19 347 LYS A CA 1
ATOM 2796 C C . LYS A 1 347 ? -24.536 -21.340 23.539 1.00 90.19 347 LYS A C 1
ATOM 2798 O O . LYS A 1 347 ? -25.023 -21.760 24.588 1.00 90.19 347 LYS A O 1
ATOM 2803 N N . TYR A 1 348 ? -24.413 -20.036 23.288 1.00 90.56 348 TYR A N 1
ATOM 2804 C CA . TYR A 1 348 ? -24.943 -19.021 24.198 1.00 90.56 348 TYR A CA 1
ATOM 2805 C C . TYR A 1 348 ? -26.470 -19.024 24.212 1.00 90.56 348 TYR A C 1
ATOM 2807 O O . TYR A 1 348 ? -27.046 -18.977 25.293 1.00 90.56 348 TYR A O 1
ATOM 2815 N N . MET A 1 349 ? -27.122 -19.145 23.051 1.00 90.69 349 MET A N 1
ATOM 2816 C CA . MET A 1 349 ? -28.581 -19.263 22.967 1.00 90.69 349 MET A CA 1
ATOM 2817 C C . MET A 1 349 ? -29.097 -20.478 23.745 1.00 90.69 349 MET A C 1
ATOM 2819 O O . MET A 1 349 ? -30.002 -20.310 24.551 1.00 90.69 349 MET A O 1
ATOM 2823 N N . GLU A 1 350 ? -28.499 -21.664 23.577 1.00 90.75 350 GLU A N 1
ATOM 2824 C CA . GLU A 1 350 ? -28.888 -22.878 24.321 1.00 90.75 350 GLU A CA 1
ATOM 2825 C C . GLU A 1 350 ? -28.794 -22.656 25.842 1.00 90.75 350 GLU A C 1
ATOM 2827 O O . GLU A 1 350 ? -29.722 -22.953 26.595 1.00 90.75 350 GLU A O 1
ATOM 2832 N N . MET A 1 351 ? -27.701 -22.037 26.297 1.00 89.62 351 MET A N 1
ATOM 2833 C CA . MET A 1 351 ? -27.515 -21.685 27.705 1.00 89.62 351 MET A CA 1
ATOM 2834 C C . MET A 1 351 ? -28.555 -20.663 28.188 1.00 89.62 351 MET A C 1
ATOM 2836 O O . MET A 1 351 ? -29.121 -20.832 29.272 1.00 89.62 351 MET A O 1
ATOM 2840 N N . LEU A 1 352 ? -28.831 -19.618 27.401 1.00 89.25 352 LEU A N 1
ATOM 2841 C CA . LEU A 1 352 ? -29.845 -18.616 27.726 1.00 89.25 352 LEU A CA 1
ATOM 2842 C C . LEU A 1 352 ? -31.234 -19.242 27.825 1.00 89.25 352 LEU A C 1
ATOM 2844 O O . LEU A 1 352 ? -31.954 -18.930 28.771 1.00 89.25 352 LEU A O 1
ATOM 2848 N N . GLU A 1 353 ? -31.595 -20.143 26.910 1.00 90.38 353 GLU A N 1
ATOM 2849 C CA . GLU A 1 353 ? -32.853 -20.888 26.956 1.00 90.38 353 GLU A CA 1
ATOM 2850 C C . GLU A 1 353 ? -32.953 -21.685 28.261 1.00 90.38 353 GLU A C 1
ATOM 2852 O O . GLU A 1 353 ? -33.913 -21.504 29.014 1.00 90.38 353 GLU A O 1
ATOM 2857 N N . ASP A 1 354 ? -31.945 -22.484 28.614 1.00 88.31 354 ASP A N 1
ATOM 2858 C CA . ASP A 1 354 ? -31.907 -23.245 29.873 1.00 88.31 354 ASP A CA 1
ATOM 2859 C C . ASP A 1 354 ? -32.059 -22.350 31.119 1.00 88.31 354 ASP A C 1
ATOM 2861 O O . ASP A 1 354 ? -32.761 -22.681 32.090 1.00 88.31 354 ASP A O 1
ATOM 2865 N N . LYS A 1 355 ? -31.417 -21.177 31.109 1.00 86.00 355 LYS A N 1
ATOM 2866 C CA . LYS A 1 355 ? -31.512 -20.203 32.203 1.00 86.00 355 LYS A CA 1
ATOM 2867 C C . LYS A 1 355 ? -32.874 -19.518 32.244 1.00 86.00 355 LYS A C 1
ATOM 2869 O O . LYS A 1 355 ? -33.411 -19.344 33.341 1.00 86.00 355 LYS A O 1
ATOM 2874 N N . LEU A 1 356 ? -33.480 -19.211 31.097 1.00 87.19 356 LEU A N 1
ATOM 2875 C CA . LEU A 1 356 ? -34.816 -18.617 31.011 1.00 87.19 356 LEU A CA 1
ATOM 2876 C C . LEU A 1 356 ? -35.864 -19.505 31.694 1.00 87.19 356 LEU A C 1
ATOM 2878 O O . LEU A 1 356 ? -36.708 -19.013 32.440 1.00 87.19 356 LEU A O 1
ATOM 2882 N N . HIS A 1 357 ? -35.759 -20.825 31.508 1.00 82.62 357 HIS A N 1
ATOM 2883 C CA . HIS A 1 357 ? -36.666 -21.803 32.117 1.00 82.62 357 HIS A CA 1
ATOM 2884 C C . HIS A 1 357 ? -36.492 -21.948 33.638 1.00 82.62 357 HIS A C 1
ATOM 2886 O O . HIS A 1 357 ? -37.406 -22.419 34.320 1.00 82.62 357 HIS A O 1
ATOM 2892 N N . SER A 1 358 ? -35.333 -21.575 34.190 1.00 81.75 358 SER A N 1
ATOM 2893 C CA . SER A 1 358 ? -34.999 -21.767 35.610 1.00 81.75 358 SER A CA 1
ATOM 2894 C C . SER A 1 358 ? -34.996 -20.480 36.442 1.00 81.75 358 SER A C 1
ATOM 2896 O O . SER A 1 358 ? -34.952 -20.545 37.675 1.00 81.75 358 SER A O 1
ATOM 2898 N N . CYS A 1 359 ? -35.073 -19.310 35.806 1.00 75.94 359 CYS A N 1
ATOM 2899 C CA . CYS A 1 359 ? -34.923 -18.025 36.475 1.00 75.94 359 CYS A CA 1
ATOM 2900 C C . CYS A 1 359 ? -36.224 -17.481 37.064 1.00 75.94 359 CYS A C 1
ATOM 2902 O O . CYS A 1 359 ? -37.308 -17.585 36.497 1.00 75.94 359 CYS A O 1
ATOM 2904 N N . ARG A 1 360 ? -36.097 -16.871 38.244 1.00 74.00 360 ARG A N 1
ATOM 2905 C CA . ARG A 1 360 ? -37.200 -16.239 38.985 1.00 74.00 360 ARG A CA 1
ATOM 2906 C C . ARG A 1 360 ? -37.164 -14.710 38.921 1.00 74.00 360 ARG A C 1
ATOM 2908 O O . ARG A 1 360 ? -38.083 -14.061 39.411 1.00 74.00 360 ARG A O 1
ATOM 2915 N N . SER A 1 361 ? -36.109 -14.135 38.339 1.00 80.81 361 SER A N 1
ATOM 2916 C CA . SER A 1 361 ? -35.931 -12.689 38.199 1.00 80.81 361 SER A CA 1
ATOM 2917 C C . SER A 1 361 ? -36.531 -12.198 36.885 1.00 80.81 361 SER A C 1
ATOM 2919 O O . SER A 1 361 ? -36.049 -12.540 35.808 1.00 80.81 361 SER A O 1
ATOM 2921 N N . GLN A 1 362 ? -37.547 -11.339 36.981 1.00 81.06 362 GLN A N 1
ATOM 2922 C CA . GLN A 1 362 ? -38.193 -10.729 35.812 1.00 81.06 362 GLN A CA 1
ATOM 2923 C C . GLN A 1 362 ? -37.236 -9.836 35.008 1.00 81.06 362 GLN A C 1
ATOM 2925 O O . GLN A 1 362 ? -37.384 -9.723 33.795 1.00 81.06 362 GLN A O 1
ATOM 2930 N N . LEU A 1 363 ? -36.253 -9.211 35.669 1.00 81.25 363 LEU A N 1
ATOM 2931 C CA . LEU A 1 363 ? -35.266 -8.357 35.006 1.00 81.25 363 LEU A CA 1
ATOM 2932 C C . LEU A 1 363 ? -34.319 -9.187 34.132 1.00 81.25 363 LEU A C 1
ATOM 2934 O O . LEU A 1 363 ? -34.176 -8.897 32.950 1.00 81.25 363 LEU A O 1
ATOM 2938 N N . LEU A 1 364 ? -33.720 -10.243 34.697 1.00 83.50 364 LEU A N 1
ATOM 2939 C CA . LEU A 1 364 ? -32.815 -11.127 33.952 1.00 83.50 364 LEU A CA 1
ATOM 2940 C C . LEU A 1 364 ? -33.535 -11.839 32.811 1.00 83.50 364 LEU A C 1
ATOM 2942 O O . LEU A 1 364 ? -32.980 -11.950 31.727 1.00 83.50 364 LEU A O 1
ATOM 2946 N N . GLN A 1 365 ? -34.786 -12.252 33.029 1.00 86.25 365 GLN A N 1
ATOM 2947 C CA . GLN A 1 365 ? -35.597 -12.852 31.978 1.00 86.25 365 GLN A CA 1
ATOM 2948 C C . GLN A 1 365 ? -35.734 -11.919 30.763 1.00 86.25 365 GLN A C 1
ATOM 2950 O O . GLN A 1 365 ? -35.524 -12.357 29.638 1.00 86.25 365 GLN A O 1
ATOM 2955 N N . ARG A 1 366 ? -36.014 -10.624 30.974 1.00 87.12 366 ARG A N 1
ATOM 2956 C CA . ARG A 1 366 ? -36.118 -9.648 29.875 1.00 87.12 366 ARG A CA 1
ATOM 2957 C C . ARG A 1 366 ? -34.792 -9.382 29.172 1.00 87.12 366 ARG A C 1
ATOM 2959 O O . ARG A 1 366 ? -34.792 -9.192 27.962 1.00 87.12 366 ARG A O 1
ATOM 2966 N N . VAL A 1 367 ? -33.687 -9.357 29.916 1.00 89.25 367 VAL A N 1
ATOM 2967 C CA . VAL A 1 367 ? -32.345 -9.184 29.338 1.00 89.25 367 VAL A CA 1
ATOM 2968 C C . VAL A 1 367 ? -31.987 -10.383 28.464 1.00 89.25 367 VAL A C 1
ATOM 2970 O O . VAL A 1 367 ? -31.598 -10.206 27.318 1.00 89.25 367 VAL A O 1
ATOM 2973 N N . TRP A 1 368 ? -32.189 -11.602 28.961 1.00 90.94 368 TRP A N 1
ATOM 2974 C CA . TRP A 1 368 ? -31.882 -12.816 28.209 1.00 90.94 368 TRP A CA 1
ATOM 2975 C C . TRP A 1 368 ? -32.808 -13.040 27.009 1.00 90.94 368 TRP A C 1
ATOM 2977 O O . TRP A 1 368 ? -32.339 -13.516 25.984 1.00 90.94 368 TRP A O 1
ATOM 2987 N N . GLU A 1 369 ? -34.091 -12.668 27.095 1.00 90.50 369 GLU A N 1
ATOM 2988 C CA . GLU A 1 369 ? -34.998 -12.649 25.933 1.00 90.50 369 GLU A CA 1
ATOM 2989 C C . GLU A 1 369 ? -34.461 -11.724 24.825 1.00 90.50 369 GLU A C 1
ATOM 2991 O O . GLU A 1 369 ? -34.447 -12.111 23.657 1.00 90.50 369 GLU A O 1
ATOM 2996 N N . ALA A 1 370 ? -33.965 -10.535 25.190 1.00 92.25 370 ALA A N 1
ATOM 2997 C CA . ALA A 1 370 ? -33.373 -9.593 24.241 1.00 92.25 370 ALA A CA 1
ATOM 2998 C C . ALA A 1 370 ? -32.032 -10.092 23.670 1.00 92.25 370 ALA A C 1
ATOM 3000 O O . ALA A 1 370 ? -31.800 -9.981 22.467 1.00 92.25 370 ALA A O 1
ATOM 3001 N N . ASP A 1 371 ? -31.166 -10.679 24.503 1.00 89.69 371 ASP A N 1
ATOM 3002 C CA . ASP A 1 371 ? -29.902 -11.282 24.059 1.00 89.69 371 ASP A CA 1
ATOM 3003 C C . ASP A 1 371 ? -30.139 -12.452 23.092 1.00 89.69 371 ASP A C 1
ATOM 3005 O O . ASP A 1 371 ? -29.407 -12.618 22.114 1.00 89.69 371 ASP A O 1
ATOM 3009 N N . LEU A 1 372 ? -31.174 -13.258 23.339 1.00 91.12 372 LEU A N 1
ATOM 3010 C CA . LEU A 1 372 ? -31.555 -14.379 22.486 1.00 91.12 372 LEU A CA 1
ATOM 3011 C C . LEU A 1 372 ? -32.063 -13.886 21.124 1.00 91.12 372 LEU A C 1
ATOM 3013 O O . LEU A 1 372 ? -31.631 -14.401 20.092 1.00 91.12 372 LEU A O 1
ATOM 3017 N N . GLU A 1 373 ? -32.897 -12.840 21.096 1.00 92.50 373 GLU A N 1
ATOM 3018 C CA . GLU A 1 373 ? -33.309 -12.171 19.853 1.00 92.50 373 GLU A CA 1
ATOM 3019 C C . GLU A 1 373 ? -32.101 -11.584 19.100 1.00 92.50 373 GLU A C 1
ATOM 3021 O O . GLU A 1 373 ? -31.968 -11.769 17.888 1.00 92.50 373 GLU A O 1
ATOM 3026 N N . ALA A 1 374 ? -31.163 -10.949 19.808 1.00 91.50 374 ALA A N 1
ATOM 3027 C CA . ALA A 1 374 ? -29.940 -10.416 19.211 1.00 91.50 374 ALA A CA 1
ATOM 3028 C C . ALA A 1 374 ? -29.066 -11.518 18.582 1.00 91.50 374 ALA A C 1
ATOM 3030 O O . ALA A 1 374 ? -28.559 -11.344 17.471 1.00 91.50 374 ALA A O 1
ATOM 3031 N N . CYS A 1 375 ? -28.929 -12.675 19.239 1.00 90.12 375 CYS A N 1
ATOM 3032 C CA . CYS A 1 375 ? -28.202 -13.825 18.694 1.00 90.12 375 CYS A CA 1
ATOM 3033 C C . CYS A 1 375 ? -28.891 -14.418 17.457 1.00 90.12 375 CYS A C 1
ATOM 3035 O O . CYS A 1 375 ? -28.220 -14.777 16.487 1.00 90.12 375 CYS A O 1
ATOM 3037 N N . GLN A 1 376 ? -30.225 -14.472 17.441 1.00 90.62 376 GLN A N 1
ATOM 3038 C CA . GLN A 1 376 ? -30.981 -14.903 16.263 1.00 90.62 376 GLN A CA 1
ATOM 3039 C C . GLN A 1 376 ? -30.771 -13.956 15.077 1.00 90.62 376 GLN A C 1
ATOM 3041 O O . GLN A 1 376 ? -30.514 -14.418 13.963 1.00 90.62 376 GLN A O 1
ATOM 3046 N N . LEU A 1 377 ? -30.826 -12.641 15.311 1.00 90.94 377 LEU A N 1
ATOM 3047 C CA . LEU A 1 377 ? -30.546 -11.628 14.288 1.00 90.94 377 LEU A CA 1
ATOM 3048 C C . LEU A 1 377 ? -29.109 -11.731 13.764 1.00 90.94 377 LEU A C 1
ATOM 3050 O O . LEU A 1 377 ? -28.890 -11.631 12.556 1.00 90.94 377 LEU A O 1
ATOM 3054 N N . LEU A 1 378 ? -28.138 -11.983 14.647 1.00 89.12 378 LEU A N 1
ATOM 3055 C CA . LEU A 1 378 ? -26.741 -12.208 14.277 1.00 89.12 378 LEU A CA 1
ATOM 3056 C C . LEU A 1 378 ? -26.601 -13.399 13.318 1.00 89.12 378 LEU A C 1
ATOM 3058 O O . LEU A 1 378 ? -26.012 -13.263 12.246 1.00 89.12 378 LEU A O 1
ATOM 3062 N N . ILE A 1 379 ? -27.175 -14.551 13.669 1.00 89.12 379 ILE A N 1
ATOM 3063 C CA . ILE A 1 379 ? -27.099 -15.766 12.846 1.00 89.12 379 ILE A CA 1
ATOM 3064 C C . ILE A 1 379 ? -27.789 -15.558 11.492 1.00 89.12 379 ILE A C 1
ATOM 3066 O O . ILE A 1 379 ? -27.234 -15.935 10.459 1.00 89.12 379 ILE A O 1
ATOM 3070 N N . GLN A 1 380 ? -28.966 -14.925 11.470 1.00 88.81 380 GLN A N 1
ATOM 3071 C CA . GLN A 1 380 ? -29.668 -14.595 10.224 1.00 88.81 380 GLN A CA 1
ATOM 3072 C C . GLN A 1 380 ? -28.844 -13.648 9.338 1.00 88.81 380 GLN A C 1
ATOM 3074 O O . GLN A 1 380 ? -28.754 -13.853 8.127 1.00 88.81 380 GLN A O 1
ATOM 3079 N N . GLY A 1 381 ? -28.202 -12.640 9.934 1.00 86.69 381 GLY A N 1
ATOM 3080 C CA . GLY A 1 381 ? -27.328 -11.709 9.221 1.00 86.69 381 GLY A CA 1
ATOM 3081 C C . GLY A 1 381 ? -26.126 -12.398 8.569 1.00 86.69 381 GLY A C 1
ATOM 3082 O O . GLY A 1 381 ? -25.777 -12.080 7.431 1.00 86.69 381 GLY A O 1
ATOM 3083 N N . LEU A 1 382 ? -25.528 -13.381 9.249 1.00 85.12 382 LEU A N 1
ATOM 3084 C CA . LEU A 1 382 ? -24.421 -14.176 8.707 1.00 85.12 382 LEU A CA 1
ATOM 3085 C C . LEU A 1 382 ? -24.871 -15.079 7.541 1.00 85.12 382 LEU A C 1
ATOM 3087 O O . LEU A 1 382 ? -24.195 -15.121 6.516 1.00 85.12 382 LEU A O 1
ATOM 3091 N N . GLN A 1 383 ? -26.046 -15.712 7.638 1.00 81.06 383 GLN A N 1
ATOM 3092 C CA . GLN A 1 383 ? -26.610 -16.560 6.571 1.00 81.06 383 GLN A CA 1
ATOM 3093 C C . GLN A 1 383 ? -26.957 -15.776 5.295 1.00 81.06 383 GLN A C 1
ATOM 3095 O O . GLN A 1 383 ? -26.764 -16.260 4.179 1.00 81.06 383 GLN A O 1
ATOM 3100 N N . LEU A 1 384 ? -27.453 -14.542 5.432 1.00 73.38 384 LEU A N 1
ATOM 3101 C CA . LEU A 1 384 ? -27.737 -13.684 4.277 1.00 73.38 384 LEU A CA 1
ATOM 3102 C C . LEU A 1 384 ? -26.456 -13.324 3.514 1.00 73.38 384 LEU A C 1
ATOM 3104 O O . LEU A 1 384 ? -26.463 -13.301 2.281 1.00 73.38 384 LEU A O 1
ATOM 3108 N N . LYS A 1 385 ? -25.345 -13.105 4.227 1.00 63.41 385 LYS A N 1
ATOM 3109 C CA . LYS A 1 385 ? -24.042 -12.813 3.619 1.00 63.41 385 LYS A CA 1
ATOM 3110 C C . LYS A 1 385 ? -23.490 -14.006 2.827 1.00 63.41 385 LYS A C 1
ATOM 3112 O O . LYS A 1 385 ? -22.966 -13.800 1.737 1.00 63.41 385 LYS A O 1
ATOM 3117 N N . GLU A 1 386 ? -23.695 -15.235 3.306 1.00 59.44 386 GLU A N 1
ATOM 3118 C CA . GLU A 1 386 ? -23.364 -16.468 2.568 1.00 59.44 386 GLU A CA 1
ATOM 3119 C C . GLU A 1 386 ? -24.168 -16.588 1.260 1.00 59.44 386 GLU A C 1
ATOM 3121 O O . GLU A 1 386 ? -23.617 -16.956 0.226 1.00 59.44 386 GLU A O 1
ATOM 3126 N N . SER A 1 387 ? -25.452 -16.206 1.267 1.00 47.44 387 SER A N 1
ATOM 3127 C CA . SER A 1 387 ? -26.308 -16.252 0.067 1.00 47.44 387 SER A CA 1
ATOM 3128 C C . SER A 1 387 ? -26.046 -15.132 -0.953 1.00 47.44 387 SER A C 1
ATOM 3130 O O . SER A 1 387 ? -26.377 -15.276 -2.128 1.00 47.44 387 SER A O 1
ATOM 3132 N N . SER A 1 388 ? -25.441 -14.020 -0.522 1.00 40.53 388 SER A N 1
ATOM 3133 C CA . SER A 1 388 ? -25.143 -12.865 -1.379 1.00 40.53 388 SER A CA 1
ATOM 3134 C C . SER A 1 388 ? -23.789 -12.968 -2.089 1.00 40.53 388 SER A C 1
ATOM 3136 O O . SER A 1 388 ? -23.557 -12.219 -3.035 1.00 40.53 388 SER A O 1
ATOM 3138 N N . CYS A 1 389 ? -22.902 -13.874 -1.668 1.00 36.31 389 CYS A N 1
ATOM 3139 C CA . CYS A 1 389 ? -21.556 -14.022 -2.237 1.00 36.31 389 CYS A CA 1
ATOM 3140 C C . CYS A 1 389 ? -21.514 -14.830 -3.555 1.00 36.31 389 CYS A C 1
ATOM 3142 O O . CYS A 1 389 ? -20.437 -15.089 -4.079 1.00 36.31 389 CYS A O 1
ATOM 3144 N N . GLY A 1 390 ? -22.668 -15.254 -4.088 1.00 34.97 390 GLY A N 1
ATOM 3145 C CA . GLY A 1 390 ? -22.767 -16.163 -5.239 1.00 34.97 390 GLY A CA 1
ATOM 3146 C C . GLY A 1 390 ? -23.178 -15.540 -6.578 1.00 34.97 390 GLY A C 1
ATOM 3147 O O . GLY A 1 390 ? -23.441 -16.288 -7.512 1.00 34.97 390 GLY A O 1
ATOM 3148 N N . PHE A 1 391 ? -23.273 -14.212 -6.700 1.00 31.09 391 PHE A N 1
ATOM 3149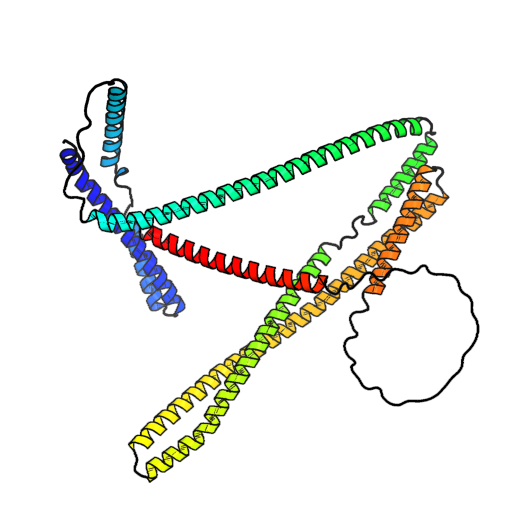 C CA . PHE A 1 391 ? -23.774 -13.559 -7.921 1.00 31.09 391 PHE A CA 1
ATOM 3150 C C . PHE A 1 391 ? -22.784 -12.558 -8.524 1.00 31.09 391 PHE A C 1
ATOM 3152 O O . PHE A 1 391 ? -23.139 -11.414 -8.775 1.00 31.09 391 PHE A O 1
ATOM 3159 N N . GLU A 1 392 ? -21.551 -12.983 -8.796 1.00 36.88 392 GLU A N 1
ATOM 3160 C CA . GLU A 1 392 ? -20.664 -12.274 -9.735 1.00 36.88 392 GLU A CA 1
ATOM 3161 C C . GLU A 1 392 ? -19.923 -13.262 -10.654 1.00 36.88 392 GLU A C 1
ATOM 3163 O O . GLU A 1 392 ? -18.717 -13.178 -10.840 1.00 36.88 392 GLU A O 1
ATOM 3168 N N . GLU A 1 393 ? -20.646 -14.216 -11.250 1.00 35.72 393 GLU A N 1
ATOM 3169 C CA . GLU A 1 393 ? -20.136 -15.040 -12.359 1.00 35.72 393 GLU A CA 1
ATOM 3170 C C . GLU A 1 393 ? -21.223 -15.306 -13.417 1.00 35.72 393 GLU A C 1
ATOM 3172 O O . GLU A 1 393 ? -21.488 -16.443 -13.776 1.00 35.72 393 GLU A O 1
ATOM 3177 N N . GLU A 1 394 ? -21.865 -14.269 -13.958 1.00 33.31 394 GLU A N 1
ATOM 3178 C CA . GLU A 1 394 ? -22.640 -14.405 -15.205 1.00 33.31 394 GLU A CA 1
ATOM 3179 C C . GLU A 1 394 ? -22.431 -13.185 -16.113 1.00 33.31 394 GLU A C 1
ATOM 3181 O O . GLU A 1 394 ? -23.322 -12.386 -16.375 1.00 33.31 394 GLU A O 1
ATOM 3186 N N . GLU A 1 395 ? -21.213 -13.057 -16.639 1.00 34.56 395 GLU A N 1
ATOM 3187 C CA . GLU A 1 395 ? -20.960 -12.304 -17.871 1.00 34.56 395 GLU A CA 1
ATOM 3188 C C . GLU A 1 395 ? -20.102 -13.164 -18.806 1.00 34.56 395 GLU A C 1
ATOM 3190 O O . GLU A 1 395 ? -18.912 -12.945 -18.997 1.00 34.56 395 GLU A O 1
ATOM 3195 N N . ASN A 1 396 ? -20.702 -14.230 -19.337 1.00 38.19 396 ASN A N 1
ATOM 3196 C CA . ASN A 1 396 ? -20.242 -14.912 -20.547 1.00 38.19 396 ASN A CA 1
ATOM 3197 C C . ASN A 1 396 ? -21.329 -15.873 -21.030 1.00 38.19 396 ASN A C 1
ATOM 3199 O O . ASN A 1 396 ? -21.250 -17.062 -20.769 1.00 38.19 396 ASN A O 1
ATOM 3203 N N . HIS A 1 397 ? -22.331 -15.357 -21.739 1.00 29.61 397 HIS A N 1
ATOM 3204 C CA . HIS A 1 397 ? -22.974 -16.058 -22.856 1.00 29.61 397 HIS A CA 1
ATOM 3205 C C . HIS A 1 397 ? -23.844 -15.057 -23.626 1.00 29.61 397 HIS A C 1
ATOM 3207 O O . HIS A 1 397 ? -25.029 -14.885 -23.363 1.00 29.61 397 HIS A O 1
ATOM 3213 N N . MET A 1 398 ? -23.220 -14.363 -24.580 1.00 30.94 398 MET A N 1
ATOM 3214 C CA . MET A 1 398 ? -23.950 -13.705 -25.660 1.00 30.94 398 MET A CA 1
ATOM 3215 C C . MET A 1 398 ? -24.309 -14.750 -26.720 1.00 30.94 398 MET A C 1
ATOM 3217 O O . MET A 1 398 ? -23.425 -15.433 -27.231 1.00 30.94 398 MET A O 1
ATOM 3221 N N . ASP A 1 399 ? -25.602 -14.788 -27.031 1.00 28.92 399 ASP A N 1
ATOM 3222 C CA . ASP A 1 399 ? -26.212 -15.119 -28.319 1.00 28.92 399 ASP A CA 1
ATOM 3223 C C . ASP A 1 399 ? -25.891 -16.472 -28.971 1.00 28.92 399 ASP A C 1
ATOM 3225 O O . ASP A 1 399 ? -24.951 -16.617 -29.745 1.00 28.92 399 ASP A O 1
ATOM 3229 N N . GLU A 1 400 ? -26.814 -17.416 -28.787 1.00 31.94 400 GLU A N 1
ATOM 3230 C CA . GLU A 1 400 ? -27.432 -18.124 -29.915 1.00 31.94 400 GLU A CA 1
ATOM 3231 C C . GLU A 1 400 ? -28.779 -18.706 -29.454 1.00 31.94 400 GLU A C 1
ATOM 3233 O O . GLU A 1 400 ? -28.854 -19.787 -28.871 1.00 31.94 400 GLU A O 1
ATOM 3238 N N . MET A 1 401 ? -29.875 -17.979 -29.688 1.00 31.66 401 MET A N 1
ATOM 3239 C CA . MET A 1 401 ? -31.210 -18.570 -29.629 1.00 31.66 401 MET A CA 1
ATOM 3240 C C . MET A 1 401 ? -32.079 -18.020 -30.754 1.00 31.66 401 MET A C 1
ATOM 3242 O O . MET A 1 401 ? -32.514 -16.873 -30.726 1.00 31.66 401 MET A O 1
ATOM 3246 N N . GLU A 1 402 ? -32.382 -18.878 -31.726 1.00 30.02 402 GLU A N 1
ATOM 3247 C CA . GLU A 1 402 ? -33.544 -18.707 -32.586 1.00 30.02 402 GLU A CA 1
ATOM 3248 C C . GLU A 1 402 ? -34.233 -20.062 -32.818 1.00 30.02 402 GLU A C 1
ATOM 3250 O O . GLU A 1 402 ? -33.586 -21.106 -32.886 1.00 30.02 402 GLU A O 1
ATOM 3255 N N . VAL A 1 403 ? -35.556 -19.971 -33.003 1.00 31.30 403 VAL A N 1
ATOM 3256 C CA . VAL A 1 403 ? -36.514 -20.964 -33.531 1.00 31.30 403 VAL A CA 1
ATOM 3257 C C . VAL A 1 403 ? -37.437 -21.649 -32.498 1.00 31.30 403 VAL A C 1
ATOM 3259 O O . VAL A 1 403 ? -37.274 -22.799 -32.110 1.00 31.30 403 VAL A O 1
ATOM 3262 N N . THR A 1 404 ? -38.449 -20.867 -32.095 1.00 29.47 404 THR A N 1
ATOM 3263 C CA . THR A 1 404 ? -39.915 -21.107 -32.199 1.00 29.47 404 THR A CA 1
ATOM 3264 C C . THR A 1 404 ? -40.521 -22.498 -31.917 1.00 29.47 404 THR A C 1
ATOM 3266 O O . THR A 1 404 ? -40.231 -23.447 -32.640 1.00 29.47 404 THR A O 1
ATOM 3269 N N . ALA A 1 405 ? -41.544 -22.550 -31.045 1.00 29.22 405 ALA A N 1
ATOM 3270 C CA . ALA A 1 405 ? -42.987 -22.641 -31.393 1.00 29.22 405 ALA A CA 1
ATOM 3271 C C . ALA A 1 405 ? -43.833 -23.464 -30.384 1.00 29.22 405 ALA A C 1
ATOM 3273 O O . ALA A 1 405 ? -43.431 -24.555 -29.996 1.00 29.22 405 ALA A O 1
ATOM 3274 N N . ASP A 1 406 ? -45.035 -22.928 -30.108 1.00 27.03 406 ASP A N 1
ATOM 3275 C CA . ASP A 1 406 ? -46.299 -23.540 -29.632 1.00 27.03 406 ASP A CA 1
ATOM 3276 C C . ASP A 1 406 ? -46.369 -24.212 -28.244 1.00 27.03 406 ASP A C 1
ATOM 3278 O O . ASP A 1 406 ? -45.489 -24.966 -27.855 1.00 27.03 406 ASP A O 1
ATOM 3282 N N . ASP A 1 407 ? -47.437 -24.158 -27.441 1.00 29.72 407 ASP A N 1
ATOM 3283 C CA . ASP A 1 407 ? -48.656 -23.345 -27.218 1.00 29.72 407 ASP A CA 1
ATOM 3284 C C . ASP A 1 407 ? -49.266 -23.948 -25.893 1.00 29.72 407 ASP A C 1
ATOM 3286 O O . ASP A 1 407 ? -48.547 -24.646 -25.171 1.00 29.72 407 ASP A O 1
ATOM 3290 N N . PRO A 1 408 ? -50.517 -23.725 -25.448 1.00 38.47 408 PRO A N 1
ATOM 3291 C CA . PRO A 1 408 ? -50.820 -22.992 -24.221 1.00 38.47 408 PRO A CA 1
ATOM 3292 C C . PRO A 1 408 ? -51.517 -23.845 -23.137 1.00 38.47 408 PRO A C 1
ATOM 3294 O O . PRO A 1 408 ? -52.220 -24.806 -23.432 1.00 38.47 408 PRO A O 1
ATOM 3297 N N . SER A 1 409 ? -51.481 -23.412 -21.871 1.00 26.44 409 SER A N 1
ATOM 3298 C CA . SER A 1 409 ? -52.674 -23.531 -21.010 1.00 26.44 409 SER A CA 1
ATOM 3299 C C . SER A 1 409 ? -52.582 -22.661 -19.753 1.00 26.44 409 SER A C 1
ATOM 3301 O O . SER A 1 409 ? -51.764 -22.887 -18.868 1.00 26.44 409 SER A O 1
AT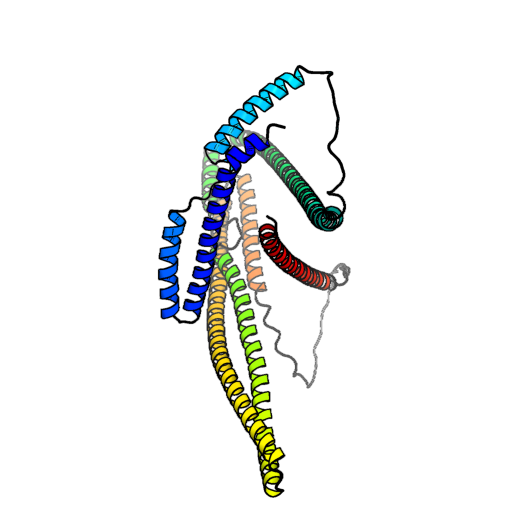OM 3303 N N . ALA A 1 410 ? -53.499 -21.703 -19.652 1.00 26.80 410 ALA A N 1
ATOM 3304 C CA . ALA A 1 410 ? -54.040 -21.160 -18.398 1.00 26.80 410 ALA A CA 1
ATOM 3305 C C . ALA A 1 410 ? -55.457 -21.786 -18.196 1.00 26.80 410 ALA A C 1
ATOM 3307 O O . ALA A 1 410 ? -55.841 -22.573 -19.070 1.00 26.80 410 ALA A O 1
ATOM 3308 N N . PRO A 1 411 ? -56.300 -21.458 -17.180 1.00 45.31 411 PRO A N 1
ATOM 3309 C CA . PRO A 1 411 ? -56.194 -20.388 -16.172 1.00 45.31 411 PRO A CA 1
ATOM 3310 C C . PRO A 1 411 ? -56.751 -20.743 -14.757 1.00 45.31 411 PRO A C 1
ATOM 3312 O O . PRO A 1 411 ? -57.095 -21.884 -14.479 1.00 45.31 411 PRO A O 1
ATOM 3315 N N . GLU A 1 412 ? -56.927 -19.693 -13.930 1.00 29.81 412 GLU A N 1
ATOM 3316 C CA . GLU A 1 412 ? -57.751 -19.558 -12.698 1.00 29.81 412 GLU A CA 1
ATOM 3317 C C . GLU A 1 412 ? -56.985 -19.647 -11.358 1.00 29.81 412 GLU A C 1
ATOM 3319 O O . GLU A 1 412 ? -56.214 -20.564 -11.148 1.00 29.81 412 GLU A O 1
ATOM 3324 N N . LYS A 1 413 ? -57.142 -18.768 -10.351 1.00 31.05 413 LYS A N 1
ATOM 3325 C CA . LYS A 1 413 ? -58.101 -17.680 -10.067 1.00 31.05 413 LYS A CA 1
ATOM 3326 C C . LYS A 1 413 ? -57.543 -16.772 -8.938 1.00 31.05 413 LYS A C 1
ATOM 3328 O O . LYS A 1 413 ? -57.218 -17.254 -7.864 1.00 31.05 413 LYS A O 1
ATOM 3333 N N . ARG A 1 414 ? -57.507 -15.460 -9.212 1.00 29.94 414 ARG A N 1
ATOM 3334 C CA . ARG A 1 414 ? -57.807 -14.260 -8.380 1.00 29.94 414 ARG A CA 1
ATOM 3335 C C . ARG A 1 414 ? -57.879 -14.385 -6.835 1.00 29.94 414 ARG A C 1
ATOM 3337 O O . ARG A 1 414 ? -58.764 -15.080 -6.342 1.00 29.94 414 ARG A O 1
ATOM 3344 N N . LYS A 1 415 ? -57.200 -13.475 -6.108 1.00 30.77 415 LYS A N 1
ATOM 3345 C CA . LYS A 1 415 ? -57.786 -12.211 -5.574 1.00 30.77 415 LYS A CA 1
ATOM 3346 C C . LYS A 1 415 ? -56.790 -11.354 -4.757 1.00 30.77 415 LYS A C 1
ATOM 3348 O O . LYS A 1 415 ? -56.301 -11.780 -3.721 1.00 30.77 415 LYS A O 1
ATOM 3353 N N . ASP A 1 416 ? -56.587 -10.143 -5.271 1.00 27.55 416 ASP A N 1
ATOM 3354 C CA . ASP A 1 416 ? -56.349 -8.819 -4.669 1.00 27.55 416 ASP A CA 1
ATOM 3355 C C . ASP A 1 416 ? -56.124 -8.665 -3.151 1.00 27.55 416 ASP A C 1
ATOM 3357 O O . ASP A 1 416 ? -57.025 -8.924 -2.354 1.00 27.55 416 ASP A O 1
ATOM 3361 N N . ALA A 1 417 ? -55.006 -8.017 -2.793 1.00 27.33 417 ALA A N 1
ATOM 3362 C CA . ALA A 1 417 ? -54.953 -7.006 -1.730 1.00 27.33 417 ALA A CA 1
ATOM 3363 C C . ALA A 1 417 ? -53.772 -6.029 -1.946 1.00 27.33 417 ALA A C 1
ATOM 3365 O O . ALA A 1 417 ? -52.611 -6.375 -1.771 1.00 27.33 417 ALA A O 1
ATOM 3366 N N . LEU A 1 418 ? -54.138 -4.821 -2.383 1.00 32.25 418 LEU A N 1
ATOM 3367 C CA . LEU A 1 418 ? -53.461 -3.516 -2.350 1.00 32.25 418 LEU A CA 1
ATOM 3368 C C . LEU A 1 418 ? -52.006 -3.418 -1.835 1.00 32.25 418 LEU A C 1
ATOM 3370 O O . LEU A 1 418 ? -51.749 -3.501 -0.636 1.00 32.25 418 LEU A O 1
ATOM 3374 N N . LEU A 1 419 ? -51.106 -3.023 -2.741 1.00 29.11 419 LEU A N 1
ATOM 3375 C CA . LEU A 1 419 ? -49.868 -2.297 -2.435 1.00 29.11 419 LEU A CA 1
ATOM 3376 C C . LEU A 1 419 ? -50.103 -0.785 -2.632 1.00 29.11 419 LEU A C 1
ATOM 3378 O O . LEU A 1 419 ? -50.728 -0.414 -3.629 1.00 29.11 419 LEU A O 1
ATOM 3382 N N . PRO A 1 420 ? -49.597 0.102 -1.756 1.00 33.38 420 PRO A N 1
ATOM 3383 C CA . PRO A 1 420 ? -49.466 1.518 -2.074 1.00 33.38 420 PRO A CA 1
ATOM 3384 C C . PRO A 1 420 ? -48.323 1.739 -3.071 1.00 33.38 420 PRO A C 1
ATOM 3386 O O . PRO A 1 420 ? -47.233 1.186 -2.917 1.00 33.38 420 PRO A O 1
ATOM 3389 N N . GLU A 1 421 ? -48.586 2.577 -4.072 1.00 30.61 421 GLU A N 1
ATOM 3390 C CA . GLU A 1 421 ? -47.616 3.107 -5.027 1.00 30.61 421 GLU A CA 1
ATOM 3391 C C . GLU A 1 421 ? -46.384 3.682 -4.314 1.00 30.61 421 GLU A C 1
ATOM 3393 O O . GLU A 1 421 ? -46.446 4.702 -3.625 1.00 30.61 421 GLU A O 1
ATOM 3398 N N . VAL A 1 422 ? -45.239 3.039 -4.531 1.00 29.58 422 VAL A N 1
ATOM 3399 C CA . VAL A 1 422 ? -43.932 3.656 -4.326 1.00 29.58 422 VAL A CA 1
ATOM 3400 C C . VAL A 1 422 ? -43.675 4.556 -5.530 1.00 29.58 422 VAL A C 1
ATOM 3402 O O . VAL A 1 422 ? -43.567 4.095 -6.666 1.00 29.58 422 VAL A O 1
ATOM 3405 N N . PHE A 1 423 ? -43.595 5.857 -5.266 1.00 30.56 423 PHE A N 1
ATOM 3406 C CA . PHE A 1 423 ? -43.069 6.854 -6.189 1.00 30.56 423 PHE A CA 1
ATOM 3407 C C . PHE A 1 423 ? -41.726 6.381 -6.782 1.00 30.56 423 PHE A C 1
ATOM 3409 O O . PHE A 1 423 ? -40.814 6.066 -6.014 1.00 30.56 423 PHE A O 1
ATOM 3416 N N . PRO A 1 424 ? -41.536 6.387 -8.114 1.00 31.53 424 PRO A N 1
ATOM 3417 C CA . PRO A 1 424 ? -40.220 6.189 -8.699 1.00 31.53 424 PRO A CA 1
ATOM 3418 C C . PRO A 1 424 ? -39.360 7.415 -8.377 1.00 31.53 424 PRO A C 1
ATOM 3420 O O . PRO A 1 424 ? -39.551 8.495 -8.941 1.00 31.53 424 PRO A O 1
ATOM 3423 N N . CYS A 1 425 ? -38.413 7.258 -7.456 1.00 28.02 425 CYS A N 1
ATOM 3424 C CA . CYS A 1 425 ? -37.340 8.227 -7.286 1.00 28.02 425 CYS A CA 1
ATOM 3425 C C . CYS A 1 425 ? -36.433 8.156 -8.535 1.00 28.02 425 CYS A C 1
ATOM 3427 O O . CYS A 1 425 ? -36.087 7.059 -8.982 1.00 28.02 425 CYS A O 1
ATOM 3429 N N . PRO A 1 426 ? -36.084 9.286 -9.168 1.00 34.12 426 PRO A N 1
ATOM 3430 C CA . PRO A 1 426 ? -35.462 9.282 -10.482 1.00 34.12 426 PRO A CA 1
ATOM 3431 C C . PRO A 1 426 ? -33.963 8.960 -10.401 1.00 34.12 426 PRO A C 1
ATOM 3433 O O . PRO A 1 426 ? -33.213 9.649 -9.722 1.00 34.12 426 PRO A O 1
ATOM 3436 N N . LYS A 1 427 ? -33.538 7.968 -11.193 1.00 39.72 427 LYS A N 1
ATOM 3437 C CA . LYS A 1 427 ? -32.200 7.825 -11.801 1.00 39.72 427 LYS A CA 1
ATOM 3438 C C . LYS A 1 427 ? -31.000 8.066 -10.870 1.00 39.72 427 LYS A C 1
ATOM 3440 O O . LYS A 1 427 ? -30.421 9.149 -10.839 1.00 39.72 427 LYS A O 1
ATOM 3445 N N . GLN A 1 428 ? -30.517 6.982 -10.269 1.00 36.72 428 GLN A N 1
ATOM 3446 C CA . GLN A 1 428 ? -29.187 6.883 -9.654 1.00 36.72 428 GLN A CA 1
ATOM 3447 C C . GLN A 1 428 ? -28.027 6.831 -10.671 1.00 36.72 428 GLN A C 1
ATOM 3449 O O . GLN A 1 428 ? -26.888 6.631 -10.286 1.00 36.72 428 GLN A O 1
ATOM 3454 N N . THR A 1 429 ? -28.261 7.078 -11.962 1.00 44.44 429 THR A N 1
ATOM 3455 C CA . THR A 1 429 ? -27.204 7.058 -12.991 1.00 44.44 429 THR A CA 1
ATOM 3456 C C . THR A 1 429 ? -26.349 8.330 -13.036 1.00 44.44 429 THR A C 1
ATOM 3458 O O . THR A 1 429 ? -25.484 8.443 -13.892 1.00 44.44 429 THR A O 1
ATOM 3461 N N . LYS A 1 430 ? -26.591 9.324 -12.167 1.00 40.47 430 LYS A N 1
ATOM 3462 C CA . LYS A 1 430 ? -25.841 10.599 -12.171 1.00 40.47 430 LYS A CA 1
ATOM 3463 C C . LYS A 1 430 ? -24.775 10.729 -11.081 1.00 40.47 430 LYS A C 1
ATOM 3465 O O . LYS A 1 430 ? -23.890 11.563 -11.219 1.00 40.47 430 LYS A O 1
ATOM 3470 N N . LEU A 1 431 ? -24.844 9.924 -10.020 1.00 44.31 431 LEU A N 1
ATOM 3471 C CA . LEU A 1 431 ? -23.888 9.993 -8.905 1.00 44.31 431 LEU A CA 1
ATOM 3472 C C . LEU A 1 431 ? -22.630 9.147 -9.151 1.00 44.31 431 LEU A C 1
ATOM 3474 O O . LEU A 1 431 ? -21.557 9.521 -8.688 1.00 44.31 431 LEU A O 1
ATOM 3478 N N . GLU A 1 432 ? -22.727 8.063 -9.925 1.00 46.00 432 GLU A N 1
ATOM 3479 C CA . GLU A 1 432 ? -21.568 7.232 -10.291 1.00 46.00 432 GLU A CA 1
ATOM 3480 C C . GLU A 1 432 ? -20.630 7.944 -11.275 1.00 46.00 432 GLU A C 1
ATOM 3482 O O . GLU A 1 432 ? -19.410 7.900 -11.108 1.00 46.00 432 GLU A O 1
ATOM 3487 N N . GLU A 1 433 ? -21.178 8.698 -12.236 1.00 48.28 433 GLU A N 1
ATOM 3488 C CA . GLU A 1 433 ? -20.378 9.557 -13.120 1.00 48.28 433 GLU A CA 1
ATOM 3489 C C . GLU A 1 433 ? -19.689 10.686 -12.337 1.00 48.28 433 GLU A C 1
ATOM 3491 O O . GLU A 1 433 ? -18.523 10.989 -12.587 1.00 48.28 433 GLU A O 1
ATOM 3496 N N . GLU A 1 434 ? -20.359 11.281 -11.343 1.00 44.94 434 GLU A N 1
ATOM 3497 C CA . GLU A 1 434 ? -19.755 12.318 -10.500 1.00 44.94 434 GLU A CA 1
ATOM 3498 C C . GLU A 1 434 ? -18.641 11.760 -9.605 1.00 44.94 434 GLU A C 1
ATOM 3500 O O . GLU A 1 434 ? -17.620 12.428 -9.446 1.00 44.94 434 GLU A O 1
ATOM 3505 N N . PHE A 1 435 ? -18.763 10.529 -9.095 1.00 47.12 435 PHE A N 1
ATOM 3506 C CA . PHE A 1 435 ? -17.716 9.879 -8.296 1.00 47.12 435 PHE A CA 1
ATOM 3507 C C . PHE A 1 435 ? -16.496 9.479 -9.143 1.00 47.12 435 PHE A C 1
ATOM 3509 O O . PHE A 1 435 ? -15.356 9.653 -8.706 1.00 47.12 435 PHE A O 1
ATOM 3516 N N . PHE A 1 436 ? -16.715 9.025 -10.383 1.00 49.50 436 PHE A N 1
ATOM 3517 C CA . PHE A 1 436 ? -15.643 8.690 -11.328 1.00 49.50 436 PHE A CA 1
ATOM 3518 C C . PHE A 1 436 ? -14.914 9.942 -11.846 1.00 49.50 436 PHE A C 1
ATOM 3520 O O . PHE A 1 436 ? -13.690 9.961 -11.974 1.00 49.50 436 PHE A O 1
ATOM 3527 N N . VAL A 1 437 ? -15.642 11.042 -12.062 1.00 55.44 437 VAL A N 1
ATOM 3528 C CA . VAL A 1 437 ? -15.044 12.346 -12.388 1.00 55.44 437 VAL A CA 1
ATOM 3529 C C . VAL A 1 437 ? -14.307 12.928 -11.178 1.00 55.44 437 VAL A C 1
ATOM 3531 O O . VAL A 1 437 ? -13.258 13.553 -11.346 1.00 55.44 437 VAL A O 1
ATOM 3534 N N . PHE A 1 438 ? -14.794 12.709 -9.953 1.00 49.81 438 PHE A N 1
ATOM 3535 C CA . PHE A 1 438 ? -14.112 13.166 -8.742 1.00 49.81 438 PHE A CA 1
ATOM 3536 C C . PHE A 1 438 ? -12.825 12.378 -8.473 1.00 49.81 438 PHE A C 1
ATOM 3538 O O . PHE A 1 438 ? -11.826 12.992 -8.103 1.00 49.81 438 PHE A O 1
ATOM 3545 N N . SER A 1 439 ? -12.806 11.061 -8.714 1.00 59.47 439 SER A N 1
ATOM 3546 C CA . SER A 1 439 ? -11.610 10.222 -8.551 1.00 59.47 439 SER A CA 1
ATOM 3547 C C . SER A 1 439 ? -10.559 10.500 -9.629 1.00 59.47 439 SER A C 1
ATOM 3549 O O . SER A 1 439 ? -9.383 10.641 -9.298 1.00 59.47 439 SER A O 1
ATOM 3551 N N . ALA A 1 440 ? -10.968 10.702 -10.886 1.00 64.38 440 ALA A N 1
ATOM 3552 C CA . ALA A 1 440 ? -10.070 11.113 -11.964 1.00 64.38 440 ALA A CA 1
ATOM 3553 C C . ALA A 1 440 ? -9.476 12.504 -11.696 1.00 64.38 440 ALA A C 1
ATOM 3555 O O . ALA A 1 440 ? -8.266 12.696 -11.781 1.00 64.38 440 ALA A O 1
ATOM 3556 N N . LYS A 1 441 ? -10.303 13.462 -11.260 1.00 69.88 441 LYS A N 1
ATOM 3557 C CA . LYS A 1 441 ? -9.858 14.818 -10.907 1.00 69.88 441 LYS A CA 1
ATOM 3558 C C . LYS A 1 441 ? -8.997 14.847 -9.645 1.00 69.88 441 LYS A C 1
ATOM 3560 O O . LYS A 1 441 ? -8.134 15.715 -9.515 1.00 69.88 441 LYS A O 1
ATOM 3565 N N . LEU A 1 442 ? -9.221 13.931 -8.703 1.00 69.38 442 LEU A N 1
ATOM 3566 C CA . LEU A 1 442 ? -8.360 13.750 -7.538 1.00 69.38 442 LEU A CA 1
ATOM 3567 C C . LEU A 1 442 ? -7.028 13.111 -7.945 1.00 69.38 442 LEU A C 1
ATOM 3569 O O . LEU A 1 442 ? -5.991 13.590 -7.507 1.00 69.38 442 LEU A O 1
ATOM 3573 N N . GLY A 1 443 ? -7.042 12.125 -8.845 1.00 77.81 443 GLY A N 1
ATOM 3574 C CA . GLY A 1 443 ? -5.849 11.511 -9.427 1.00 77.81 443 GLY A CA 1
ATOM 3575 C C . GLY A 1 443 ? -4.990 12.512 -10.200 1.00 77.81 443 GLY A C 1
ATOM 3576 O O . GLY A 1 443 ? -3.788 12.590 -9.969 1.00 77.81 443 GLY A O 1
ATOM 3577 N N . GLU A 1 444 ? -5.604 13.357 -11.030 1.00 79.38 444 GLU A N 1
ATOM 3578 C CA . GLU A 1 444 ? -4.922 14.457 -11.723 1.00 79.38 444 GLU A CA 1
ATOM 3579 C C . GLU A 1 444 ? -4.350 15.486 -10.743 1.00 79.38 444 GLU A C 1
ATOM 3581 O O . GLU A 1 444 ? -3.230 15.960 -10.921 1.00 79.38 444 GLU A O 1
ATOM 3586 N N . LYS A 1 445 ? -5.080 15.815 -9.669 1.00 80.44 445 LYS A N 1
ATOM 3587 C CA . LYS A 1 445 ? -4.571 16.702 -8.615 1.00 80.44 445 LYS A CA 1
ATOM 3588 C C . LYS A 1 445 ? -3.418 16.074 -7.841 1.00 80.44 445 LYS A C 1
ATOM 3590 O O . LYS A 1 445 ? -2.465 16.781 -7.537 1.00 80.44 445 LYS A O 1
ATOM 3595 N N . CYS A 1 446 ? -3.479 14.783 -7.533 1.00 69.38 446 CYS A N 1
ATOM 3596 C CA . CYS A 1 446 ? -2.394 14.053 -6.887 1.00 69.38 446 CYS A CA 1
ATOM 3597 C C . CYS A 1 446 ? -1.167 13.990 -7.797 1.00 69.38 446 CYS A C 1
ATOM 3599 O O . CYS A 1 446 ? -0.078 14.297 -7.333 1.00 69.38 446 CYS A O 1
ATOM 3601 N N . ALA A 1 447 ? -1.340 13.714 -9.092 1.00 83.38 447 ALA A N 1
ATOM 3602 C CA . ALA A 1 447 ? -0.260 13.755 -10.073 1.00 83.38 447 ALA A CA 1
ATOM 3603 C C . ALA A 1 447 ? 0.351 15.161 -10.189 1.00 83.38 447 ALA A C 1
ATOM 3605 O O . ALA A 1 447 ? 1.569 15.298 -10.158 1.00 83.38 447 ALA A O 1
ATOM 3606 N N . ALA A 1 448 ? -0.475 16.212 -10.216 1.00 86.12 448 ALA A N 1
ATOM 3607 C CA . ALA A 1 448 ? -0.006 17.595 -10.223 1.00 86.12 448 ALA A CA 1
ATOM 3608 C C . ALA A 1 448 ? 0.712 17.980 -8.918 1.00 86.12 448 ALA A C 1
ATOM 3610 O O . ALA A 1 448 ? 1.664 18.753 -8.949 1.00 86.12 448 ALA A O 1
ATOM 3611 N N . ILE A 1 449 ? 0.285 17.451 -7.766 1.00 81.62 449 ILE A N 1
ATOM 3612 C CA . ILE A 1 449 ? 0.981 17.635 -6.484 1.00 81.62 449 ILE A CA 1
ATOM 3613 C C . ILE A 1 449 ? 2.314 16.885 -6.493 1.00 81.62 449 ILE A C 1
ATOM 3615 O O . ILE A 1 449 ? 3.311 17.467 -6.083 1.00 81.62 449 ILE A O 1
ATOM 3619 N N . SER A 1 450 ? 2.361 15.647 -6.986 1.00 75.31 450 SER A N 1
ATOM 3620 C CA . SER A 1 450 ? 3.594 14.864 -7.120 1.00 75.31 450 SER A CA 1
ATOM 3621 C C . SER A 1 450 ? 4.583 15.526 -8.074 1.00 75.31 450 SER A C 1
ATOM 3623 O O . SER A 1 450 ? 5.751 15.665 -7.737 1.00 75.31 450 SER A O 1
ATOM 3625 N N . GLU A 1 451 ? 4.124 16.018 -9.223 1.00 87.38 451 GLU A N 1
ATOM 3626 C CA . GLU A 1 451 ? 4.962 16.759 -10.166 1.00 87.38 451 GLU A CA 1
ATOM 3627 C C . GLU A 1 451 ? 5.447 18.078 -9.557 1.00 87.38 451 GLU A C 1
ATOM 3629 O O . GLU A 1 451 ? 6.615 18.434 -9.686 1.00 87.38 451 GLU A O 1
ATOM 3634 N N . LYS A 1 452 ? 4.586 18.781 -8.815 1.00 88.94 452 LYS A N 1
ATOM 3635 C CA . LYS A 1 452 ? 4.966 20.005 -8.106 1.00 88.94 452 LYS A CA 1
ATOM 3636 C C . LYS A 1 452 ? 5.922 19.733 -6.945 1.00 88.94 452 LYS A C 1
ATOM 3638 O O . LYS A 1 452 ? 6.754 20.586 -6.667 1.00 88.94 452 LYS A O 1
ATOM 3643 N N . LEU A 1 453 ? 5.835 18.576 -6.289 1.00 80.62 453 LEU A N 1
ATOM 3644 C CA . LEU A 1 453 ? 6.793 18.127 -5.278 1.00 80.62 453 LEU A CA 1
ATOM 3645 C C . LEU A 1 453 ? 8.143 17.810 -5.910 1.00 80.62 453 LEU A C 1
ATOM 3647 O O . LEU A 1 453 ? 9.141 18.290 -5.398 1.00 80.62 453 LEU A O 1
ATOM 3651 N N . VAL A 1 454 ? 8.173 17.117 -7.050 1.00 84.31 454 VAL A N 1
ATOM 3652 C CA . VAL A 1 454 ? 9.410 16.880 -7.812 1.00 84.31 454 VAL A CA 1
ATOM 3653 C C . VAL A 1 454 ? 10.014 18.202 -8.279 1.00 84.31 454 VAL A C 1
ATOM 3655 O O . VAL A 1 454 ? 11.200 18.430 -8.101 1.00 84.31 454 VAL A O 1
ATOM 3658 N N . GLN A 1 455 ? 9.205 19.133 -8.788 1.00 82.50 455 GLN A N 1
ATOM 3659 C CA . GLN A 1 455 ? 9.686 20.463 -9.166 1.00 82.50 455 GLN A CA 1
ATOM 3660 C C . GLN A 1 455 ? 10.156 21.282 -7.960 1.00 82.50 455 GLN A C 1
ATOM 3662 O O . GLN A 1 455 ? 11.096 22.059 -8.091 1.00 82.50 455 GLN A O 1
ATOM 3667 N N . LEU A 1 456 ? 9.508 21.151 -6.799 1.00 78.44 456 LEU A N 1
ATOM 3668 C CA . LEU A 1 456 ? 9.943 21.794 -5.560 1.00 78.44 456 LEU A CA 1
ATOM 3669 C C . LEU A 1 456 ? 11.217 21.157 -5.022 1.00 78.44 456 LEU A C 1
ATOM 3671 O O . LEU A 1 456 ? 12.051 21.887 -4.512 1.00 78.44 456 LEU A O 1
ATOM 3675 N N . GLU A 1 457 ? 11.391 19.848 -5.166 1.00 81.50 457 GLU A N 1
ATOM 3676 C CA . GLU A 1 457 ? 12.601 19.115 -4.805 1.00 81.50 457 GLU A CA 1
ATOM 3677 C C . GLU A 1 457 ? 13.750 19.476 -5.745 1.00 81.50 457 GLU A C 1
ATOM 3679 O O . GLU A 1 457 ? 14.819 19.834 -5.270 1.00 81.50 457 GLU A O 1
ATOM 3684 N N . ASP A 1 458 ? 13.508 19.566 -7.051 1.00 77.06 458 ASP A N 1
ATOM 3685 C CA . ASP A 1 458 ? 14.457 20.097 -8.031 1.00 77.06 458 ASP A CA 1
ATOM 3686 C C . ASP A 1 458 ? 14.785 21.567 -7.759 1.00 77.06 458 ASP A C 1
ATOM 3688 O O . ASP A 1 458 ? 15.940 21.979 -7.881 1.00 77.06 458 ASP A O 1
ATOM 3692 N N . GLN A 1 459 ? 13.803 22.380 -7.354 1.00 74.38 459 GLN A N 1
ATOM 3693 C CA . GLN A 1 459 ? 14.015 23.768 -6.933 1.00 74.38 459 GLN A CA 1
ATOM 3694 C C . GLN A 1 459 ? 14.771 23.856 -5.612 1.00 74.38 459 GLN A C 1
ATOM 3696 O O . GLN A 1 459 ? 15.589 24.759 -5.457 1.00 74.38 459 GLN A O 1
ATOM 3701 N N . LEU A 1 460 ? 14.546 22.941 -4.670 1.00 69.00 460 LEU A N 1
ATOM 3702 C CA . LEU A 1 460 ? 15.277 22.866 -3.411 1.00 69.00 460 LEU A CA 1
ATOM 3703 C C . LEU A 1 460 ? 16.717 22.449 -3.688 1.00 69.00 460 LEU A C 1
ATOM 3705 O O . LEU A 1 460 ? 17.632 23.102 -3.208 1.00 69.00 460 LEU A O 1
ATOM 3709 N N . GLN A 1 461 ? 16.920 21.449 -4.543 1.00 68.50 461 GLN A N 1
ATOM 3710 C CA . GLN A 1 461 ? 18.218 20.936 -4.954 1.00 68.50 461 GLN A CA 1
ATOM 3711 C C . GLN A 1 461 ? 19.000 21.992 -5.736 1.00 68.50 461 GLN A C 1
ATOM 3713 O O . GLN A 1 461 ? 20.162 22.251 -5.438 1.00 68.50 461 GLN A O 1
ATOM 3718 N N . THR A 1 462 ? 18.355 22.709 -6.659 1.00 62.06 462 THR A N 1
ATOM 3719 C CA . THR A 1 462 ? 18.979 23.845 -7.355 1.00 62.06 462 THR A CA 1
ATOM 3720 C C . THR A 1 462 ? 19.162 25.068 -6.457 1.00 62.06 462 THR A C 1
ATOM 3722 O O . THR A 1 462 ? 20.102 25.828 -6.672 1.00 62.06 462 THR A O 1
ATOM 3725 N N . SER A 1 463 ? 18.337 25.267 -5.427 1.00 57.41 463 SER A N 1
ATOM 3726 C CA . SER A 1 463 ? 18.538 26.321 -4.420 1.00 57.41 463 SER A CA 1
ATOM 3727 C C . SER A 1 463 ? 19.674 25.980 -3.458 1.00 57.41 463 SER A C 1
ATOM 3729 O O . SER A 1 463 ? 20.438 26.870 -3.105 1.00 57.41 463 SER A O 1
ATOM 3731 N N . ILE A 1 464 ? 19.836 24.709 -3.091 1.00 55.53 464 ILE A N 1
ATOM 3732 C CA . ILE A 1 464 ? 20.983 24.179 -2.347 1.00 55.53 464 ILE A CA 1
ATOM 3733 C C . ILE A 1 464 ? 22.251 24.367 -3.190 1.00 55.53 464 ILE A C 1
ATOM 3735 O O . ILE A 1 464 ? 23.221 24.938 -2.698 1.00 55.53 464 ILE A O 1
ATOM 3739 N N . CYS A 1 465 ? 22.205 24.053 -4.491 1.00 50.22 465 CYS A N 1
ATOM 3740 C CA . CYS A 1 465 ? 23.298 24.352 -5.422 1.00 50.22 465 CYS A CA 1
ATOM 3741 C C . CYS A 1 465 ? 23.566 25.863 -5.591 1.00 50.22 465 CYS A C 1
ATOM 3743 O O . CYS A 1 465 ? 24.717 26.255 -5.743 1.00 50.22 465 CYS A O 1
ATOM 3745 N N . ARG A 1 466 ? 22.550 26.737 -5.528 1.00 44.75 466 ARG A N 1
ATOM 3746 C CA . ARG A 1 466 ? 22.726 28.205 -5.618 1.00 44.75 466 ARG A CA 1
ATOM 3747 C C . ARG A 1 466 ? 23.164 28.863 -4.308 1.00 44.75 466 ARG A C 1
ATOM 3749 O O . ARG A 1 466 ? 23.722 29.956 -4.345 1.00 44.75 466 ARG A O 1
ATOM 3756 N N . VAL A 1 467 ? 22.913 28.241 -3.156 1.00 45.81 467 VAL A N 1
ATOM 3757 C CA . VAL A 1 467 ? 23.447 28.688 -1.857 1.00 45.81 467 VAL A CA 1
ATOM 3758 C C . VAL A 1 467 ? 24.939 28.355 -1.747 1.00 45.81 467 VAL A C 1
ATOM 3760 O O . VAL A 1 467 ? 25.668 29.150 -1.158 1.00 45.81 467 VAL A O 1
ATOM 3763 N N . ASP A 1 468 ? 25.408 27.293 -2.411 1.00 45.50 468 ASP A N 1
ATOM 3764 C CA . ASP A 1 468 ? 26.843 27.003 -2.563 1.00 45.50 468 ASP A CA 1
ATOM 3765 C C . ASP A 1 468 ? 27.557 27.890 -3.611 1.00 45.50 468 ASP A C 1
ATOM 3767 O O . ASP A 1 468 ? 28.782 27.991 -3.592 1.00 45.50 468 ASP A O 1
ATOM 3771 N N . GLU A 1 469 ? 26.823 28.609 -4.472 1.00 47.38 469 GLU A N 1
ATOM 3772 C CA . GLU A 1 469 ? 27.374 29.599 -5.426 1.00 47.38 469 GLU A CA 1
ATOM 3773 C C . GLU A 1 469 ? 27.214 31.067 -4.965 1.00 47.38 469 GLU A C 1
ATOM 3775 O O . GLU A 1 469 ? 27.481 32.008 -5.717 1.00 47.38 469 GLU A O 1
ATOM 3780 N N . GLY A 1 470 ? 26.801 31.285 -3.711 1.00 44.88 470 GLY A N 1
ATOM 3781 C CA . GLY A 1 470 ? 26.568 32.602 -3.114 1.00 44.88 470 GLY A CA 1
ATOM 3782 C C . GLY A 1 470 ? 27.343 32.866 -1.821 1.00 44.88 470 GLY A C 1
ATOM 3783 O O . GLY A 1 470 ? 26.754 33.425 -0.894 1.00 44.88 470 GLY A O 1
ATOM 3784 N N . VAL A 1 471 ? 28.628 32.493 -1.758 1.00 37.88 471 VAL A N 1
ATOM 3785 C CA . VAL A 1 471 ? 29.625 33.022 -0.798 1.00 37.88 471 VAL A CA 1
ATOM 3786 C C . VAL A 1 471 ? 30.888 33.444 -1.533 1.00 37.88 471 VAL A C 1
ATOM 3788 O O . VAL A 1 471 ? 31.436 32.616 -2.293 1.00 37.88 471 VAL A O 1
#